Protein AF-A0A7V4Q5R4-F1 (afdb_monomer)

Secondary structure (DSSP, 8-state):
-TTSS-TT-------TTSHHHHHHHHHHHTT-----TT-HHHHHHHHHHHHHHH--------EEEE-TTSSEEEEEEEEEEEEEEEGGGTEEEEEEEEEEEEEEE--TTTTSTTTT--EEE--SSSSSEEETTTSPEEEEEEETTTTEEEEEEEE-SSSSS--EEEEEEEEGGG---SEEHHHHHHH--TTTS---EEEE--TT--BSTTSSEEE--TT-HHHHTTTTT--TT-THHHHHHHHHTT---TT-TTS---EEEE--PPPPTTS----EEEE--PBP-SSPPPEEE-SS-SS-TTSPTTTS---HHHHHHHTSHHHHT--EEEEE-TTS-EEEEE--EEEE---SSEEEEEE-SSTT-EEEEE--TTTGGGGGGGG-TT-----SS-EEEEEEEEE---TTSTT--GGGGGGSBP-GGGEEEEEEEE-BT-SBSBSS-SSS-B-SEE-TTSTT--SEE-B--EEEEE-SSSSS-EEEEEE--TTT-SB-S-PEEEEE-PPPBTTB-B--EEEEEEE----EEEETTTTEEEEE--B-TTSS-BPEEEEEEEETTT--EEEEEEEEEESEEE---TT-EE-S--STTSTTTTS--EEEEEEEE--TTSSS-EEEEEEEE-TT-SSGGG-EEEEEEESS--B-S--EEEEE-SSS-EEEEEEE-B--SSTTTTTTPPPEEEEEE-TTBT---TTSPPPTT-B-TT--PPP-SPPEE-SSS--S---TT--EEEEEPPPP-

Sequence (745 aa):
VPCLGKTDGVCDTTDEGVPEKMMQLTAAKGGGKIASAQNPSQLRSVFRDMLQQIAAGSGSEISILSTGEGNGALFLQEQFYPEQSFDGGRTSASWIGEMQSLWYHIDPFLGGSAGAGSTIREDTLGDLKLDLKKDRIVALRSDPASDRSYAYLTLDADGDGVGEGAEQRVELDQLKSLWRVGRQLWGRDLASSPRLIYTPLLKGGIESAGSGLMKFSSTAPEAVRPYLNLQAGDPGAAKLMKYLHGFDFPGDGAMRSRTVAIAELPASPNEPQETGQGVWKLGDIISSTPQLQSSVPLGSYHAPLPGGYNDASYRSFIESAGYKGRAMVYVGANDGMLHAFNTGKLNSRSDREQQAVLEGSELGKEQWAFIPKNALPYLKYLADPNYQHLYYVDGKSTLIDASIGDKNSGSCREESYWNCSKSGSSWRTILIGGMGLGGASCDAGGDCVPTPAGDPSEPTLTRRLGYSSYFALDVTDPVHPSLLWEFSNPALGYSTTGPAIVRIGDPWVNGAGPNGRWFAVFGSGPTGPIDMDKQQFLGRASYDPAGGKSQELTFFVVDLRTGDLVRAIPTGIHNAFAGSMGGASIDVDRRGGREGSYQDDALYVGYSQLGAGGNWNAGGVLRLLTKEQPDAEKWEVSTVINGIGPVTTGIAKLRDSRKNQHLWLYFGTGRYFFSQDDLPGRRALYGIKEPCYNYRAAGMVARPDRLDPSCRAAVKGELVDQTASPQEKLLPGDPGWRIDLDPAT

Solvent-accessible surface area (backbone atoms only — not comparable to full-atom values): 39244 Å² total; per-residue (Å²): 110,82,63,70,90,57,71,74,48,69,45,80,59,88,54,65,87,39,68,65,33,38,49,43,53,51,22,55,73,71,78,45,78,58,72,30,86,84,27,62,68,58,36,52,48,52,52,46,54,53,50,41,58,53,49,64,63,92,59,65,62,73,31,77,47,66,41,98,83,37,45,24,24,44,30,40,45,56,40,37,27,58,43,42,71,28,51,95,62,78,25,57,40,58,51,30,18,40,40,35,32,32,38,26,39,49,49,93,62,80,78,50,104,65,74,63,24,53,35,41,23,34,34,65,79,43,76,52,49,45,32,40,60,68,25,29,34,52,45,81,45,72,37,86,90,74,67,40,66,33,31,33,34,21,45,12,85,88,41,76,46,48,69,50,85,76,67,46,79,42,55,61,90,70,60,40,50,70,30,44,33,25,61,52,45,21,74,50,53,56,88,86,56,59,79,49,37,32,26,56,58,43,70,84,53,63,68,47,88,86,21,54,25,16,70,63,45,52,89,52,35,79,39,47,31,57,49,35,69,48,66,90,87,49,77,58,44,37,54,51,42,38,40,76,66,43,50,74,58,84,87,43,85,80,40,41,64,42,60,36,35,42,50,87,64,84,85,51,84,67,51,79,84,66,60,51,77,35,32,58,53,43,25,23,33,65,63,23,29,55,39,76,44,44,52,67,73,83,64,48,46,45,36,56,72,80,74,20,69,52,28,62,35,53,41,50,33,54,70,28,68,66,36,53,66,32,34,36,34,37,36,26,15,44,68,35,28,37,37,33,25,27,61,34,40,76,42,58,39,94,48,88,52,39,24,21,38,57,44,80,74,67,56,35,40,73,68,36,33,38,31,53,70,36,41,36,47,53,55,59,49,75,36,34,65,79,59,85,82,64,56,25,18,26,10,49,45,46,79,44,71,45,46,60,42,47,74,86,53,95,86,42,39,79,99,52,22,28,70,24,79,46,37,34,71,12,51,41,34,36,39,37,40,19,12,8,80,4,57,12,22,27,75,70,64,83,46,29,40,43,35,88,41,50,27,75,86,45,95,80,40,79,54,69,31,18,44,11,27,39,36,33,31,40,40,56,48,78,88,63,60,25,53,50,36,72,44,66,53,72,76,31,13,20,30,62,11,42,58,19,67,42,42,22,45,73,60,80,53,93,92,55,33,44,37,18,41,47,29,36,34,36,41,11,16,35,22,21,34,64,43,80,91,76,72,38,52,60,66,28,33,30,68,39,94,90,72,85,45,67,30,56,24,29,38,40,37,23,34,58,64,67,46,47,78,74,42,78,46,74,67,86,42,61,29,18,19,37,17,19,19,51,72,17,45,41,55,73,40,45,53,80,96,44,94,61,24,77,20,35,41,34,33,35,35,17,19,33,22,62,28,98,85,78,41,76,60,18,22,25,33,36,34,38,34,31,63,63,42,79,54,66,86,72,35,47,79,36,51,39,45,66,80,75,20,15,14,42,51,42,42,43,76,47,73,42,83,80,84,80,60,44,39,36,41,34,46,52,36,47,67,79,60,43,99,78,50,67,81,87,63,67,36,35,40,38,42,35,50,47,57,28,44,44,43,64,59,93,94,54,83,57,57,82,62,37,69,46,78,83,58,64,54,46,65,66,81,76,59,45,75,35,60,91,64,68,67,98,67,79,61,92,83,54,40,31,36,35,33,63,49,76,66,84,126

Mean predicted aligned error: 10.51 Å

Nearest PDB structures (foldseek):
  7y4o-assembly1_B  TM=4.346E-01  e=2.081E-01  Rattus norvegicus
  6fkn-assembly2_D  TM=4.393E-01  e=3.785E-01  Drosophila melanogaster
  6fkm-assembly1_B  TM=4.345E-01  e=4.455E-01  Drosophila melanogaster
  7zgp-assembly1_A  TM=1.401E-01  e=8.583E-04  Saccharomyces cerevisiae
  6fkn-assembly1_B  TM=4.389E-01  e=4.455E-01  Drosophila melanogaster

pLDDT: mean 83.2, std 14.41, range [35.5, 98.56]

Structure (mmCIF, N/CA/C/O backbone):
data_AF-A0A7V4Q5R4-F1
#
_entry.id   AF-A0A7V4Q5R4-F1
#
loop_
_atom_site.group_PDB
_atom_site.id
_atom_site.type_symbol
_atom_site.label_atom_id
_atom_site.label_alt_id
_atom_site.label_comp_id
_atom_site.label_asym_id
_atom_site.label_entity_id
_atom_site.label_seq_id
_atom_site.pdbx_PDB_ins_code
_atom_site.Cartn_x
_atom_site.Cartn_y
_atom_site.Cartn_z
_atom_site.occupancy
_atom_site.B_iso_or_equiv
_atom_site.auth_seq_id
_atom_site.auth_comp_id
_atom_site.auth_asym_id
_atom_site.auth_atom_id
_atom_site.pdbx_PDB_model_num
ATOM 1 N N . VAL A 1 1 ? -9.424 -46.843 39.472 1.00 55.34 1 VAL A N 1
ATOM 2 C CA . VAL A 1 1 ? -8.926 -45.569 40.046 1.00 55.34 1 VAL A CA 1
ATOM 3 C C . VAL A 1 1 ? -9.861 -44.475 39.565 1.00 55.34 1 VAL A C 1
ATOM 5 O O . VAL A 1 1 ? -10.129 -44.473 38.369 1.00 55.34 1 VAL A O 1
ATOM 8 N N . PRO A 1 2 ? -10.395 -43.613 40.444 1.00 57.19 2 PRO A N 1
ATOM 9 C CA . PRO A 1 2 ? -11.471 -42.665 40.118 1.00 57.19 2 PRO A CA 1
ATOM 10 C C . PRO A 1 2 ? -11.145 -41.652 39.003 1.00 57.19 2 PRO A C 1
ATOM 12 O O . PRO A 1 2 ? -12.045 -40.950 38.556 1.00 57.19 2 PRO A O 1
ATOM 15 N N . CYS A 1 3 ? -9.892 -41.596 38.538 1.00 62.28 3 CYS A N 1
ATOM 16 C CA . CYS A 1 3 ? -9.430 -40.667 37.502 1.00 62.28 3 CYS A CA 1
ATOM 17 C C . CYS A 1 3 ? -8.754 -41.356 36.296 1.00 62.28 3 CYS A C 1
ATOM 19 O O . CYS A 1 3 ? -8.238 -40.677 35.417 1.00 62.28 3 CYS A O 1
ATOM 21 N N . LEU A 1 4 ? -8.770 -42.697 36.209 1.00 56.62 4 LEU A N 1
ATOM 22 C CA . LEU A 1 4 ? -8.236 -43.429 35.048 1.00 56.62 4 LEU A CA 1
ATOM 23 C C . LEU A 1 4 ? -9.337 -43.721 34.018 1.00 56.62 4 LEU A C 1
ATOM 25 O O . LEU A 1 4 ? -10.343 -44.341 34.357 1.00 56.62 4 LEU A O 1
ATOM 29 N N . GLY A 1 5 ? -9.098 -43.340 32.758 1.00 56.78 5 GLY A N 1
ATOM 30 C CA . GLY A 1 5 ? -9.916 -43.727 31.600 1.00 56.78 5 GLY A CA 1
ATOM 31 C C . GLY A 1 5 ? -10.855 -42.651 31.049 1.00 56.78 5 GLY A C 1
ATOM 32 O O . GLY A 1 5 ? -11.596 -42.937 30.111 1.00 56.78 5 GLY A O 1
ATOM 33 N N . LYS A 1 6 ? -10.834 -41.426 31.591 1.00 58.16 6 LYS A N 1
ATOM 34 C CA . LYS A 1 6 ? -11.613 -40.308 31.046 1.00 58.16 6 LYS A CA 1
ATOM 35 C C . LYS A 1 6 ? -10.773 -39.445 30.105 1.00 58.16 6 LYS A C 1
ATOM 37 O O . LYS A 1 6 ? -9.734 -38.906 30.480 1.00 58.16 6 LYS A O 1
ATOM 42 N N . THR A 1 7 ? -11.250 -39.298 28.875 1.00 55.94 7 THR A N 1
ATOM 43 C CA . THR A 1 7 ? -10.579 -38.554 27.797 1.00 55.94 7 THR A CA 1
ATOM 44 C C . THR A 1 7 ? -10.716 -37.034 27.911 1.00 55.94 7 THR A C 1
ATOM 46 O O . THR A 1 7 ? -10.083 -36.319 27.140 1.00 55.94 7 THR A O 1
ATOM 49 N N . ASP A 1 8 ? -11.536 -36.539 28.842 1.00 59.06 8 ASP A N 1
ATOM 50 C CA . ASP A 1 8 ? -11.818 -35.116 29.080 1.00 59.06 8 ASP A CA 1
ATOM 51 C C . ASP A 1 8 ? -10.953 -34.491 30.195 1.00 59.06 8 ASP A C 1
ATOM 53 O O . ASP A 1 8 ? -11.018 -33.284 30.417 1.00 59.06 8 ASP A O 1
ATOM 57 N N . GLY A 1 9 ? -10.126 -35.292 30.882 1.00 60.47 9 GLY A N 1
ATOM 58 C CA . GLY A 1 9 ? -9.239 -34.831 31.957 1.00 60.47 9 GLY A CA 1
ATOM 59 C C . GLY A 1 9 ? -9.937 -34.521 33.287 1.00 60.47 9 GLY A C 1
ATOM 60 O O . GLY A 1 9 ? -9.295 -33.982 34.187 1.00 60.47 9 GLY A O 1
ATOM 61 N N . VAL A 1 10 ? -11.225 -34.850 33.440 1.00 66.25 10 VAL A N 1
ATOM 62 C CA . VAL A 1 10 ? -11.999 -34.548 34.655 1.00 66.25 10 VAL A CA 1
ATOM 63 C C . VAL A 1 10 ? -11.812 -35.644 35.710 1.00 66.25 10 VAL A C 1
ATOM 65 O O . VAL A 1 10 ? -12.067 -36.822 35.463 1.00 66.25 10 VAL A O 1
ATOM 68 N N . CYS A 1 11 ? -11.392 -35.253 36.916 1.00 71.44 11 CYS A N 1
ATOM 69 C CA . CYS A 1 11 ? -11.158 -36.148 38.049 1.00 71.44 11 CYS A CA 1
ATOM 70 C C . CYS A 1 11 ? -12.254 -35.940 39.116 1.00 71.44 11 CYS A C 1
ATOM 72 O O . CYS A 1 11 ? -12.296 -34.931 39.829 1.00 71.44 11 CYS A O 1
ATOM 74 N N . ASP A 1 12 ? -13.166 -36.913 39.226 1.00 76.88 12 ASP A N 1
ATOM 75 C CA . ASP A 1 12 ? -14.383 -36.824 40.060 1.00 76.88 12 ASP A CA 1
ATOM 76 C C . ASP A 1 12 ? -14.138 -37.116 41.549 1.00 76.88 12 ASP A C 1
ATOM 78 O O . ASP A 1 12 ? -15.062 -37.081 42.360 1.00 76.88 12 ASP A O 1
ATOM 82 N N . THR A 1 13 ? -12.900 -37.412 41.939 1.00 78.69 13 THR A N 1
ATOM 83 C CA . THR A 1 13 ? -12.561 -37.627 43.349 1.00 78.69 13 THR A CA 1
ATOM 84 C C . THR A 1 13 ? -12.646 -36.324 44.149 1.00 78.69 13 THR A C 1
ATOM 86 O O . THR A 1 13 ? -12.371 -35.238 43.631 1.00 78.69 13 THR A O 1
ATOM 89 N N . THR A 1 14 ? -13.010 -36.430 45.426 1.00 77.00 14 THR A N 1
ATOM 90 C CA . THR A 1 14 ? -12.918 -35.342 46.413 1.00 77.00 14 THR A CA 1
ATOM 91 C C . THR A 1 14 ? -11.567 -35.317 47.131 1.00 77.00 14 THR A C 1
ATOM 93 O O . THR A 1 14 ? -11.313 -34.408 47.910 1.00 77.00 14 THR A O 1
ATOM 96 N N . ASP A 1 15 ? -10.715 -36.317 46.895 1.00 80.12 15 ASP A N 1
ATOM 97 C CA . ASP A 1 15 ? -9.382 -36.417 47.488 1.00 80.12 15 ASP A CA 1
ATOM 98 C C . ASP A 1 15 ? -8.382 -35.508 46.754 1.00 80.12 15 ASP A C 1
ATOM 100 O O . ASP A 1 15 ? -7.993 -35.776 45.615 1.00 80.12 15 ASP A O 1
ATOM 104 N N . GLU A 1 16 ? -7.966 -34.426 47.415 1.00 77.12 16 GLU A N 1
ATOM 105 C CA . GLU A 1 16 ? -6.975 -33.471 46.901 1.00 77.12 16 GLU A CA 1
ATOM 106 C C . GLU A 1 16 ? -5.552 -34.055 46.829 1.00 77.12 16 GLU A C 1
ATOM 108 O O . GLU A 1 16 ? -4.691 -33.479 46.167 1.00 77.12 16 GLU A O 1
ATOM 113 N N . GLY A 1 17 ? -5.299 -35.207 47.464 1.00 73.50 17 GLY A N 1
ATOM 114 C CA . GLY A 1 17 ? -4.031 -35.933 47.375 1.00 73.50 17 GLY A CA 1
ATOM 115 C C . GLY A 1 17 ? -3.812 -36.639 46.032 1.00 73.50 17 GLY A C 1
ATOM 116 O O . GLY A 1 17 ? -2.706 -37.109 45.763 1.00 73.50 17 GLY A O 1
ATOM 117 N N . VAL A 1 18 ? -4.836 -36.705 45.173 1.00 77.00 18 VAL A N 1
ATOM 118 C CA . VAL A 1 18 ? -4.723 -37.262 43.818 1.00 77.00 18 VAL A CA 1
ATOM 119 C C . VAL A 1 18 ? -4.100 -36.215 42.882 1.00 77.00 18 VAL A C 1
ATOM 121 O O . VAL A 1 18 ? -4.691 -35.144 42.716 1.00 77.00 18 VAL A O 1
ATOM 124 N N . PRO A 1 19 ? -2.954 -36.497 42.226 1.00 70.44 19 PRO A N 1
ATOM 125 C CA . PRO A 1 19 ? -2.245 -35.527 41.385 1.00 70.44 19 PRO A CA 1
ATOM 126 C C . PRO A 1 19 ? -3.121 -34.867 40.313 1.00 70.44 19 PRO A C 1
ATOM 128 O O . PRO A 1 19 ? -3.093 -33.649 40.158 1.00 70.44 19 PRO A O 1
ATOM 131 N N . GLU A 1 20 ? -3.965 -35.636 39.623 1.00 70.94 20 GLU A N 1
ATOM 132 C CA . GLU A 1 20 ? -4.887 -35.122 38.606 1.00 70.94 20 GLU A CA 1
ATOM 133 C C . GLU A 1 20 ? -5.959 -34.202 39.206 1.00 70.94 20 GLU A C 1
ATOM 135 O O . GLU A 1 20 ? -6.317 -33.190 38.600 1.00 70.94 20 GLU A O 1
ATOM 140 N N . LYS A 1 21 ? -6.439 -34.500 40.423 1.00 80.06 21 LYS A N 1
ATOM 141 C CA . LYS A 1 21 ? -7.380 -33.629 41.137 1.00 80.06 21 LYS A CA 1
ATOM 142 C C . LYS A 1 21 ? -6.706 -32.333 41.565 1.00 80.06 21 LYS A C 1
ATOM 144 O O . LYS A 1 21 ? -7.287 -31.261 41.406 1.00 80.06 21 LYS A O 1
ATOM 149 N N . MET A 1 22 ? -5.476 -32.428 42.059 1.00 75.94 22 MET A N 1
ATOM 150 C CA . MET A 1 22 ? -4.667 -31.277 42.440 1.00 75.94 22 MET A CA 1
ATOM 151 C C . MET A 1 22 ? -4.395 -30.375 41.231 1.00 75.94 22 MET A C 1
ATOM 153 O O . MET A 1 22 ? -4.608 -29.170 41.312 1.00 75.94 22 MET A O 1
ATOM 157 N N . MET A 1 23 ? -4.024 -30.941 40.080 1.00 70.19 23 MET A N 1
ATOM 158 C CA . MET A 1 23 ? -3.853 -30.184 38.837 1.00 70.19 23 MET A CA 1
ATOM 159 C C . MET A 1 23 ? -5.155 -29.522 38.371 1.00 70.19 23 MET A C 1
ATOM 161 O O . MET A 1 23 ? -5.128 -28.366 37.952 1.00 70.19 23 MET A O 1
ATOM 165 N N . GLN A 1 24 ? -6.299 -30.205 38.483 1.00 74.12 24 GLN A N 1
ATOM 166 C CA . GLN A 1 24 ? -7.606 -29.638 38.138 1.00 74.12 24 GLN A CA 1
ATOM 167 C C . GLN A 1 24 ? -7.979 -28.460 39.055 1.00 74.12 24 GLN A C 1
ATOM 169 O O . GLN A 1 24 ? -8.483 -27.444 38.577 1.00 74.12 24 GLN A O 1
ATOM 174 N N . LEU A 1 25 ? -7.705 -28.569 40.358 1.00 74.56 25 LEU A N 1
ATOM 175 C CA . LEU A 1 25 ? -7.926 -27.491 41.327 1.00 74.56 25 LEU A CA 1
ATOM 176 C C . LEU A 1 25 ? -6.977 -26.309 41.092 1.00 74.56 25 LEU A C 1
ATOM 178 O O . LEU A 1 25 ? -7.407 -25.159 41.175 1.00 74.56 25 LEU A O 1
ATOM 182 N N . THR A 1 26 ? -5.714 -26.576 40.758 1.00 68.88 26 THR A N 1
ATOM 183 C CA . THR A 1 26 ? -4.723 -25.550 40.404 1.00 68.88 26 THR A CA 1
ATOM 184 C C . THR A 1 26 ? -5.122 -24.810 39.130 1.00 68.88 26 THR A C 1
ATOM 186 O O . THR A 1 26 ? -5.127 -23.582 39.126 1.00 68.88 26 THR A O 1
ATOM 189 N N . ALA A 1 27 ? -5.530 -25.531 38.081 1.00 63.56 27 ALA A N 1
ATOM 190 C CA . ALA A 1 27 ? -6.010 -24.931 36.839 1.00 63.56 27 ALA A CA 1
ATOM 191 C C . ALA A 1 27 ? -7.241 -24.047 37.092 1.00 63.56 27 ALA A C 1
ATOM 193 O O . ALA A 1 27 ? -7.234 -22.879 36.717 1.00 63.56 27 ALA A O 1
ATOM 194 N N . ALA A 1 28 ? -8.242 -24.550 37.824 1.00 66.81 28 ALA A N 1
ATOM 195 C CA . ALA A 1 28 ? -9.450 -23.790 38.146 1.00 66.81 28 ALA A CA 1
ATOM 196 C C . ALA A 1 28 ? -9.161 -22.519 38.967 1.00 66.81 28 ALA A C 1
ATOM 198 O O . ALA A 1 28 ? -9.751 -21.473 38.703 1.00 66.81 28 ALA A O 1
ATOM 199 N N . LYS A 1 29 ? -8.234 -22.579 39.935 1.00 68.50 29 LYS A N 1
ATOM 200 C CA . LYS A 1 29 ? -7.809 -21.400 40.713 1.00 68.50 29 LYS A CA 1
ATOM 201 C C . LYS A 1 29 ? -6.999 -20.399 39.887 1.00 68.50 29 LYS A C 1
ATOM 203 O O . LYS A 1 29 ? -7.077 -19.207 40.159 1.00 68.50 29 LYS A O 1
ATOM 208 N N . GLY A 1 30 ? -6.243 -20.870 38.898 1.00 43.31 30 GLY A N 1
ATOM 209 C CA . GLY A 1 30 ? -5.495 -20.037 37.954 1.00 43.31 30 GLY A CA 1
ATOM 210 C C . GLY A 1 30 ? -6.314 -19.532 36.761 1.00 43.31 30 GLY A C 1
ATOM 211 O O . GLY A 1 30 ? -5.733 -18.941 35.860 1.00 43.31 30 GLY A O 1
ATOM 212 N N . GLY A 1 31 ? -7.629 -19.789 36.713 1.00 50.97 31 GLY A N 1
ATOM 213 C CA . GLY A 1 31 ? -8.494 -19.412 35.585 1.00 50.97 31 GLY A CA 1
ATOM 214 C C . GLY A 1 31 ? -8.319 -20.267 34.320 1.00 50.97 31 GLY A C 1
ATOM 215 O O . GLY A 1 31 ? -8.900 -19.954 33.285 1.00 50.97 31 GLY A O 1
ATOM 216 N N . GLY A 1 32 ? -7.543 -21.352 34.388 1.00 56.38 32 GLY A N 1
ATOM 217 C CA . GLY A 1 32 ? -7.262 -22.265 33.279 1.00 56.38 32 GLY A CA 1
ATOM 218 C C . GLY A 1 32 ? -8.086 -23.559 33.303 1.00 56.38 32 GLY A C 1
ATOM 219 O O . GLY A 1 32 ? -8.806 -23.867 34.254 1.00 56.38 32 GLY A O 1
ATOM 220 N N . LYS A 1 33 ? -7.951 -24.368 32.244 1.00 62.22 33 LYS A N 1
ATOM 221 C CA . LYS A 1 33 ? -8.524 -25.724 32.137 1.00 62.22 33 LYS A CA 1
ATOM 222 C C . LYS A 1 33 ? -7.403 -26.763 32.072 1.00 62.22 33 LYS A C 1
ATOM 224 O O . LYS A 1 33 ? -6.352 -26.500 31.498 1.00 62.22 33 LYS A O 1
ATOM 229 N N . ILE A 1 34 ? -7.630 -27.948 32.638 1.00 63.72 34 ILE A N 1
ATOM 230 C CA . ILE A 1 34 ? -6.697 -29.077 32.515 1.00 63.72 34 ILE A CA 1
ATOM 231 C C . ILE A 1 34 ? -6.878 -29.758 31.150 1.00 63.72 34 ILE A C 1
ATOM 233 O O . ILE A 1 34 ? -8.006 -29.966 30.704 1.00 63.72 34 ILE A O 1
ATOM 237 N N . ALA A 1 35 ? -5.774 -30.104 30.486 1.00 60.41 35 ALA A N 1
ATOM 238 C CA . ALA A 1 35 ? -5.773 -30.865 29.239 1.00 60.41 35 ALA A CA 1
ATOM 239 C C . ALA A 1 35 ? -5.120 -32.230 29.469 1.00 60.41 35 ALA A C 1
ATOM 241 O O . ALA A 1 35 ? -4.031 -32.314 30.036 1.00 60.41 35 ALA A O 1
ATOM 242 N N . SER A 1 36 ? -5.788 -33.306 29.051 1.00 60.56 36 SER A N 1
ATOM 243 C CA . SER A 1 36 ? -5.284 -34.665 29.260 1.00 60.56 36 SER A CA 1
ATOM 244 C C . SER A 1 36 ? -4.262 -35.055 28.193 1.00 60.56 36 SER A C 1
ATOM 246 O O . SER A 1 36 ? -4.536 -34.970 26.996 1.00 60.56 36 SER A O 1
ATOM 248 N N . ALA A 1 37 ? -3.120 -35.601 28.621 1.00 58.56 37 ALA A N 1
ATOM 249 C CA . ALA A 1 37 ? -2.133 -36.202 27.721 1.00 58.56 37 ALA A CA 1
ATOM 250 C C . ALA A 1 37 ? -2.663 -37.449 26.978 1.00 58.56 37 ALA A C 1
ATOM 252 O O . ALA A 1 37 ? -2.063 -37.891 26.002 1.00 58.56 37 ALA A O 1
ATOM 253 N N . GLN A 1 38 ? -3.802 -38.004 27.412 1.00 62.19 38 GLN A N 1
ATOM 254 C CA . GLN A 1 38 ? -4.469 -39.140 26.764 1.00 62.19 38 GLN A CA 1
ATOM 255 C C . GLN A 1 38 ? -5.312 -38.726 25.547 1.00 62.19 38 GLN A C 1
ATOM 257 O O . GLN A 1 38 ? -5.805 -39.593 24.828 1.00 62.19 38 GLN A O 1
ATOM 262 N N . ASN A 1 39 ? -5.464 -37.420 25.291 1.00 60.25 39 ASN A N 1
ATOM 263 C CA . ASN A 1 39 ? -6.131 -36.875 24.111 1.00 60.25 39 ASN A CA 1
ATOM 264 C C . ASN A 1 39 ? -5.143 -36.000 23.313 1.00 60.25 39 ASN A C 1
ATOM 266 O O . ASN A 1 39 ? -5.120 -34.777 23.479 1.00 60.25 39 ASN A O 1
ATOM 270 N N . PRO A 1 40 ? -4.311 -36.604 22.440 1.00 53.34 40 PRO A N 1
ATOM 271 C CA . PRO A 1 40 ? -3.268 -35.892 21.700 1.00 53.34 40 PRO A CA 1
ATOM 272 C C . PRO A 1 40 ? -3.788 -34.713 20.869 1.00 53.34 40 PRO A C 1
ATOM 274 O O . PRO A 1 40 ? -3.088 -33.716 20.724 1.00 53.34 40 PRO A O 1
ATOM 277 N N . SER A 1 41 ? -5.020 -34.788 20.353 1.00 53.78 41 SER A N 1
ATOM 278 C CA . SER A 1 41 ? -5.677 -33.684 19.638 1.00 53.78 41 SER A CA 1
ATOM 279 C C . SER A 1 41 ? -5.963 -32.484 20.540 1.00 53.78 41 SER A C 1
ATOM 281 O O . SER A 1 41 ? -5.649 -31.356 20.167 1.00 53.78 41 SER A O 1
ATOM 283 N N . GLN A 1 42 ? -6.506 -32.717 21.738 1.00 58.78 42 GLN A N 1
ATOM 284 C CA . GLN A 1 42 ? -6.772 -31.656 22.712 1.00 58.78 42 GLN A CA 1
ATOM 285 C C . GLN A 1 42 ? -5.465 -31.068 23.248 1.00 58.78 42 GLN A C 1
ATOM 287 O O . GLN A 1 42 ? -5.329 -29.853 23.334 1.00 58.78 42 GLN A O 1
ATOM 292 N N . LEU A 1 43 ? -4.477 -31.917 23.533 1.00 52.81 43 LEU A N 1
ATOM 293 C CA . LEU A 1 43 ? -3.156 -31.488 23.978 1.00 52.81 43 LEU A CA 1
ATOM 294 C C . LEU A 1 43 ? -2.448 -30.636 22.909 1.00 52.81 43 LEU A C 1
ATOM 296 O O . LEU A 1 43 ? -1.887 -29.595 23.228 1.00 52.81 43 LEU A O 1
ATOM 300 N N . ARG A 1 44 ? -2.523 -31.029 21.629 1.00 51.44 44 ARG A N 1
ATOM 301 C CA . ARG A 1 44 ? -1.980 -30.252 20.502 1.00 51.44 44 ARG A CA 1
ATOM 302 C C . ARG A 1 44 ? -2.723 -28.932 20.290 1.00 51.44 44 ARG A C 1
ATOM 304 O O . ARG A 1 44 ? -2.085 -27.963 19.895 1.00 51.44 44 ARG A O 1
ATOM 311 N N . SER A 1 45 ? -4.035 -28.889 20.533 1.00 52.66 45 SER A N 1
ATOM 312 C CA . SER A 1 45 ? -4.805 -27.637 20.532 1.00 52.66 45 SER A CA 1
ATOM 313 C C . SER A 1 45 ? -4.325 -26.716 21.647 1.00 52.66 45 SER A C 1
ATOM 315 O O . SER A 1 45 ? -3.961 -25.589 21.370 1.00 52.66 45 SER A O 1
ATOM 317 N N . VAL A 1 46 ? -4.205 -27.219 22.877 1.00 53.88 46 VAL A N 1
ATOM 318 C CA . VAL A 1 46 ? -3.784 -26.409 24.029 1.00 53.88 46 VAL A CA 1
ATOM 319 C C . VAL A 1 46 ? -2.335 -25.943 23.911 1.00 53.88 46 VAL A C 1
ATOM 321 O O . VAL A 1 46 ? -2.051 -24.795 24.220 1.00 53.88 46 VAL A O 1
ATOM 324 N N . PHE A 1 47 ? -1.417 -26.775 23.408 1.00 49.56 47 PHE A N 1
ATOM 325 C CA . PHE A 1 47 ? -0.056 -26.320 23.108 1.00 49.56 47 PHE A CA 1
ATOM 326 C C . PHE A 1 47 ? -0.029 -25.271 21.998 1.00 49.56 47 PHE A C 1
ATOM 328 O O . PHE A 1 47 ? 0.773 -24.349 22.070 1.00 49.56 47 PHE A O 1
ATOM 335 N N . ARG A 1 48 ? -0.888 -25.390 20.981 1.00 47.94 48 ARG A N 1
ATOM 336 C CA . ARG A 1 48 ? -1.012 -24.372 19.934 1.00 47.94 48 ARG A CA 1
ATOM 337 C C . ARG A 1 48 ? -1.555 -23.068 20.504 1.00 47.94 48 ARG A C 1
ATOM 339 O O . ARG A 1 48 ? -0.946 -22.046 20.240 1.00 47.94 48 ARG A O 1
ATOM 346 N N . ASP A 1 49 ? -2.614 -23.118 21.305 1.00 48.25 49 ASP A N 1
ATOM 347 C CA . ASP A 1 49 ? -3.197 -21.947 21.963 1.00 48.25 49 ASP A CA 1
ATOM 348 C C . ASP A 1 49 ? -2.155 -21.283 22.881 1.00 48.25 49 ASP A C 1
ATOM 350 O O . ASP A 1 49 ? -1.933 -20.082 22.799 1.00 48.25 49 ASP A O 1
ATOM 354 N N . MET A 1 50 ? -1.411 -22.069 23.671 1.00 44.59 50 MET A N 1
ATOM 355 C CA . MET A 1 50 ? -0.297 -21.570 24.491 1.00 44.59 50 MET A CA 1
ATOM 356 C C . MET A 1 50 ? 0.811 -20.924 23.649 1.00 44.59 50 MET A C 1
ATOM 358 O O . MET A 1 50 ? 1.302 -19.858 23.998 1.00 44.59 50 MET A O 1
ATOM 362 N N . LEU A 1 51 ? 1.214 -21.541 22.536 1.00 40.75 51 LEU A N 1
ATOM 363 C CA . LEU A 1 51 ? 2.235 -20.986 21.642 1.00 40.75 51 LEU A CA 1
ATOM 364 C C . LEU A 1 51 ? 1.727 -19.755 20.875 1.00 40.75 51 LEU A C 1
ATOM 366 O O . LEU A 1 51 ? 2.509 -18.855 20.593 1.00 40.75 51 LEU A O 1
ATOM 370 N N . GLN A 1 52 ? 0.430 -19.677 20.575 1.00 40.97 52 GLN A N 1
ATOM 371 C CA . GLN A 1 52 ? -0.213 -18.499 19.987 1.00 40.97 52 GLN A CA 1
ATOM 372 C C . GLN A 1 52 ? -0.314 -17.345 20.990 1.00 40.97 52 GLN A C 1
ATOM 374 O O . GLN A 1 52 ? -0.123 -16.200 20.595 1.00 40.97 52 GLN A O 1
ATOM 379 N N . GLN A 1 53 ? -0.517 -17.636 22.279 1.00 40.09 53 GLN A N 1
ATOM 380 C CA . GLN A 1 53 ? -0.417 -16.652 23.366 1.00 40.09 53 GLN A CA 1
ATOM 381 C C . GLN A 1 53 ? 1.009 -16.119 23.558 1.00 40.09 53 GLN A C 1
ATOM 383 O O . GLN A 1 53 ? 1.185 -15.008 24.053 1.00 40.09 53 GLN A O 1
ATOM 388 N N . ILE A 1 54 ? 2.022 -16.906 23.184 1.00 38.34 54 ILE A N 1
ATOM 389 C CA . ILE A 1 54 ? 3.439 -16.512 23.234 1.00 38.34 54 ILE A CA 1
ATOM 390 C C . ILE A 1 54 ? 3.843 -15.731 21.968 1.00 38.34 54 ILE A C 1
ATOM 392 O O . ILE A 1 54 ? 4.697 -14.852 22.029 1.00 38.34 54 ILE A O 1
ATOM 396 N N . ALA A 1 55 ? 3.197 -15.981 20.826 1.00 37.97 55 ALA A N 1
ATOM 397 C CA . ALA A 1 55 ? 3.524 -15.359 19.546 1.00 37.97 55 ALA A CA 1
ATOM 398 C C . ALA A 1 55 ? 3.007 -13.907 19.421 1.00 37.97 55 ALA A C 1
ATOM 400 O O . ALA A 1 55 ? 2.110 -13.623 18.631 1.00 37.97 55 ALA A O 1
ATOM 401 N N . ALA A 1 56 ? 3.595 -12.958 20.152 1.00 38.12 56 ALA A N 1
ATOM 402 C CA . ALA A 1 56 ? 3.501 -11.538 19.805 1.00 38.12 56 ALA A CA 1
ATOM 403 C C . ALA A 1 56 ? 4.505 -11.239 18.676 1.00 38.12 56 ALA A C 1
ATOM 405 O O . ALA A 1 56 ? 5.718 -11.251 18.878 1.00 38.12 56 ALA A O 1
ATOM 406 N N . GLY A 1 57 ? 4.008 -11.032 17.455 1.00 39.97 57 GLY A N 1
ATOM 407 C CA . GLY A 1 57 ? 4.853 -10.845 16.277 1.00 39.97 57 GLY A CA 1
ATOM 408 C C . GLY A 1 57 ? 5.366 -9.412 16.141 1.00 39.97 57 GLY A C 1
ATOM 409 O O . GLY A 1 57 ? 4.624 -8.517 15.751 1.00 39.97 57 GLY A O 1
ATOM 410 N N . SER A 1 58 ? 6.663 -9.202 16.377 1.00 39.34 58 SER A N 1
ATOM 411 C CA . SER A 1 58 ? 7.398 -8.013 15.934 1.00 39.34 58 SER A CA 1
ATOM 412 C C . SER A 1 58 ? 7.654 -8.091 14.422 1.00 39.34 58 SER A C 1
ATOM 414 O O . SER A 1 58 ? 8.712 -8.540 13.980 1.00 39.34 58 SER A O 1
ATOM 416 N N . GLY A 1 59 ? 6.656 -7.704 13.631 1.00 35.50 59 GLY A N 1
ATOM 417 C CA . GLY A 1 59 ? 6.746 -7.554 12.173 1.00 35.50 59 GLY A CA 1
ATOM 418 C C . GLY A 1 59 ? 6.469 -6.127 11.693 1.00 35.50 59 GLY A C 1
ATOM 419 O O . GLY A 1 59 ? 6.106 -5.956 10.539 1.00 35.50 59 GLY A O 1
ATOM 420 N N . SER A 1 60 ? 6.585 -5.127 12.575 1.00 43.41 60 SER A N 1
ATOM 421 C CA . SER A 1 60 ? 6.148 -3.750 12.319 1.00 43.41 60 SER A CA 1
ATOM 422 C C . SER A 1 60 ? 6.982 -3.063 11.227 1.00 43.41 60 SER A C 1
ATOM 424 O O . SER A 1 60 ? 8.195 -2.882 11.384 1.00 43.41 60 SER A O 1
ATOM 426 N N . GLU A 1 61 ? 6.326 -2.647 10.147 1.00 50.78 61 GLU A N 1
ATOM 427 C CA . GLU A 1 61 ? 6.851 -1.703 9.169 1.00 50.78 61 GLU A CA 1
ATOM 428 C C . GLU A 1 61 ? 6.604 -0.261 9.633 1.00 50.78 61 GLU A C 1
ATOM 430 O O . GLU A 1 61 ? 5.532 0.310 9.477 1.00 50.78 61 GLU A O 1
ATOM 435 N N . ILE A 1 62 ? 7.659 0.363 10.145 1.00 50.59 62 ILE A N 1
ATOM 436 C CA . ILE A 1 62 ? 7.617 1.693 10.754 1.00 50.59 62 ILE A CA 1
ATOM 437 C C . ILE A 1 62 ? 7.343 2.797 9.714 1.00 50.59 62 ILE A C 1
ATOM 439 O O . ILE A 1 62 ? 8.014 2.870 8.681 1.00 50.59 62 ILE A O 1
ATOM 443 N N . SER A 1 63 ? 6.463 3.749 10.053 1.00 52.22 63 SER A N 1
ATOM 444 C CA . SER A 1 63 ? 6.316 5.023 9.331 1.00 52.22 63 SER A CA 1
ATOM 445 C C . SER A 1 63 ? 6.852 6.197 10.157 1.00 52.22 63 SER A C 1
ATOM 447 O O . SER A 1 63 ? 6.435 6.415 11.294 1.00 52.22 63 SER A O 1
ATOM 449 N N . ILE A 1 64 ? 7.744 6.999 9.565 1.00 55.19 64 ILE A N 1
ATOM 450 C CA . ILE A 1 64 ? 8.332 8.193 10.192 1.00 55.19 64 ILE A CA 1
ATOM 451 C C . ILE A 1 64 ? 7.928 9.436 9.401 1.00 55.19 64 ILE A C 1
ATOM 453 O O . ILE A 1 64 ? 8.122 9.493 8.187 1.00 55.19 64 ILE A O 1
ATOM 457 N N . LEU A 1 65 ? 7.429 10.463 10.090 1.00 54.25 65 LEU A N 1
ATOM 458 C CA . LEU A 1 65 ? 7.212 11.788 9.513 1.00 54.25 65 LEU A CA 1
ATOM 459 C C . LEU A 1 65 ? 8.111 12.819 10.150 1.00 54.25 65 LEU A C 1
ATOM 461 O O . LEU A 1 65 ? 7.869 13.229 11.276 1.00 54.25 65 LEU A O 1
ATOM 465 N N . SER A 1 66 ? 9.034 13.354 9.366 1.00 56.00 66 SER A N 1
ATOM 466 C CA . SER A 1 66 ? 9.766 14.564 9.711 1.00 56.00 66 SER A CA 1
ATOM 467 C C . SER 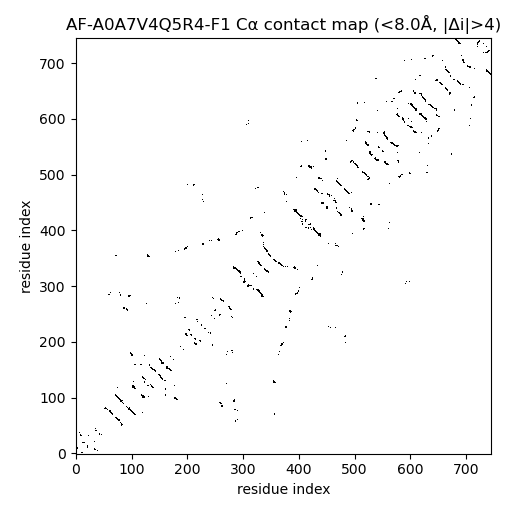A 1 66 ? 9.089 15.800 9.133 1.00 56.00 66 SER A C 1
ATOM 469 O O . SER A 1 66 ? 8.572 15.789 8.014 1.00 56.00 66 SER A O 1
ATOM 471 N N . THR A 1 67 ? 9.136 16.895 9.884 1.00 51.53 67 THR A N 1
ATOM 472 C CA . THR A 1 67 ? 9.014 18.219 9.279 1.00 51.53 67 THR A CA 1
ATOM 473 C C . THR A 1 67 ? 10.341 18.508 8.591 1.00 51.53 67 THR A C 1
ATOM 475 O O . THR A 1 67 ? 11.360 18.588 9.261 1.00 51.53 67 THR A O 1
ATOM 478 N N . GLY A 1 68 ? 10.363 18.667 7.264 1.00 50.78 68 GLY A N 1
ATOM 479 C CA . GLY A 1 68 ? 11.606 18.886 6.499 1.00 50.78 68 GLY A CA 1
ATOM 480 C C . GLY A 1 68 ? 12.447 20.117 6.901 1.00 50.78 68 GLY A C 1
ATOM 481 O O . GLY A 1 68 ? 13.459 20.383 6.261 1.00 50.78 68 GLY A O 1
ATOM 482 N N . GLU A 1 69 ? 12.037 20.859 7.935 1.00 52.88 69 GLU A N 1
ATOM 483 C CA . GLU A 1 69 ? 12.682 22.049 8.497 1.00 52.88 69 GLU A CA 1
ATOM 484 C C . GLU A 1 69 ? 13.032 21.909 10.003 1.00 52.88 69 GLU A C 1
ATOM 486 O O . GLU A 1 69 ? 13.370 22.908 10.637 1.00 52.88 69 GLU A O 1
ATOM 491 N N . GLY A 1 70 ? 13.004 20.705 10.601 1.00 62.22 70 GLY A N 1
ATOM 492 C CA . GLY A 1 70 ? 13.348 20.523 12.021 1.00 62.22 70 GLY A CA 1
ATOM 493 C C . GLY A 1 70 ? 13.793 19.117 12.434 1.00 62.22 70 GLY A C 1
ATOM 494 O O . GLY A 1 70 ? 13.629 18.141 11.707 1.00 62.22 70 GLY A O 1
ATOM 495 N N . ASN A 1 71 ? 14.326 19.016 13.654 1.00 74.62 71 ASN A N 1
ATOM 496 C CA . ASN A 1 71 ? 14.879 17.779 14.223 1.00 74.62 71 ASN A CA 1
ATOM 497 C C . ASN A 1 71 ? 13.827 16.923 14.957 1.00 74.62 71 ASN A C 1
ATOM 499 O O . ASN A 1 71 ? 14.179 16.017 15.714 1.00 74.62 71 ASN A O 1
ATOM 503 N N . GLY A 1 72 ? 12.541 17.244 14.800 1.00 76.56 72 GLY A N 1
ATOM 504 C CA . GLY A 1 72 ? 11.429 16.532 15.419 1.00 76.56 72 GLY A CA 1
ATOM 505 C C . GLY A 1 72 ? 10.492 15.929 14.376 1.00 76.56 72 GLY A C 1
ATOM 506 O O . GLY A 1 72 ? 10.139 16.561 13.373 1.00 76.56 72 GLY A O 1
ATOM 507 N N . ALA A 1 73 ? 10.102 14.690 14.635 1.00 81.69 73 ALA A N 1
ATOM 508 C CA . ALA A 1 73 ? 9.320 13.841 13.760 1.00 81.69 73 ALA A CA 1
ATOM 509 C C . ALA A 1 73 ? 8.295 13.014 14.560 1.00 81.69 73 ALA A C 1
ATOM 511 O O . ALA A 1 73 ? 8.435 12.842 15.769 1.00 81.69 73 ALA A O 1
ATOM 512 N N . LEU A 1 74 ? 7.264 12.503 13.887 1.00 83.38 74 LEU A N 1
ATOM 513 C CA . LEU A 1 74 ? 6.350 11.500 14.434 1.00 83.38 74 LEU A CA 1
ATOM 514 C C . LEU A 1 74 ? 6.820 10.105 14.029 1.00 83.38 74 LEU A C 1
ATOM 516 O O . LEU A 1 74 ? 7.117 9.865 12.858 1.00 83.38 74 LEU A O 1
ATOM 520 N N . PHE A 1 75 ? 6.846 9.196 14.993 1.00 83.81 75 PHE A N 1
ATOM 521 C CA . PHE A 1 75 ? 7.077 7.771 14.808 1.00 83.81 75 PHE A CA 1
ATOM 522 C C . PHE A 1 75 ? 5.757 7.038 14.984 1.00 83.81 75 PHE A C 1
ATOM 524 O O . PHE A 1 75 ? 5.188 7.047 16.074 1.00 83.81 75 PHE A O 1
ATOM 531 N N . LEU A 1 76 ? 5.267 6.415 13.920 1.00 84.44 76 LEU A N 1
ATOM 532 C CA . LEU A 1 76 ? 4.075 5.585 13.975 1.00 84.44 76 LEU A CA 1
ATOM 533 C C . LEU A 1 76 ? 4.492 4.132 14.107 1.00 84.44 76 LEU A C 1
ATOM 535 O O . LEU A 1 76 ? 5.285 3.634 13.305 1.00 84.44 76 LEU A O 1
ATOM 539 N N . GLN A 1 77 ? 3.942 3.485 15.126 1.00 82.25 77 GLN A N 1
ATOM 540 C CA . GLN A 1 77 ? 4.184 2.086 15.406 1.00 82.25 77 GLN A CA 1
ATOM 541 C C . GLN A 1 77 ? 2.867 1.336 15.490 1.00 82.25 77 GLN A C 1
ATOM 543 O O . GLN A 1 77 ? 2.092 1.523 16.428 1.00 82.25 77 GLN A O 1
ATOM 548 N N . GLU A 1 78 ? 2.653 0.452 14.534 1.00 82.19 78 GLU A N 1
ATOM 549 C CA . GLU A 1 78 ? 1.632 -0.577 14.574 1.00 82.19 78 GLU A CA 1
ATOM 550 C C . GLU A 1 78 ? 2.107 -1.817 15.340 1.00 82.19 78 GLU A C 1
ATOM 552 O O . GLU A 1 78 ? 3.288 -2.175 15.363 1.00 82.19 78 GLU A O 1
ATOM 557 N N . GLN A 1 79 ? 1.160 -2.456 16.013 1.00 78.75 79 GLN A N 1
ATOM 558 C CA . GLN A 1 79 ? 1.345 -3.676 16.779 1.00 78.75 79 GLN A CA 1
ATOM 559 C C . GLN A 1 79 ? 0.127 -4.566 16.557 1.00 78.75 79 GLN A C 1
ATOM 561 O O . GLN A 1 79 ? -1.003 -4.082 16.442 1.00 78.75 79 GLN A O 1
ATOM 566 N N . PHE A 1 80 ? 0.348 -5.876 16.536 1.00 82.12 80 PHE A N 1
ATOM 567 C CA . PHE A 1 80 ? -0.739 -6.839 16.532 1.00 82.12 80 PHE A CA 1
ATOM 568 C C . PHE A 1 80 ? -0.526 -7.920 17.579 1.00 82.12 80 PHE A C 1
ATOM 570 O O . PHE A 1 80 ? 0.603 -8.297 17.899 1.00 82.12 80 PHE A O 1
ATOM 577 N N . TYR A 1 81 ? -1.640 -8.453 18.069 1.00 81.38 81 TYR A N 1
ATOM 578 C CA . TYR A 1 81 ? -1.637 -9.562 19.010 1.00 81.38 81 TYR A CA 1
ATOM 579 C C . TYR A 1 81 ? -2.602 -10.643 18.519 1.00 81.38 81 TYR A C 1
ATOM 581 O O . TYR A 1 81 ? -3.807 -10.379 18.405 1.00 81.38 81 TYR A O 1
ATOM 589 N N . PRO A 1 82 ? -2.112 -11.868 18.242 1.00 82.19 82 PRO A N 1
ATOM 590 C CA . PRO A 1 82 ? -2.979 -13.011 17.973 1.00 82.19 82 PRO A CA 1
ATOM 591 C C . PRO A 1 82 ? -3.928 -13.293 19.136 1.00 82.19 82 PRO A C 1
ATOM 593 O O . PRO A 1 82 ? -5.098 -13.572 18.899 1.00 82.19 82 PRO A O 1
ATOM 596 N N . GLU A 1 83 ? -3.460 -13.135 20.376 1.00 82.19 83 GLU A N 1
ATOM 597 C CA . GLU A 1 83 ? -4.280 -13.090 21.586 1.00 82.19 83 GLU A CA 1
ATOM 598 C C . GLU A 1 83 ? -3.678 -12.101 22.594 1.00 82.19 83 GLU A C 1
ATOM 600 O O . GLU A 1 83 ? -2.507 -12.216 22.948 1.00 82.19 83 GLU A O 1
ATOM 605 N N . GLN A 1 84 ? -4.468 -11.130 23.066 1.00 81.12 84 GLN A N 1
ATOM 606 C CA . GLN A 1 84 ? -4.088 -10.240 24.167 1.00 81.12 84 GLN A CA 1
ATOM 607 C C . GLN A 1 84 ? -5.008 -10.448 25.362 1.00 81.12 84 GLN A C 1
ATOM 609 O O . GLN A 1 84 ? -6.234 -10.501 25.249 1.00 81.12 84 GLN A O 1
ATOM 614 N N . SER A 1 85 ? -4.372 -10.538 26.523 1.00 79.81 85 SER A N 1
ATOM 615 C CA . SER A 1 85 ? -4.999 -10.600 27.833 1.00 79.81 85 SER A CA 1
ATOM 616 C C . SER A 1 85 ? -5.081 -9.200 28.443 1.00 79.81 85 SER A C 1
ATOM 618 O O . SER A 1 85 ? -4.104 -8.452 28.419 1.00 79.81 85 SER A O 1
ATOM 620 N N . PHE A 1 86 ? -6.233 -8.864 29.016 1.00 77.56 86 PHE A N 1
ATOM 621 C CA . PHE A 1 86 ? -6.519 -7.593 29.678 1.00 77.56 86 PHE A CA 1
ATOM 622 C C . PHE A 1 86 ? -6.965 -7.824 31.133 1.00 77.56 86 PHE A C 1
ATOM 624 O O . PHE A 1 86 ? -7.453 -8.904 31.486 1.00 77.56 86 PHE A O 1
ATOM 631 N N . ASP A 1 87 ? -6.790 -6.810 31.991 1.00 71.56 87 ASP A N 1
ATOM 632 C CA . ASP A 1 87 ? -7.129 -6.842 33.431 1.00 71.56 87 ASP A CA 1
ATOM 633 C C . ASP A 1 87 ? -6.598 -8.105 34.141 1.00 71.56 87 ASP A C 1
ATOM 635 O O . ASP A 1 87 ? -7.336 -8.891 34.740 1.00 71.56 87 ASP A O 1
ATOM 639 N N . GLY A 1 88 ? -5.294 -8.364 33.983 1.00 65.62 88 GLY A N 1
ATOM 640 C CA . GLY A 1 88 ? -4.621 -9.505 34.609 1.00 65.62 88 GLY A CA 1
ATOM 641 C C . GLY A 1 88 ? -5.133 -10.881 34.162 1.00 65.62 88 GLY A C 1
ATOM 642 O O . GLY A 1 88 ? -4.952 -11.848 34.899 1.00 65.62 88 GLY A O 1
ATOM 643 N N . GLY A 1 89 ? -5.778 -10.986 32.992 1.00 69.00 89 GLY A N 1
ATOM 644 C CA . GLY A 1 89 ? -6.325 -12.246 32.469 1.00 69.00 89 GLY A CA 1
ATOM 645 C C . GLY A 1 89 ? -7.825 -12.430 32.624 1.00 69.00 89 GLY A C 1
ATOM 646 O O . GLY A 1 89 ? -8.335 -13.486 32.263 1.00 69.00 89 GLY A O 1
ATOM 647 N N . ARG A 1 90 ? -8.557 -11.435 33.136 1.00 72.50 90 ARG A N 1
ATOM 648 C CA . ARG A 1 90 ? -10.019 -11.537 33.293 1.00 72.50 90 ARG A CA 1
ATOM 649 C C . ARG A 1 90 ? -10.779 -11.457 31.977 1.00 72.50 90 ARG A C 1
ATOM 651 O O . ARG A 1 90 ? -11.846 -12.053 31.860 1.00 72.50 90 ARG A O 1
ATOM 658 N N . THR A 1 91 ? -10.249 -10.721 31.006 1.00 80.06 91 THR A N 1
ATOM 659 C CA . THR A 1 91 ? -10.789 -10.676 29.643 1.00 80.06 91 THR A CA 1
ATOM 660 C C . THR A 1 91 ? -9.656 -10.854 28.646 1.00 80.06 91 THR A C 1
ATOM 662 O O . THR A 1 91 ? -8.527 -10.456 28.922 1.00 80.06 91 THR A O 1
ATOM 665 N N . SER A 1 92 ? -9.936 -11.451 27.494 1.00 83.75 92 SER A N 1
ATOM 666 C CA . SER A 1 92 ? -8.990 -11.524 26.384 1.00 83.75 92 SER A CA 1
ATOM 667 C C . SER A 1 92 ? -9.708 -11.275 25.066 1.00 83.75 92 SER A C 1
ATOM 669 O O . SER A 1 92 ? -10.920 -11.478 24.947 1.00 83.75 92 SER A O 1
ATOM 671 N N . ALA A 1 93 ? -8.955 -10.814 24.076 1.00 86.06 93 ALA A N 1
ATOM 672 C CA . ALA A 1 93 ? -9.411 -10.739 22.700 1.00 86.06 93 ALA A CA 1
ATOM 673 C C . ALA A 1 93 ? -8.293 -11.196 21.769 1.00 86.06 93 ALA A C 1
ATOM 675 O O . ALA A 1 93 ? -7.125 -10.862 21.958 1.00 86.06 93 ALA A O 1
ATOM 676 N N . SER A 1 94 ? -8.669 -11.964 20.753 1.00 88.75 94 SER A N 1
ATOM 677 C CA . SER A 1 94 ? -7.760 -12.390 19.694 1.00 88.75 94 SER A CA 1
ATOM 678 C C . SER A 1 94 ? -7.714 -11.412 18.520 1.00 88.75 94 SER A C 1
ATOM 680 O O . SER A 1 94 ? -8.657 -10.646 18.312 1.00 88.75 94 SER A O 1
ATOM 682 N N . TRP A 1 95 ? -6.651 -11.466 17.720 1.00 88.94 95 TRP A N 1
ATOM 683 C CA . TRP A 1 95 ? -6.512 -10.735 16.451 1.00 88.94 95 TRP A CA 1
ATOM 684 C C . TRP A 1 95 ? -6.892 -9.261 16.575 1.00 88.94 95 TRP A C 1
ATOM 686 O O . TRP A 1 95 ? -7.878 -8.772 16.007 1.00 88.94 95 TRP A O 1
ATOM 696 N N . ILE A 1 96 ? -6.147 -8.594 17.441 1.00 87.81 96 ILE A N 1
ATOM 697 C CA . ILE A 1 96 ? -6.318 -7.182 17.733 1.00 87.81 96 ILE A CA 1
ATOM 698 C C . ILE A 1 96 ? -5.146 -6.397 17.152 1.00 87.81 96 ILE A C 1
ATOM 700 O O . ILE A 1 96 ? -4.009 -6.878 17.123 1.00 87.81 96 ILE A O 1
ATOM 704 N N . GLY A 1 97 ? -5.436 -5.187 16.691 1.00 89.56 97 GLY A N 1
ATOM 705 C CA . GLY A 1 97 ? -4.421 -4.229 16.279 1.00 89.56 97 GLY A CA 1
ATOM 706 C C . GLY A 1 97 ? -4.417 -3.020 17.185 1.00 89.56 97 GLY A C 1
ATOM 707 O O . GLY A 1 97 ? -5.454 -2.621 17.718 1.00 89.56 97 GLY A O 1
ATOM 708 N N . GLU A 1 98 ? -3.236 -2.443 17.323 1.00 87.88 98 GLU A N 1
ATOM 709 C CA . GLU A 1 98 ? -2.984 -1.169 17.971 1.00 87.88 98 GLU A CA 1
ATOM 710 C C . GLU A 1 98 ? -2.036 -0.364 17.081 1.00 87.88 98 GLU A C 1
ATOM 712 O O . GLU A 1 98 ? -1.171 -0.922 16.409 1.00 87.88 98 GLU A O 1
ATOM 717 N N . MET A 1 99 ? -2.193 0.955 17.073 1.00 90.00 99 MET A N 1
ATOM 718 C CA . MET A 1 99 ? -1.225 1.851 16.457 1.00 90.00 99 MET A CA 1
ATOM 719 C C . MET A 1 99 ? -1.047 3.064 17.354 1.00 90.00 99 MET A C 1
ATOM 721 O O . MET A 1 99 ? -2.005 3.752 17.716 1.00 90.00 99 MET A O 1
ATOM 725 N N . GLN A 1 100 ? 0.205 3.329 17.692 1.00 88.12 100 GLN A N 1
ATOM 726 C CA . GLN A 1 100 ? 0.583 4.427 18.560 1.00 88.12 100 GLN A CA 1
ATOM 727 C C . GLN A 1 100 ? 1.496 5.411 17.843 1.00 88.12 100 GLN A C 1
ATOM 729 O O . GLN A 1 100 ? 2.262 5.039 16.951 1.00 88.12 100 GLN A O 1
ATOM 734 N N . SER A 1 101 ? 1.416 6.670 18.262 1.00 89.62 101 SER A N 1
ATOM 735 C CA . SER A 1 101 ? 2.329 7.717 17.823 1.00 89.62 101 SER A CA 1
ATOM 736 C C . SER A 1 101 ? 3.274 8.101 18.948 1.00 89.62 101 SER A C 1
ATOM 738 O O . SER A 1 101 ? 2.842 8.487 20.033 1.00 89.62 101 SER A O 1
ATOM 740 N N . LEU A 1 102 ? 4.565 8.055 18.651 1.00 89.38 102 LEU A N 1
ATOM 741 C CA . LEU A 1 102 ? 5.656 8.501 19.508 1.00 89.38 102 LEU A CA 1
ATOM 742 C C . LEU A 1 102 ? 6.397 9.659 18.837 1.00 89.38 102 LEU A C 1
ATOM 744 O O . LEU A 1 102 ? 6.207 9.949 17.651 1.00 89.38 102 LEU A O 1
ATOM 748 N N . TRP A 1 103 ? 7.266 10.313 19.592 1.00 89.88 103 TRP A N 1
ATOM 749 C CA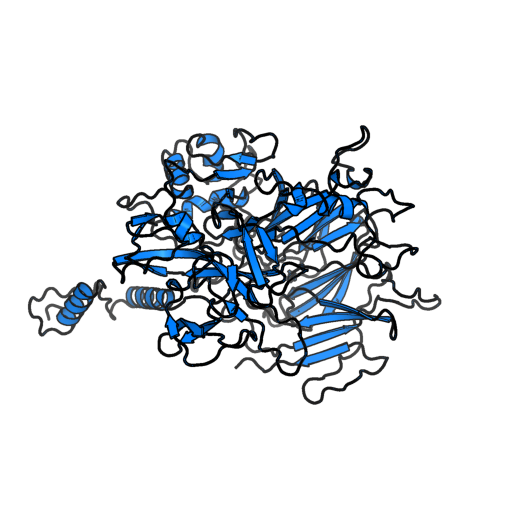 . TRP A 1 103 ? 8.218 11.256 19.035 1.00 89.88 103 TRP A CA 1
ATOM 750 C C . TRP A 1 103 ? 9.403 10.530 18.402 1.00 89.88 103 TRP A C 1
ATOM 752 O O . TRP A 1 103 ? 9.850 9.488 18.879 1.00 89.88 103 TRP A O 1
ATOM 762 N N . TYR A 1 104 ? 9.954 11.124 17.350 1.00 85.69 104 TYR A N 1
ATOM 763 C CA . TYR A 1 104 ? 11.246 10.761 16.787 1.00 85.69 104 TYR A CA 1
ATOM 764 C C . TYR A 1 104 ? 12.121 12.002 16.707 1.00 85.69 104 TYR A C 1
ATOM 766 O O . TYR A 1 104 ? 11.786 12.974 16.030 1.00 85.69 104 TYR A O 1
ATOM 774 N N . HIS A 1 105 ? 13.240 11.980 17.412 1.00 83.75 105 HIS A N 1
ATOM 775 C CA . HIS A 1 105 ? 14.270 12.991 17.286 1.00 83.75 105 HIS A CA 1
ATOM 776 C C . HIS A 1 105 ? 15.245 12.592 16.176 1.00 83.75 105 HIS A C 1
ATOM 778 O O . HIS A 1 105 ? 15.723 11.458 16.142 1.00 83.75 105 HIS A O 1
ATOM 784 N N . ILE A 1 106 ? 15.532 13.527 15.272 1.00 78.06 106 ILE A N 1
ATOM 785 C CA . ILE A 1 106 ? 16.493 13.366 14.183 1.00 78.06 106 ILE A CA 1
ATOM 786 C C . ILE A 1 106 ? 17.725 14.198 14.515 1.00 78.06 106 ILE A C 1
ATOM 788 O O . ILE A 1 106 ? 17.638 15.420 14.620 1.00 78.06 106 ILE A O 1
ATOM 792 N N . ASP A 1 107 ? 18.870 13.538 14.634 1.00 74.19 107 ASP A N 1
ATOM 793 C CA . ASP A 1 107 ? 20.149 14.208 14.854 1.00 74.19 107 ASP A CA 1
ATOM 794 C C . ASP A 1 107 ? 20.544 15.025 13.602 1.00 74.19 107 ASP A C 1
ATOM 796 O O . ASP A 1 107 ? 20.610 14.466 12.500 1.00 74.19 107 ASP A O 1
ATOM 800 N N . PRO A 1 108 ? 20.831 16.334 13.724 1.00 66.50 108 PRO A N 1
ATOM 801 C CA . PRO A 1 108 ? 21.242 17.167 12.595 1.00 66.50 108 PRO A CA 1
ATOM 802 C C . PRO A 1 108 ? 22.608 16.793 11.980 1.00 66.50 108 PRO A C 1
ATOM 804 O O . PRO A 1 108 ? 22.901 17.237 10.867 1.00 66.50 108 PRO A O 1
ATOM 807 N N . PHE A 1 109 ? 23.453 15.997 12.649 1.00 63.91 109 PHE A N 1
ATOM 808 C CA . PHE A 1 109 ? 24.818 15.659 12.209 1.00 63.91 109 PHE A CA 1
ATOM 809 C C . PHE A 1 109 ? 24.987 14.226 11.677 1.00 63.91 109 PHE A C 1
ATOM 811 O O . PHE A 1 109 ? 26.066 13.640 11.819 1.00 63.91 109 PHE A O 1
ATOM 818 N N . LEU A 1 110 ? 23.958 13.671 11.020 1.00 54.88 110 LEU A N 1
ATOM 819 C CA . LEU A 1 110 ? 23.995 12.362 10.346 1.00 54.88 110 LEU A CA 1
ATOM 820 C C . LEU A 1 110 ? 25.333 12.129 9.600 1.00 54.88 110 LEU A C 1
ATOM 822 O O . LEU A 1 110 ? 25.556 12.672 8.517 1.00 54.88 110 LEU A O 1
ATOM 826 N N . GLY A 1 111 ? 26.232 11.322 10.182 1.00 44.91 111 GLY A N 1
ATOM 827 C CA . GLY A 1 111 ? 27.534 10.961 9.596 1.00 44.91 111 GLY A CA 1
ATOM 828 C C . GLY A 1 111 ? 28.793 11.349 10.389 1.00 44.91 111 GLY A C 1
ATOM 829 O O . GLY A 1 111 ? 29.890 10.974 9.976 1.00 44.91 111 GLY A O 1
ATOM 830 N N . GLY A 1 112 ? 28.682 12.054 11.520 1.00 42.88 112 GLY A N 1
ATOM 831 C CA . GLY A 1 112 ? 29.773 12.120 12.504 1.00 42.88 112 GLY A CA 1
ATOM 832 C C . GLY A 1 112 ? 29.955 10.780 13.231 1.00 42.88 112 GLY A C 1
ATOM 833 O O . GLY A 1 112 ? 29.039 9.962 13.260 1.00 42.88 112 GLY A O 1
ATOM 834 N N . SER A 1 113 ? 31.102 10.546 13.879 1.00 42.47 113 SER A N 1
ATOM 835 C CA . SER A 1 113 ? 31.387 9.332 14.681 1.00 42.47 113 SER A CA 1
ATOM 836 C C . SER A 1 113 ? 30.414 9.075 15.854 1.00 42.47 113 SER A C 1
ATOM 838 O O . SER A 1 113 ? 30.625 8.146 16.626 1.00 42.47 113 SER A O 1
ATOM 840 N N . ALA A 1 114 ? 29.368 9.893 15.989 1.00 45.25 114 ALA A N 1
ATOM 841 C CA . ALA A 1 114 ? 28.340 9.878 17.016 1.00 45.25 114 ALA A CA 1
ATOM 842 C C . ALA A 1 114 ? 26.926 9.787 16.408 1.00 45.25 114 ALA A C 1
ATOM 844 O O . ALA A 1 114 ? 26.022 10.445 16.900 1.00 45.25 114 ALA A O 1
ATOM 845 N N . GLY A 1 115 ? 26.704 8.980 15.360 1.00 44.41 115 GLY A N 1
ATOM 846 C CA . GLY A 1 115 ? 25.370 8.703 14.783 1.00 44.41 115 GLY A CA 1
ATOM 847 C C . GLY A 1 115 ? 24.359 8.021 15.732 1.00 44.41 115 GLY A C 1
ATOM 848 O O . GLY A 1 115 ? 23.529 7.240 15.281 1.00 44.41 115 GLY A O 1
ATOM 849 N N . ALA A 1 116 ? 24.461 8.279 17.036 1.00 52.41 116 ALA A N 1
ATOM 850 C CA . ALA A 1 116 ? 23.686 7.740 18.140 1.00 52.41 116 ALA A CA 1
ATOM 851 C C . ALA A 1 116 ? 22.630 8.726 18.690 1.00 52.41 116 ALA A C 1
ATOM 853 O O . ALA A 1 116 ? 21.891 8.341 19.588 1.00 52.41 116 ALA A O 1
ATOM 854 N N . GLY A 1 117 ? 22.535 9.963 18.175 1.00 64.44 117 GLY A N 1
ATOM 855 C CA . GLY A 1 117 ? 21.612 10.981 18.705 1.00 64.44 117 GLY A CA 1
ATOM 856 C C . GLY A 1 117 ? 20.155 10.876 18.228 1.00 64.44 117 GLY A C 1
ATOM 857 O O . GLY A 1 117 ? 19.263 11.460 18.837 1.00 64.44 117 GLY A O 1
ATOM 858 N N . SER A 1 118 ? 19.860 10.132 17.152 1.00 78.25 118 SER A N 1
ATOM 859 C CA . SER A 1 118 ? 18.469 9.980 16.686 1.00 78.25 118 SER A CA 1
ATOM 860 C C . SER A 1 118 ? 17.718 8.964 17.544 1.00 78.25 118 SER A C 1
ATOM 862 O O . SER A 1 118 ? 18.106 7.797 17.603 1.00 78.25 118 SER A O 1
ATOM 864 N N . THR A 1 119 ? 16.637 9.386 18.198 1.00 83.06 119 THR A N 1
ATOM 865 C CA . THR A 1 119 ? 15.981 8.607 19.259 1.00 83.06 119 THR A CA 1
ATOM 866 C C . THR A 1 119 ? 14.459 8.619 19.160 1.00 83.06 119 THR A C 1
ATOM 868 O O . THR A 1 119 ? 13.849 9.628 18.815 1.00 83.06 119 THR A O 1
ATOM 871 N N . ILE A 1 120 ? 13.830 7.486 19.486 1.00 87.00 120 ILE A N 1
ATOM 872 C CA . ILE A 1 120 ? 12.378 7.400 19.707 1.00 87.00 120 ILE A CA 1
ATOM 873 C C . ILE A 1 120 ? 12.101 7.888 21.129 1.00 87.00 120 ILE A C 1
ATOM 875 O O . ILE A 1 120 ? 12.852 7.536 22.040 1.00 87.00 120 ILE A O 1
ATOM 879 N N . ARG A 1 121 ? 11.059 8.695 21.335 1.00 90.25 121 ARG A N 1
ATOM 880 C CA . ARG A 1 121 ? 10.738 9.303 22.634 1.00 90.25 121 ARG A CA 1
ATOM 881 C C . ARG A 1 121 ? 9.242 9.253 22.939 1.00 90.25 121 ARG A C 1
ATOM 883 O O . ARG A 1 121 ? 8.412 9.327 22.035 1.00 90.25 121 ARG A O 1
ATOM 890 N N . GLU A 1 122 ? 8.907 9.104 24.214 1.00 92.25 122 GLU A N 1
ATOM 891 C CA . GLU A 1 122 ? 7.528 9.223 24.710 1.00 92.25 122 GLU A CA 1
ATOM 892 C C . GLU A 1 122 ? 7.170 10.693 25.008 1.00 92.25 122 GLU A C 1
ATOM 894 O O . GLU A 1 122 ? 8.063 11.522 25.122 1.00 92.25 122 GLU A O 1
ATOM 899 N N . ASP A 1 123 ? 5.886 11.031 25.153 1.00 92.44 123 ASP A N 1
ATOM 900 C CA . ASP A 1 123 ? 5.429 12.341 25.652 1.00 92.44 123 ASP A CA 1
ATOM 901 C C . ASP A 1 123 ? 5.338 12.280 27.185 1.00 92.44 123 ASP A C 1
ATOM 903 O O . ASP A 1 123 ? 4.282 12.022 27.773 1.00 92.44 123 ASP A O 1
ATOM 907 N N . THR A 1 124 ? 6.480 12.425 27.864 1.00 91.38 124 THR A N 1
ATOM 908 C CA . THR A 1 124 ? 6.573 12.171 29.310 1.00 91.38 124 THR A CA 1
ATOM 909 C C . THR A 1 124 ? 5.697 13.145 30.106 1.00 91.38 124 THR A C 1
ATOM 911 O O . THR A 1 124 ? 5.118 12.754 31.134 1.00 91.38 124 THR A O 1
ATOM 914 N N . LEU A 1 125 ? 5.610 14.398 29.649 1.00 89.12 125 LEU A N 1
ATOM 915 C CA . LEU A 1 125 ? 4.841 15.464 30.294 1.00 89.12 125 LEU A CA 1
ATOM 916 C C . LEU A 1 125 ? 3.371 15.491 29.877 1.00 89.12 125 LEU A C 1
ATOM 918 O O . LEU A 1 125 ? 2.559 16.048 30.618 1.00 89.12 125 LEU A O 1
ATOM 922 N N . GLY A 1 126 ? 3.019 14.883 28.746 1.00 88.44 126 GLY A N 1
ATOM 923 C CA . GLY A 1 126 ? 1.673 14.979 28.209 1.00 88.44 126 GLY A CA 1
ATOM 924 C C . GLY A 1 126 ? 1.372 16.407 27.761 1.00 88.44 126 GLY A C 1
ATOM 925 O O . GLY A 1 126 ? 0.294 16.922 28.046 1.00 88.44 126 GLY A O 1
ATOM 926 N N . ASP A 1 127 ? 2.309 17.080 27.097 1.00 90.50 127 ASP A N 1
ATOM 927 C CA . ASP A 1 127 ? 2.117 18.461 26.636 1.00 90.50 127 ASP A CA 1
ATOM 928 C C . ASP A 1 127 ? 2.201 18.622 25.112 1.00 90.50 127 ASP A C 1
ATOM 930 O O . ASP A 1 127 ? 2.105 19.750 24.612 1.00 90.50 127 ASP A O 1
ATOM 934 N N . LEU A 1 128 ? 2.314 17.497 24.389 1.00 92.44 128 LEU A N 1
ATOM 935 C CA . LEU A 1 128 ? 2.395 17.425 22.931 1.00 92.44 128 LEU A CA 1
ATOM 936 C C . LEU A 1 128 ? 3.547 18.253 22.348 1.00 92.44 128 LEU A C 1
ATOM 938 O O . LEU A 1 128 ? 3.478 18.718 21.203 1.00 92.44 128 LEU A O 1
ATOM 942 N N . LYS A 1 129 ? 4.630 18.419 23.108 1.00 92.50 129 LYS A N 1
ATOM 943 C CA . LYS A 1 129 ? 5.890 18.986 22.627 1.00 92.50 129 LYS A CA 1
ATOM 944 C C . LYS A 1 129 ? 6.984 17.947 22.780 1.00 92.50 129 LYS A C 1
ATOM 946 O O . LYS A 1 129 ? 6.941 17.147 23.695 1.00 92.50 129 LYS A O 1
ATOM 951 N N . LEU A 1 130 ? 7.940 17.973 21.858 1.00 90.94 130 LEU A N 1
ATOM 952 C CA . LEU A 1 130 ? 9.155 17.175 21.949 1.00 90.94 130 LEU A CA 1
ATOM 953 C C . LEU A 1 130 ? 10.227 17.994 22.663 1.00 90.94 130 LEU A C 1
ATOM 955 O O . LEU A 1 130 ? 10.823 18.876 22.040 1.00 90.94 130 LEU A O 1
ATOM 959 N N . ASP A 1 131 ? 10.463 17.703 23.937 1.00 91.81 131 ASP A N 1
ATOM 960 C CA . ASP A 1 131 ? 11.485 18.317 24.786 1.00 91.81 131 ASP A CA 1
ATOM 961 C C . ASP A 1 131 ? 12.570 17.293 25.134 1.00 91.81 131 ASP A C 1
ATOM 963 O O . ASP A 1 131 ? 12.339 16.351 25.895 1.00 91.81 131 ASP A O 1
ATOM 967 N N . LEU A 1 132 ? 13.783 17.491 24.607 1.00 89.75 132 LEU A N 1
ATOM 968 C CA . LEU A 1 132 ? 14.858 16.503 24.741 1.00 89.75 132 LEU A CA 1
ATOM 969 C C . LEU A 1 132 ? 15.256 16.225 26.200 1.00 89.75 132 LEU A C 1
ATOM 971 O O . LEU A 1 132 ? 15.722 15.131 26.499 1.00 89.75 132 LEU A O 1
ATOM 975 N N . LYS A 1 133 ? 15.022 17.159 27.129 1.00 90.38 133 LYS A N 1
ATOM 976 C CA . LYS A 1 133 ? 15.400 16.992 28.542 1.00 90.38 133 LYS A CA 1
ATOM 977 C C . LYS A 1 133 ? 14.308 16.411 29.420 1.00 90.38 133 LYS A C 1
ATOM 979 O O . LYS A 1 133 ? 14.551 16.073 30.584 1.00 90.38 133 LYS A O 1
ATOM 984 N N . LYS A 1 134 ? 13.075 16.383 28.922 1.00 91.38 134 LYS A N 1
ATOM 985 C CA . LYS A 1 134 ? 11.895 15.958 29.684 1.00 91.38 134 LYS A CA 1
ATOM 986 C C . LYS A 1 134 ? 11.312 14.667 29.143 1.00 91.38 134 LYS A C 1
ATOM 988 O O . LYS A 1 134 ? 10.923 13.822 29.950 1.00 91.38 134 LYS A O 1
ATOM 993 N N . ASP A 1 135 ? 11.310 14.515 27.826 1.00 92.00 135 ASP A N 1
ATOM 994 C CA . ASP A 1 135 ? 10.783 13.353 27.131 1.00 92.00 135 ASP A CA 1
ATOM 995 C C . ASP A 1 135 ? 11.815 12.244 27.060 1.00 92.00 135 ASP A C 1
ATOM 997 O O . ASP A 1 135 ? 12.894 12.377 26.470 1.00 92.00 135 ASP A O 1
ATOM 1001 N N . ARG A 1 136 ? 11.465 11.125 27.688 1.00 92.62 136 ARG A N 1
ATOM 1002 C CA . ARG A 1 136 ? 12.360 9.984 27.841 1.00 92.62 136 ARG A CA 1
ATOM 1003 C C . ARG A 1 136 ? 12.571 9.266 26.517 1.00 92.62 136 ARG A C 1
ATOM 1005 O O . ARG A 1 136 ? 11.634 9.055 25.747 1.00 92.62 136 ARG A O 1
ATOM 1012 N N . ILE A 1 137 ? 13.807 8.833 26.298 1.00 90.94 137 ILE A N 1
ATOM 1013 C CA . ILE A 1 137 ? 14.195 7.975 25.181 1.00 90.94 137 ILE A CA 1
ATOM 1014 C C . ILE A 1 137 ? 13.628 6.581 25.414 1.00 90.94 137 ILE A C 1
ATOM 1016 O O . ILE A 1 137 ? 13.758 6.028 26.504 1.00 90.94 137 ILE A O 1
ATOM 1020 N N . VAL A 1 138 ? 13.023 6.019 24.374 1.00 89.06 138 VAL A N 1
ATOM 1021 C CA . VAL A 1 138 ? 12.387 4.706 24.366 1.00 89.06 138 VAL A CA 1
ATOM 1022 C C . VAL A 1 138 ? 13.257 3.735 23.575 1.00 89.06 138 VAL A C 1
ATOM 1024 O O . VAL A 1 138 ? 13.418 3.870 22.362 1.00 89.06 138 VAL A O 1
ATOM 1027 N N . ALA A 1 139 ? 13.774 2.710 24.249 1.00 84.50 139 ALA A N 1
ATOM 1028 C CA . ALA A 1 139 ? 14.386 1.552 23.609 1.00 84.50 139 ALA A CA 1
ATOM 1029 C C . ALA A 1 139 ? 13.475 0.329 23.762 1.00 84.50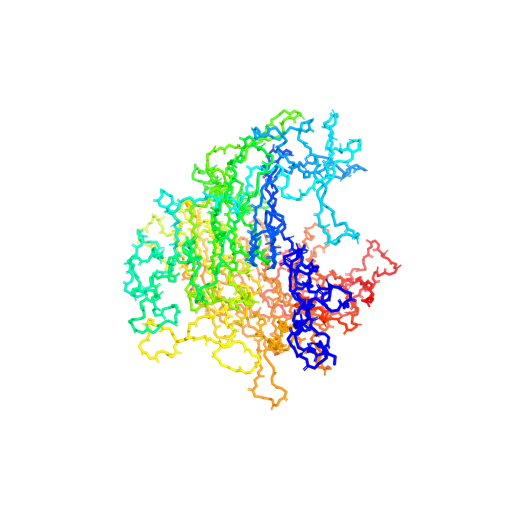 139 ALA A C 1
ATOM 1031 O O . ALA A 1 139 ? 13.216 -0.132 24.873 1.00 84.50 139 ALA A O 1
ATOM 1032 N N . LEU A 1 140 ? 12.998 -0.213 22.643 1.00 80.62 140 LEU A N 1
ATOM 1033 C CA . LEU A 1 140 ? 12.170 -1.418 22.630 1.00 80.62 140 LEU A CA 1
ATOM 1034 C C . LEU A 1 140 ? 13.065 -2.649 22.523 1.00 80.62 140 LEU A C 1
ATOM 1036 O O . LEU A 1 140 ? 13.880 -2.742 21.604 1.00 80.62 140 LEU A O 1
ATOM 1040 N N . ARG A 1 141 ? 12.938 -3.583 23.467 1.00 77.12 141 ARG A N 1
ATOM 1041 C CA . ARG A 1 141 ? 13.734 -4.816 23.476 1.00 77.12 141 ARG A CA 1
ATOM 1042 C C . ARG A 1 141 ? 12.879 -6.002 23.882 1.00 77.12 141 ARG A C 1
ATOM 1044 O O . ARG A 1 141 ? 12.086 -5.907 24.817 1.00 77.12 141 ARG A O 1
ATOM 1051 N N . SER A 1 142 ? 13.091 -7.121 23.205 1.00 69.06 142 SER A N 1
ATOM 1052 C CA . SER A 1 142 ? 12.578 -8.419 23.629 1.00 69.06 142 SER A CA 1
ATOM 1053 C C . SER A 1 142 ? 13.387 -8.907 24.828 1.00 69.06 142 SER A C 1
ATOM 1055 O O . SER A 1 142 ? 14.618 -8.915 24.789 1.00 69.06 142 SER A O 1
ATOM 1057 N N . ASP A 1 143 ? 12.704 -9.295 25.897 1.00 67.12 143 ASP A N 1
ATOM 1058 C CA . ASP A 1 143 ? 13.304 -9.951 27.048 1.00 67.12 143 ASP A CA 1
ATOM 1059 C C . ASP A 1 143 ? 13.356 -11.466 26.790 1.00 67.12 143 ASP A C 1
ATOM 1061 O O . ASP A 1 143 ? 12.313 -12.127 26.807 1.00 67.12 143 ASP A O 1
ATOM 1065 N N . PRO A 1 144 ? 14.550 -12.047 26.573 1.00 60.91 144 PRO A N 1
ATOM 1066 C CA . PRO A 1 144 ? 14.689 -13.461 26.237 1.00 60.91 144 PRO A CA 1
ATOM 1067 C C . PRO A 1 144 ? 14.261 -14.404 27.371 1.00 60.91 144 PRO A C 1
ATOM 1069 O O . PRO A 1 144 ? 14.076 -15.592 27.125 1.00 60.91 144 PRO A O 1
ATOM 1072 N N . ALA A 1 145 ? 14.112 -13.917 28.610 1.00 65.69 145 ALA A N 1
ATOM 1073 C CA . ALA A 1 145 ? 13.652 -14.739 29.729 1.00 65.69 145 ALA A CA 1
ATOM 1074 C C . ALA A 1 145 ? 12.123 -14.889 29.778 1.00 65.69 145 ALA A C 1
ATOM 1076 O O . ALA A 1 145 ? 11.623 -15.889 30.294 1.00 65.69 145 ALA A O 1
ATOM 1077 N N . SER A 1 146 ? 11.388 -13.895 29.276 1.00 60.12 146 SER A N 1
ATOM 1078 C CA . SER A 1 146 ? 9.922 -13.861 29.303 1.00 60.12 146 SER A CA 1
ATOM 1079 C C . SER A 1 146 ? 9.279 -13.967 27.919 1.00 60.12 146 SER A C 1
ATOM 1081 O O . SER A 1 146 ? 8.059 -14.088 27.848 1.00 60.12 146 SER A O 1
ATOM 1083 N N . ASP A 1 147 ? 10.087 -13.943 26.852 1.00 58.09 147 ASP A N 1
ATOM 1084 C CA . ASP A 1 147 ? 9.663 -13.889 25.445 1.00 58.09 147 ASP A CA 1
ATOM 1085 C C . ASP A 1 147 ? 8.666 -12.744 25.181 1.00 58.09 147 ASP A C 1
ATOM 1087 O O . ASP A 1 147 ? 7.738 -12.837 24.382 1.00 58.09 147 ASP A O 1
ATOM 1091 N N . ARG A 1 148 ? 8.834 -11.643 25.929 1.00 65.94 148 ARG A N 1
ATOM 1092 C CA . ARG A 1 148 ? 7.983 -10.450 25.879 1.00 65.94 148 ARG A CA 1
ATOM 1093 C C . ARG A 1 148 ? 8.801 -9.222 25.543 1.00 65.94 148 ARG A C 1
ATOM 1095 O O . ARG A 1 148 ? 9.935 -9.070 25.986 1.00 65.94 148 ARG A O 1
ATOM 1102 N N . SER A 1 149 ? 8.197 -8.312 24.796 1.00 71.00 149 SER A N 1
ATOM 1103 C CA . SER A 1 149 ? 8.798 -7.019 24.484 1.00 71.00 149 SER A CA 1
ATOM 1104 C C . SER A 1 149 ? 8.506 -6.007 25.587 1.00 71.00 149 SER A C 1
ATOM 1106 O O . SER A 1 149 ? 7.359 -5.834 25.989 1.00 71.00 149 SER A O 1
ATOM 1108 N N . TYR A 1 150 ? 9.550 -5.320 26.040 1.00 78.56 150 TYR A N 1
ATOM 1109 C CA . TYR A 1 150 ? 9.494 -4.250 27.031 1.00 78.56 150 TYR A CA 1
ATOM 1110 C C . TYR A 1 150 ? 10.024 -2.947 26.441 1.00 78.56 150 TYR A C 1
ATOM 1112 O O . TYR A 1 150 ? 10.854 -2.951 25.525 1.00 78.56 150 TYR A O 1
ATOM 1120 N N . ALA A 1 151 ? 9.585 -1.830 27.014 1.00 84.56 151 ALA A N 1
ATOM 1121 C CA . ALA A 1 151 ? 10.208 -0.540 26.779 1.00 84.56 151 ALA A CA 1
ATOM 1122 C C . ALA A 1 151 ? 11.174 -0.199 27.916 1.00 84.56 151 ALA A C 1
ATOM 1124 O O . ALA A 1 151 ? 10.862 -0.343 29.098 1.00 84.56 151 ALA A O 1
ATOM 1125 N N . TYR A 1 152 ? 12.356 0.268 27.541 1.00 88.06 152 TYR A N 1
ATOM 1126 C CA . TYR A 1 152 ? 13.395 0.741 28.441 1.00 88.06 152 TYR A CA 1
ATOM 1127 C C . TYR A 1 152 ? 13.510 2.248 28.258 1.00 88.06 152 TYR A C 1
ATOM 1129 O O . TYR A 1 152 ? 13.821 2.717 27.163 1.00 88.06 152 TYR A O 1
ATOM 1137 N N . LEU A 1 153 ? 13.187 2.985 29.319 1.00 92.44 153 LEU A N 1
ATOM 1138 C CA . LEU A 1 153 ? 13.140 4.439 29.318 1.00 92.44 153 LEU A CA 1
ATOM 1139 C C . LEU A 1 153 ? 14.416 5.024 29.914 1.00 92.44 153 LEU A C 1
ATOM 1141 O O . LEU A 1 153 ? 14.778 4.673 31.041 1.00 92.44 153 LEU A O 1
ATOM 1145 N N . THR A 1 154 ? 15.028 5.968 29.207 1.00 93.00 154 THR A N 1
ATOM 1146 C CA . THR A 1 154 ? 16.241 6.674 29.652 1.00 93.00 154 THR A CA 1
ATOM 1147 C C . THR A 1 154 ? 16.026 8.184 29.577 1.00 93.00 154 THR A C 1
ATOM 1149 O O . THR A 1 154 ? 15.296 8.668 28.711 1.00 93.00 154 THR A O 1
ATOM 1152 N N . LEU A 1 155 ? 16.617 8.935 30.508 1.00 91.44 155 LEU A N 1
ATOM 1153 C CA . LEU A 1 155 ? 16.620 10.399 30.461 1.00 91.44 155 LEU A CA 1
ATOM 1154 C C . LEU A 1 155 ? 17.769 10.875 29.565 1.00 91.44 155 LEU A C 1
ATOM 1156 O O . LEU A 1 155 ? 18.780 10.193 29.476 1.00 91.44 155 LEU A O 1
ATOM 1160 N N . ASP A 1 156 ? 17.606 12.031 28.942 1.00 88.44 156 ASP A N 1
ATOM 1161 C CA . ASP A 1 156 ? 18.676 12.778 28.281 1.00 88.44 156 ASP A CA 1
ATOM 1162 C C . ASP A 1 156 ? 18.823 14.105 29.044 1.00 88.44 156 ASP A C 1
ATOM 1164 O O . ASP A 1 156 ? 17.980 14.993 28.955 1.00 88.44 156 ASP A O 1
ATOM 1168 N N . ALA A 1 157 ? 19.786 14.188 29.955 1.00 87.50 157 ALA A N 1
ATOM 1169 C CA . ALA A 1 157 ? 19.907 15.276 30.914 1.00 87.50 157 ALA A CA 1
ATOM 1170 C C . ALA A 1 157 ? 20.530 16.534 30.297 1.00 87.50 157 ALA A C 1
ATOM 1172 O O . ALA A 1 157 ? 20.205 17.653 30.725 1.00 87.50 157 ALA A O 1
ATOM 1173 N N . ASP A 1 158 ? 21.428 16.375 29.324 1.00 85.62 158 ASP A N 1
ATOM 1174 C CA . ASP A 1 158 ? 22.120 17.483 28.670 1.00 85.62 158 ASP A CA 1
ATOM 1175 C C . ASP A 1 158 ? 21.443 17.954 27.367 1.00 85.62 158 ASP A C 1
ATOM 1177 O O . ASP A 1 158 ? 21.618 19.120 26.983 1.00 85.62 158 ASP A O 1
ATOM 1181 N N . GLY A 1 159 ? 20.534 17.149 26.815 1.00 84.06 159 GLY A N 1
ATOM 1182 C CA . GLY A 1 159 ? 19.742 17.429 25.624 1.00 84.06 159 GLY A CA 1
ATOM 1183 C C . GLY A 1 159 ? 20.494 17.153 24.323 1.00 84.06 159 GLY A C 1
ATOM 1184 O O . GLY A 1 159 ? 20.195 17.810 23.322 1.00 84.06 159 GLY A O 1
ATOM 1185 N N . ASP A 1 160 ? 21.497 16.272 24.330 1.00 80.94 160 ASP A N 1
ATOM 1186 C CA . ASP A 1 160 ? 22.321 15.954 23.159 1.00 80.94 160 ASP A CA 1
ATOM 1187 C C . ASP A 1 160 ? 21.718 14.874 22.241 1.00 80.94 160 ASP A C 1
ATOM 1189 O O . ASP A 1 160 ? 22.252 14.602 21.161 1.00 80.94 160 ASP A O 1
ATOM 1193 N N . GLY A 1 161 ? 20.576 14.299 22.629 1.00 79.00 161 GLY A N 1
ATOM 1194 C CA . GLY A 1 161 ? 19.907 13.237 21.889 1.00 79.00 161 GLY A CA 1
ATOM 1195 C C . GLY A 1 161 ? 20.247 11.830 22.381 1.00 79.00 161 GLY A C 1
ATOM 1196 O O . GLY A 1 161 ? 19.612 10.882 21.917 1.00 79.00 161 GLY A O 1
ATOM 1197 N N . VAL A 1 162 ? 21.187 11.672 23.315 1.00 83.38 162 VAL A N 1
ATOM 1198 C CA . VAL A 1 162 ? 21.683 10.394 23.836 1.00 83.38 162 VAL A CA 1
ATOM 1199 C C . VAL A 1 162 ? 21.180 10.173 25.263 1.00 83.38 162 VAL A C 1
ATOM 1201 O O . VAL A 1 162 ? 21.123 11.073 26.087 1.00 83.38 162 VAL A O 1
ATOM 1204 N N . GLY A 1 163 ? 20.773 8.940 25.574 1.00 83.69 163 GLY A N 1
ATOM 1205 C CA . GLY A 1 163 ? 20.266 8.619 26.908 1.00 83.69 163 GLY A CA 1
ATOM 1206 C C . GLY A 1 163 ? 21.387 8.385 27.914 1.00 83.69 163 GLY A C 1
ATOM 1207 O O . GLY A 1 163 ? 22.284 7.581 27.647 1.00 83.69 163 GLY A O 1
ATOM 1208 N N . GLU A 1 164 ? 21.289 8.985 29.103 1.00 84.50 164 GLU A N 1
ATOM 1209 C CA . GLU A 1 164 ? 22.198 8.728 30.219 1.00 84.50 164 GLU A CA 1
ATOM 1210 C C . GLU A 1 164 ? 21.504 8.154 31.467 1.00 84.50 164 GLU A C 1
ATOM 1212 O O . GLU A 1 164 ? 20.336 8.392 31.784 1.00 84.50 164 GLU A O 1
ATOM 1217 N N . GLY A 1 165 ? 22.281 7.385 32.234 1.00 83.38 165 GLY A N 1
ATOM 1218 C CA . GLY A 1 165 ? 21.852 6.826 33.512 1.00 83.38 165 GLY A CA 1
ATOM 1219 C C . GLY A 1 165 ? 21.201 5.446 33.414 1.00 83.38 165 GLY A C 1
ATOM 1220 O O . GLY A 1 165 ? 21.462 4.667 32.500 1.00 83.38 165 GLY A O 1
ATOM 1221 N N . ALA A 1 166 ? 20.424 5.104 34.445 1.00 84.88 166 ALA A N 1
ATOM 1222 C CA . ALA A 1 166 ? 19.792 3.796 34.571 1.00 84.88 166 ALA A CA 1
ATOM 1223 C C . ALA A 1 166 ? 18.470 3.743 33.800 1.00 84.88 166 ALA A C 1
ATOM 1225 O O . ALA A 1 166 ? 17.631 4.634 33.927 1.00 84.88 166 ALA A O 1
ATOM 1226 N N . GLU A 1 167 ? 18.269 2.654 33.066 1.00 90.12 167 GLU A N 1
ATOM 1227 C CA . GLU A 1 167 ? 17.045 2.418 32.308 1.00 90.12 167 GLU A CA 1
ATOM 1228 C C . GLU A 1 167 ? 15.894 2.004 33.229 1.00 90.12 167 GLU A C 1
ATOM 1230 O O . GLU A 1 167 ? 16.025 1.099 34.061 1.00 90.12 167 GLU A O 1
ATOM 1235 N N . GLN A 1 168 ? 14.732 2.624 33.044 1.00 90.38 168 GLN A N 1
ATOM 1236 C CA . GLN A 1 168 ? 13.492 2.182 33.665 1.00 90.38 168 GLN A CA 1
ATOM 1237 C C . GLN A 1 168 ? 12.755 1.239 32.712 1.00 90.38 168 GLN A C 1
ATOM 1239 O O . GLN A 1 168 ? 12.281 1.659 31.660 1.00 90.38 168 GLN A O 1
ATOM 1244 N N . ARG A 1 169 ? 12.601 -0.027 33.107 1.00 87.94 169 ARG A N 1
ATOM 1245 C CA . ARG A 1 169 ? 11.772 -0.991 32.373 1.00 87.94 169 ARG A CA 1
ATOM 1246 C C . ARG A 1 169 ? 10.287 -0.730 32.633 1.00 87.94 169 ARG A C 1
ATOM 1248 O O . ARG A 1 169 ? 9.869 -0.699 33.792 1.00 87.94 169 ARG A O 1
ATOM 1255 N N . VAL A 1 170 ? 9.505 -0.616 31.567 1.00 85.19 170 VAL A N 1
ATOM 1256 C CA . VAL A 1 170 ? 8.042 -0.495 31.590 1.00 85.19 170 VAL A CA 1
ATOM 1257 C C . VAL A 1 170 ? 7.416 -1.447 30.568 1.00 85.19 170 VAL A C 1
ATOM 1259 O O . VAL A 1 170 ? 8.053 -1.832 29.584 1.00 85.19 170 VAL A O 1
ATOM 1262 N N . GLU A 1 171 ? 6.173 -1.854 30.813 1.00 78.50 171 GLU A N 1
ATOM 1263 C CA . GLU A 1 171 ? 5.390 -2.596 29.816 1.00 78.50 171 GLU A CA 1
ATOM 1264 C C . GLU A 1 171 ? 5.100 -1.682 28.614 1.00 78.50 171 GLU A C 1
ATOM 1266 O O . GLU A 1 171 ? 4.939 -0.472 28.785 1.00 78.50 171 GLU A O 1
ATOM 1271 N N . LEU A 1 172 ? 4.983 -2.236 27.401 1.00 77.69 172 LEU A N 1
ATOM 1272 C CA . LEU A 1 172 ? 4.661 -1.437 26.203 1.00 77.69 172 LEU A CA 1
ATOM 1273 C C . LEU A 1 172 ? 3.368 -0.637 26.378 1.00 77.69 172 LEU A C 1
ATOM 1275 O O . LEU A 1 172 ? 3.256 0.498 25.928 1.00 77.69 172 LEU A O 1
ATOM 1279 N N . ASP A 1 173 ? 2.417 -1.209 27.110 1.00 74.56 173 ASP A N 1
ATOM 1280 C CA . ASP A 1 173 ? 1.139 -0.583 27.404 1.00 74.56 173 ASP A CA 1
ATOM 1281 C C . ASP A 1 173 ? 1.212 0.635 28.337 1.00 74.56 173 ASP A C 1
ATOM 1283 O O . ASP A 1 173 ? 0.217 1.355 28.455 1.00 74.56 173 ASP A O 1
ATOM 1287 N N . GLN A 1 174 ? 2.358 0.857 28.983 1.00 79.06 174 GLN A N 1
ATOM 1288 C CA . GLN A 1 174 ? 2.632 1.982 29.879 1.00 79.06 174 GLN A CA 1
ATOM 1289 C C . GLN A 1 174 ? 3.406 3.117 29.195 1.00 79.06 174 GLN A C 1
ATOM 1291 O O . GLN A 1 174 ? 3.659 4.136 29.839 1.00 79.06 174 GLN A O 1
ATOM 1296 N N . LEU A 1 175 ? 3.792 2.950 27.925 1.00 85.06 175 LEU A N 1
ATOM 1297 C CA . LEU A 1 175 ? 4.424 4.013 27.150 1.00 85.06 175 LEU A CA 1
ATOM 1298 C C . LEU A 1 175 ? 3.480 5.199 26.993 1.00 85.06 175 LEU A C 1
ATOM 1300 O O . LEU A 1 175 ? 2.331 5.039 26.572 1.00 85.06 175 LEU A O 1
ATOM 1304 N N . LYS A 1 176 ? 3.991 6.397 27.278 1.00 89.25 176 LYS A N 1
ATOM 1305 C CA . LYS A 1 176 ? 3.227 7.634 27.115 1.00 89.25 176 LYS A CA 1
ATOM 1306 C C . LYS A 1 176 ? 3.253 8.078 25.659 1.00 89.25 176 LYS A C 1
ATOM 1308 O O . LYS A 1 176 ? 4.136 8.809 25.220 1.00 89.25 176 LYS A O 1
ATOM 1313 N N . SER A 1 177 ? 2.290 7.590 24.896 1.00 90.31 177 SER A N 1
ATOM 1314 C CA . SER A 1 177 ? 2.151 7.954 23.490 1.00 90.31 177 SER A CA 1
ATOM 1315 C C . SER A 1 177 ? 1.464 9.306 23.325 1.00 90.31 177 SER A C 1
ATOM 1317 O O . SER A 1 177 ? 0.719 9.752 24.193 1.00 90.31 177 SER A O 1
ATOM 1319 N N . LEU A 1 178 ? 1.677 9.940 22.171 1.00 91.25 178 LEU A N 1
ATOM 1320 C CA . LEU A 1 178 ? 0.938 11.140 21.768 1.00 91.25 178 LEU A CA 1
ATOM 1321 C C . LEU A 1 178 ? -0.548 10.834 21.568 1.00 91.25 178 LEU A C 1
ATOM 1323 O O . LEU A 1 178 ? -1.410 11.661 21.853 1.00 91.25 178 LEU A O 1
ATOM 1327 N N . TRP A 1 179 ? -0.830 9.643 21.044 1.00 91.31 179 TRP A N 1
ATOM 1328 C CA . TRP A 1 179 ? -2.156 9.053 20.918 1.00 91.31 179 TRP A CA 1
ATOM 1329 C C . TRP A 1 179 ? -2.028 7.561 20.581 1.00 91.31 179 TRP A C 1
ATOM 1331 O O . TRP A 1 179 ? -1.008 7.124 20.034 1.00 91.31 179 TRP A O 1
ATOM 1341 N N . ARG A 1 180 ? -3.078 6.787 20.888 1.00 91.06 180 ARG A N 1
ATOM 1342 C CA . ARG A 1 180 ? -3.200 5.344 20.609 1.00 91.06 180 ARG A CA 1
ATOM 1343 C C . ARG A 1 180 ? -4.585 5.038 20.059 1.00 91.06 180 ARG A C 1
ATOM 1345 O O . ARG A 1 180 ? -5.589 5.277 20.729 1.00 91.06 180 ARG A O 1
ATOM 1352 N N . VAL A 1 181 ? -4.659 4.564 18.822 1.00 92.44 181 VAL A N 1
ATOM 1353 C CA . VAL A 1 181 ? -5.938 4.523 18.095 1.00 92.44 181 VAL A CA 1
ATOM 1354 C C . VAL A 1 181 ? -6.811 3.326 18.473 1.00 92.44 181 VAL A C 1
ATOM 1356 O O . VAL A 1 181 ? -8.035 3.451 18.456 1.00 92.44 181 VAL A O 1
ATOM 1359 N N . GLY A 1 182 ? -6.222 2.182 18.837 1.00 90.88 182 GLY A N 1
ATOM 1360 C CA . GLY A 1 182 ? -6.952 0.981 19.254 1.00 90.88 182 GLY A CA 1
ATOM 1361 C C . GLY A 1 182 ? -7.710 1.230 20.555 1.00 90.88 182 GLY A C 1
ATOM 1362 O O . GLY A 1 182 ? -8.925 1.037 20.629 1.00 90.88 182 GLY A O 1
ATOM 1363 N N . ARG A 1 183 ? -6.998 1.794 21.528 1.00 87.81 183 ARG A N 1
ATOM 1364 C CA . ARG A 1 183 ? -7.503 2.326 22.799 1.00 87.81 183 ARG A CA 1
ATOM 1365 C C . ARG A 1 183 ? -8.581 3.407 22.665 1.00 87.81 183 ARG A C 1
ATOM 1367 O O . ARG A 1 183 ? -9.702 3.239 23.156 1.00 87.81 183 ARG A O 1
ATOM 1374 N N . GLN A 1 184 ? -8.334 4.441 21.861 1.00 90.62 184 GLN A N 1
ATOM 1375 C CA . GLN A 1 184 ? -9.346 5.470 21.600 1.00 90.62 184 GLN A CA 1
ATOM 1376 C C . GLN A 1 184 ? -10.605 4.909 20.924 1.00 90.62 184 GLN A C 1
ATOM 1378 O O . GLN A 1 184 ? -11.725 5.320 21.239 1.00 90.62 184 GLN A O 1
ATOM 1383 N N . LEU A 1 185 ? -10.454 3.949 20.005 1.00 92.19 185 LEU A N 1
ATOM 1384 C CA . LEU A 1 185 ? -11.589 3.247 19.409 1.00 92.19 185 LEU A CA 1
ATOM 1385 C C . LEU A 1 185 ? -12.314 2.364 20.423 1.00 92.19 185 LEU A C 1
ATOM 1387 O O . LEU A 1 185 ? -13.544 2.294 20.374 1.00 92.19 185 LEU A O 1
ATOM 1391 N N . TRP A 1 186 ? -11.600 1.708 21.336 1.00 91.56 186 TRP A N 1
ATOM 1392 C CA . TRP A 1 186 ? -12.188 0.935 22.428 1.00 91.56 186 TRP A CA 1
ATOM 1393 C C . TRP A 1 186 ? -13.079 1.815 23.315 1.00 91.56 186 TRP A C 1
ATOM 1395 O O . TRP A 1 186 ? -14.258 1.487 23.489 1.00 91.56 186 TRP A O 1
ATOM 1405 N N . GLY A 1 187 ? -12.575 2.979 23.740 1.00 88.19 187 GLY A N 1
ATOM 1406 C CA . GLY A 1 187 ? -13.296 3.955 24.566 1.00 88.19 187 GLY A CA 1
ATOM 1407 C C . GLY A 1 187 ? -14.393 4.748 23.838 1.00 88.19 187 GLY A C 1
ATOM 1408 O O . GLY A 1 187 ? -15.175 5.454 24.476 1.00 88.19 187 GLY A O 1
ATOM 1409 N N . ARG A 1 188 ? -14.491 4.642 22.505 1.00 89.38 188 ARG A N 1
ATOM 1410 C CA . ARG A 1 188 ? -15.486 5.368 21.700 1.00 89.38 188 ARG A CA 1
ATOM 1411 C C . ARG A 1 188 ? -16.908 4.866 21.959 1.00 89.38 188 ARG A C 1
ATOM 1413 O O . ARG A 1 188 ? -17.251 3.733 21.606 1.00 89.38 188 ARG A O 1
ATOM 1420 N N . ASP A 1 189 ? -17.760 5.758 22.461 1.00 88.31 189 ASP A N 1
ATOM 1421 C CA . ASP A 1 189 ? -19.207 5.549 22.539 1.00 88.31 189 ASP A CA 1
ATOM 1422 C C . ASP A 1 189 ? -19.862 5.725 21.158 1.00 88.31 189 ASP A C 1
ATOM 1424 O O . ASP A 1 189 ? -19.928 6.823 20.601 1.00 88.31 189 ASP A O 1
ATOM 1428 N N . LEU A 1 190 ? -20.379 4.624 20.610 1.00 88.38 190 LEU A N 1
ATOM 1429 C CA . LEU A 1 190 ? -21.014 4.595 19.292 1.00 88.38 190 LEU A CA 1
ATOM 1430 C C . LEU A 1 190 ? -22.396 5.262 19.261 1.00 88.38 190 LEU A C 1
ATOM 1432 O O . LEU A 1 190 ? -22.886 5.555 18.170 1.00 88.38 190 LEU A O 1
ATOM 1436 N N . ALA A 1 191 ? -23.034 5.497 20.415 1.00 86.06 191 ALA A N 1
ATOM 1437 C CA . ALA A 1 191 ? -24.325 6.176 20.476 1.00 86.06 191 ALA A CA 1
ATOM 1438 C C . ALA A 1 191 ? -24.179 7.688 20.251 1.00 86.06 191 ALA A C 1
ATOM 1440 O O . ALA A 1 191 ? -24.957 8.277 19.499 1.00 86.06 191 ALA A O 1
ATOM 1441 N N . SER A 1 192 ? -23.173 8.308 20.874 1.00 89.94 192 SER A N 1
ATOM 1442 C CA . SER A 1 192 ? -22.882 9.741 20.733 1.00 89.94 192 SER A CA 1
ATOM 1443 C C . SER A 1 192 ? -21.908 10.059 19.592 1.00 89.94 192 SER A C 1
ATOM 1445 O O . SER A 1 192 ? -22.017 11.113 18.966 1.00 89.94 192 SER A O 1
ATOM 1447 N N . SER A 1 193 ? -20.985 9.145 19.281 1.00 90.44 193 SER A N 1
ATOM 1448 C CA . SER A 1 193 ? -19.948 9.305 18.258 1.00 90.44 193 SER A CA 1
ATOM 1449 C C . SER A 1 193 ? -19.889 8.061 17.356 1.00 90.44 193 SER A C 1
ATOM 1451 O O . SER A 1 193 ? -18.953 7.261 17.448 1.00 90.44 193 SER A O 1
ATOM 1453 N N . PRO A 1 194 ? -20.877 7.851 16.464 1.00 92.12 194 PRO A N 1
ATOM 1454 C CA . PRO A 1 194 ? -20.894 6.695 15.569 1.00 92.12 194 PRO A CA 1
ATOM 1455 C C . PRO A 1 194 ? -19.698 6.707 14.608 1.00 92.12 194 PRO A C 1
ATOM 1457 O O . PRO A 1 194 ? -19.202 7.773 14.231 1.00 92.12 194 PRO A O 1
ATOM 1460 N N . ARG A 1 195 ? -19.235 5.522 14.196 1.00 94.50 195 ARG A N 1
ATOM 1461 C CA . ARG A 1 195 ? -18.177 5.378 13.184 1.00 94.50 195 ARG A CA 1
ATOM 1462 C C . ARG A 1 195 ? -18.719 5.691 11.793 1.00 94.50 195 ARG A C 1
ATOM 1464 O O . ARG A 1 195 ? -19.855 5.352 11.455 1.00 94.50 195 ARG A O 1
ATOM 1471 N N . LEU A 1 196 ? -17.885 6.322 10.975 1.00 95.62 196 LEU A N 1
ATOM 1472 C CA . LEU A 1 196 ? -18.202 6.639 9.590 1.00 95.62 196 LEU A CA 1
ATOM 1473 C C . LEU A 1 196 ? -17.491 5.642 8.678 1.00 95.62 196 LEU A C 1
ATOM 1475 O O . LEU A 1 196 ? -16.314 5.800 8.378 1.00 95.62 196 LEU A O 1
ATOM 1479 N N . ILE A 1 197 ? -18.208 4.599 8.269 1.00 97.25 197 ILE A N 1
ATOM 1480 C CA . ILE A 1 197 ? -17.663 3.527 7.434 1.00 97.25 197 ILE A CA 1
ATOM 1481 C C . ILE A 1 197 ? -18.244 3.656 6.026 1.00 97.25 197 ILE A C 1
ATOM 1483 O O . ILE A 1 197 ? -19.465 3.721 5.849 1.00 97.25 197 ILE A O 1
ATOM 1487 N N . TYR A 1 198 ? -17.373 3.688 5.028 1.00 97.62 198 TYR A N 1
ATOM 1488 C CA . TYR A 1 198 ? -17.705 3.748 3.613 1.00 97.62 198 TYR A CA 1
ATOM 1489 C C . TYR A 1 198 ? -17.438 2.414 2.922 1.00 97.62 198 TYR A C 1
ATOM 1491 O O . TYR A 1 198 ? -16.627 1.606 3.360 1.00 97.62 198 TYR A O 1
ATOM 1499 N N . THR A 1 199 ? -18.116 2.200 1.807 1.00 97.25 199 THR A N 1
ATOM 1500 C CA . THR A 1 199 ? -17.849 1.122 0.851 1.00 97.25 199 THR A CA 1
ATOM 1501 C C . THR A 1 199 ? -18.182 1.647 -0.552 1.00 97.25 199 THR A C 1
ATOM 1503 O O . THR A 1 199 ? -18.889 2.662 -0.644 1.00 97.25 199 THR A O 1
ATOM 1506 N N . PRO A 1 200 ? -17.690 1.042 -1.651 1.00 96.62 200 PRO A N 1
ATOM 1507 C CA . PRO A 1 200 ? -18.097 1.442 -2.995 1.00 96.62 200 PRO A CA 1
ATOM 1508 C C . PRO A 1 200 ? -19.617 1.462 -3.155 1.00 96.62 200 PRO A C 1
ATOM 1510 O O . PRO A 1 200 ? -20.320 0.687 -2.507 1.00 96.62 200 PRO A O 1
ATOM 1513 N N . LEU A 1 201 ? -20.143 2.329 -4.021 1.00 95.31 201 LEU A N 1
ATOM 1514 C CA . LEU A 1 201 ? -21.576 2.370 -4.307 1.00 95.31 201 LEU A CA 1
ATOM 1515 C C . LEU A 1 201 ? -22.068 1.006 -4.827 1.00 95.31 201 LEU A C 1
ATOM 1517 O O . LEU A 1 201 ? -21.787 0.602 -5.956 1.00 95.31 201 LEU A O 1
ATOM 1521 N N . LEU A 1 202 ? -22.825 0.295 -3.991 1.00 93.44 202 LEU A N 1
ATOM 1522 C CA . LEU A 1 202 ? -23.416 -0.999 -4.322 1.00 93.44 202 LEU A CA 1
ATOM 1523 C C . LEU A 1 202 ? -24.770 -0.818 -5.017 1.00 93.44 202 LEU A C 1
ATOM 1525 O O . LEU A 1 202 ? -25.456 0.195 -4.854 1.00 93.44 202 LEU A O 1
ATOM 1529 N N . LYS A 1 203 ? -25.199 -1.835 -5.770 1.00 90.25 203 LYS A N 1
ATOM 1530 C CA . LYS A 1 203 ? -26.499 -1.827 -6.452 1.00 90.25 203 LYS A CA 1
ATOM 1531 C C . LYS A 1 203 ? -27.638 -1.683 -5.434 1.00 90.25 203 LYS A C 1
ATOM 1533 O O . LYS A 1 203 ? -27.777 -2.504 -4.533 1.00 90.25 203 LYS A O 1
ATOM 1538 N N . GLY A 1 204 ? -28.466 -0.650 -5.600 1.00 87.94 204 GLY A N 1
ATOM 1539 C CA . GLY A 1 204 ? -29.553 -0.320 -4.667 1.00 87.94 204 GLY A CA 1
ATOM 1540 C C . GLY A 1 204 ? -29.120 0.501 -3.443 1.00 87.94 204 GLY A C 1
ATOM 1541 O O . GLY A 1 204 ? -29.958 0.798 -2.595 1.00 87.94 204 GLY A O 1
ATOM 1542 N N . GLY A 1 205 ? -27.840 0.871 -3.345 1.00 90.88 205 GLY A N 1
ATOM 1543 C CA . GLY A 1 205 ? -27.320 1.795 -2.341 1.00 90.88 205 GLY A CA 1
ATOM 1544 C C . GLY A 1 205 ? -27.591 3.267 -2.667 1.00 90.88 205 GLY A C 1
ATOM 1545 O O . GLY A 1 205 ? -28.056 3.609 -3.753 1.00 90.88 205 GLY A O 1
ATOM 1546 N N . ILE A 1 206 ? -27.278 4.144 -1.709 1.00 92.69 206 ILE A N 1
ATOM 1547 C CA . ILE A 1 206 ? -27.380 5.603 -1.856 1.00 92.69 206 ILE A CA 1
ATOM 1548 C C . ILE A 1 206 ? -25.975 6.192 -1.814 1.00 92.69 206 ILE A C 1
ATOM 1550 O O . ILE A 1 206 ? -25.247 6.005 -0.838 1.00 92.69 206 ILE A O 1
ATOM 1554 N N . GLU A 1 207 ? -25.618 6.919 -2.865 1.00 94.50 207 GLU A N 1
ATOM 1555 C CA . GLU A 1 207 ? -24.315 7.557 -2.986 1.00 94.50 207 GLU A CA 1
ATOM 1556 C C . GLU A 1 207 ? -24.148 8.730 -2.011 1.00 94.50 207 GLU A C 1
ATOM 1558 O O . GLU A 1 207 ? -25.062 9.523 -1.771 1.00 94.50 207 GLU A O 1
ATOM 1563 N N . SER A 1 208 ? -22.944 8.861 -1.464 1.00 93.69 208 SER A N 1
ATOM 1564 C CA . SER A 1 208 ? -22.535 9.954 -0.597 1.00 93.69 208 SER A CA 1
ATOM 1565 C C . SER A 1 208 ? -21.932 11.077 -1.438 1.00 93.69 208 SER A C 1
ATOM 1567 O O . SER A 1 208 ? -20.770 11.009 -1.820 1.00 93.69 208 SER A O 1
ATOM 1569 N N . ALA A 1 209 ? -22.710 12.121 -1.724 1.00 91.06 209 ALA A N 1
ATOM 1570 C CA . ALA A 1 209 ? -22.223 13.370 -2.324 1.00 91.06 209 ALA A CA 1
ATOM 1571 C C . ALA A 1 209 ? -21.439 13.228 -3.655 1.00 91.06 209 ALA A C 1
ATOM 1573 O O . ALA A 1 209 ? -20.525 14.008 -3.908 1.00 91.06 209 ALA A O 1
ATOM 1574 N N . GLY A 1 210 ? -21.789 12.259 -4.514 1.00 89.50 210 GLY A N 1
ATOM 1575 C CA . GLY A 1 210 ? -21.130 12.070 -5.819 1.00 89.50 210 GLY A CA 1
ATOM 1576 C C . GLY A 1 210 ? -19.698 11.529 -5.731 1.00 89.50 210 GLY A C 1
ATOM 1577 O O . GLY A 1 210 ? -18.892 11.771 -6.625 1.00 89.50 210 GLY A O 1
ATOM 1578 N N . SER A 1 211 ? -19.352 10.883 -4.616 1.00 94.50 211 SER A N 1
ATOM 1579 C CA . SER A 1 211 ? -18.000 10.389 -4.326 1.00 94.50 211 SER A CA 1
ATOM 1580 C C . SER A 1 211 ? -17.709 8.987 -4.871 1.00 94.50 211 SER A C 1
ATOM 1582 O O . SER A 1 211 ? -16.630 8.464 -4.611 1.00 94.50 211 SER A O 1
ATOM 1584 N N . GLY A 1 212 ? -18.667 8.314 -5.514 1.00 95.19 212 GLY A N 1
ATOM 1585 C CA . GLY A 1 212 ? -18.582 6.883 -5.829 1.00 95.19 212 GLY A CA 1
ATOM 1586 C C . GLY A 1 212 ? -18.685 5.960 -4.603 1.00 95.19 212 GLY A C 1
ATOM 1587 O O . GLY A 1 212 ? -18.648 4.736 -4.743 1.00 95.19 212 GLY A O 1
ATOM 1588 N N . LEU A 1 213 ? -18.840 6.521 -3.398 1.00 97.12 213 LEU A N 1
ATOM 1589 C CA . LEU A 1 213 ? -18.967 5.793 -2.136 1.00 97.12 213 LEU A CA 1
ATOM 1590 C C . LEU A 1 213 ? -20.403 5.832 -1.617 1.00 97.12 213 LEU A C 1
ATOM 1592 O O . LEU A 1 213 ? -21.141 6.793 -1.828 1.00 97.12 213 LEU A O 1
ATOM 1596 N N . MET A 1 214 ? -20.777 4.823 -0.837 1.00 95.56 214 MET A N 1
ATOM 1597 C CA . MET A 1 214 ? -21.964 4.838 0.016 1.00 95.56 214 MET A CA 1
ATOM 1598 C C . MET A 1 214 ? -21.582 4.575 1.473 1.00 95.56 214 MET A C 1
ATOM 1600 O O . MET A 1 214 ? -20.560 3.952 1.764 1.00 95.56 214 MET A O 1
ATOM 1604 N N . LYS A 1 215 ? -22.419 5.022 2.413 1.00 94.69 215 LYS A N 1
ATOM 1605 C CA . LYS A 1 215 ? -22.237 4.688 3.832 1.00 94.69 215 LYS A CA 1
ATOM 1606 C C . LYS A 1 215 ? -22.586 3.217 4.058 1.00 94.69 215 LYS A C 1
ATOM 1608 O O . LYS A 1 215 ? -23.714 2.802 3.788 1.00 94.69 215 LYS A O 1
ATOM 1613 N N . PHE A 1 216 ? -21.653 2.447 4.605 1.00 93.50 216 PHE A N 1
ATOM 1614 C CA . PHE A 1 216 ? -21.928 1.114 5.126 1.00 93.50 216 PHE A CA 1
ATOM 1615 C C . PHE A 1 216 ? -22.733 1.287 6.415 1.00 93.50 216 PHE A C 1
ATOM 1617 O O . PHE A 1 216 ? -22.182 1.693 7.431 1.00 93.50 216 PHE A O 1
ATOM 1624 N N . SER A 1 217 ? -24.048 1.061 6.387 1.00 85.62 217 SER A N 1
ATOM 1625 C CA . SER A 1 217 ? -24.923 1.355 7.530 1.00 85.62 217 SER A CA 1
ATOM 1626 C C . SER A 1 217 ? -25.956 0.265 7.759 1.00 85.62 217 SER A C 1
ATOM 1628 O O . SER A 1 217 ? -26.623 -0.174 6.824 1.00 85.62 217 SER A O 1
ATOM 1630 N N . SER A 1 218 ? -26.145 -0.121 9.024 1.00 79.00 218 SER A N 1
ATOM 1631 C CA . SER A 1 218 ? -27.131 -1.135 9.435 1.00 79.00 218 SER A CA 1
ATOM 1632 C C . SER A 1 218 ? -28.587 -0.764 9.116 1.00 79.00 218 SER A C 1
ATOM 1634 O O . SER A 1 218 ? -29.464 -1.618 9.214 1.00 79.00 218 SER A O 1
ATOM 1636 N N . THR A 1 219 ? -28.853 0.484 8.711 1.00 78.06 219 THR A N 1
ATOM 1637 C CA . THR A 1 219 ? -30.171 0.958 8.263 1.00 78.06 219 THR A CA 1
ATOM 1638 C C . THR A 1 219 ? -30.459 0.685 6.785 1.00 78.06 219 THR A C 1
ATOM 1640 O O . THR A 1 219 ? -31.610 0.797 6.373 1.00 78.06 219 THR A O 1
ATOM 1643 N N . ALA A 1 220 ? -29.454 0.291 5.995 1.00 77.38 220 ALA A N 1
ATOM 1644 C CA . ALA A 1 220 ? -29.600 -0.085 4.587 1.00 77.38 220 ALA A CA 1
ATOM 1645 C C . ALA A 1 220 ? -29.138 -1.538 4.317 1.00 77.38 220 ALA A C 1
ATOM 1647 O O . ALA A 1 220 ? -28.334 -1.767 3.408 1.00 77.38 220 ALA A O 1
ATOM 1648 N N . PRO A 1 221 ? -29.621 -2.540 5.083 1.00 80.19 221 PRO A N 1
ATOM 1649 C CA . PRO A 1 221 ? -29.089 -3.897 5.012 1.00 80.19 221 PRO A CA 1
ATOM 1650 C C . PRO A 1 221 ? -29.338 -4.563 3.657 1.00 80.19 221 PRO A C 1
ATOM 1652 O O . PRO A 1 221 ? -28.505 -5.345 3.220 1.00 80.19 221 PRO A O 1
ATOM 1655 N N . GLU A 1 222 ? -30.418 -4.235 2.943 1.00 85.31 222 GLU A N 1
ATOM 1656 C CA . GLU A 1 222 ? -30.758 -4.923 1.688 1.00 85.31 222 GLU A CA 1
ATOM 1657 C C . GLU A 1 222 ? -29.777 -4.665 0.540 1.00 85.31 222 GLU A C 1
ATOM 1659 O O . GLU A 1 222 ? -29.530 -5.571 -0.252 1.00 85.31 222 GLU A O 1
ATOM 1664 N N . ALA A 1 223 ? -29.177 -3.473 0.464 1.00 87.88 223 ALA A N 1
ATOM 1665 C CA . ALA A 1 223 ? -28.174 -3.171 -0.561 1.00 87.88 223 ALA A CA 1
ATOM 1666 C C . ALA A 1 223 ? -26.854 -3.922 -0.310 1.00 87.88 223 ALA A C 1
ATOM 1668 O O . ALA A 1 223 ? -26.143 -4.278 -1.246 1.00 87.88 223 ALA A O 1
ATOM 1669 N N . VAL A 1 224 ? -26.531 -4.178 0.960 1.00 90.75 224 VAL A N 1
ATOM 1670 C CA . VAL A 1 224 ? -25.241 -4.731 1.395 1.00 90.75 224 VAL A CA 1
ATOM 1671 C C . VAL A 1 224 ? -25.300 -6.251 1.579 1.00 90.75 224 VAL A C 1
ATOM 1673 O O . VAL A 1 224 ? -24.340 -6.954 1.273 1.00 90.75 224 VAL A O 1
ATOM 1676 N N . ARG A 1 225 ? -26.436 -6.785 2.041 1.00 91.19 225 ARG A N 1
ATOM 1677 C CA . ARG A 1 225 ? -26.641 -8.199 2.396 1.00 91.19 225 ARG A CA 1
ATOM 1678 C C . ARG A 1 225 ? -26.185 -9.189 1.312 1.00 91.19 225 ARG A C 1
ATOM 1680 O O . ARG A 1 225 ? -25.495 -10.140 1.679 1.00 91.19 225 ARG A O 1
ATOM 1687 N N . PRO A 1 226 ? -26.485 -8.999 0.009 1.00 90.88 226 PRO A N 1
ATOM 1688 C CA . PRO A 1 226 ? -26.004 -9.911 -1.031 1.00 90.88 226 PRO A CA 1
ATOM 1689 C C . PRO A 1 226 ? -24.474 -9.955 -1.125 1.00 90.88 226 PRO A C 1
ATOM 1691 O O . PRO A 1 226 ? -23.901 -11.008 -1.392 1.00 90.88 226 PRO A O 1
ATOM 1694 N N . TYR A 1 227 ? -23.807 -8.828 -0.864 1.00 93.12 227 TYR A N 1
ATOM 1695 C CA . TYR A 1 227 ? -22.351 -8.709 -0.921 1.00 93.12 227 TYR A CA 1
ATOM 1696 C C . TYR A 1 227 ? -21.659 -9.273 0.323 1.00 93.12 227 TYR A C 1
ATOM 1698 O O . TYR A 1 227 ? -20.506 -9.668 0.228 1.00 93.12 227 TYR A O 1
ATOM 1706 N N . LEU A 1 228 ? -22.364 -9.401 1.454 1.00 92.56 228 LEU A N 1
ATOM 1707 C CA . LEU A 1 228 ? -21.893 -10.122 2.649 1.00 92.56 228 LEU A CA 1
ATOM 1708 C C . LEU A 1 228 ? -22.025 -11.651 2.520 1.00 92.56 228 LEU A C 1
ATOM 1710 O O . LEU A 1 228 ? -21.761 -12.380 3.476 1.00 92.56 228 LEU A O 1
ATOM 1714 N N . ASN A 1 229 ? -22.455 -12.149 1.352 1.00 89.88 229 ASN A N 1
ATOM 1715 C CA . ASN A 1 229 ? -22.706 -13.567 1.103 1.00 89.88 229 ASN A CA 1
ATOM 1716 C C . ASN A 1 229 ? -23.687 -14.172 2.134 1.00 89.88 229 ASN A C 1
ATOM 1718 O O . ASN A 1 229 ? -23.434 -15.236 2.716 1.00 89.88 229 ASN A O 1
ATOM 1722 N N . LEU A 1 230 ? -24.779 -13.436 2.388 1.00 88.94 230 LEU A N 1
ATOM 1723 C CA . LEU A 1 230 ? -25.890 -13.810 3.265 1.00 88.94 230 LEU A CA 1
ATOM 1724 C C . LEU A 1 230 ? -27.150 -14.132 2.454 1.00 88.94 230 LEU A C 1
ATOM 1726 O O . LEU A 1 230 ? -27.398 -13.557 1.390 1.00 88.94 230 LEU A O 1
ATOM 1730 N N . GLN A 1 231 ? -27.981 -15.027 2.988 1.00 83.69 231 GLN A N 1
ATOM 1731 C CA . GLN A 1 231 ? -29.206 -15.473 2.322 1.00 83.69 231 GLN A CA 1
ATOM 1732 C C . GLN A 1 231 ? -30.272 -14.366 2.248 1.00 83.69 231 GLN A C 1
ATOM 1734 O O . GLN A 1 231 ? -30.246 -13.377 2.987 1.00 83.69 231 GLN A O 1
ATOM 1739 N N . ALA A 1 232 ? -31.219 -14.511 1.316 1.00 78.06 232 ALA A N 1
ATOM 1740 C CA . ALA A 1 232 ? -32.381 -13.626 1.219 1.00 78.06 232 ALA A CA 1
ATOM 1741 C C . ALA A 1 232 ? -33.240 -13.697 2.487 1.00 78.06 232 ALA A C 1
ATOM 1743 O O . ALA A 1 232 ? -33.580 -14.786 2.939 1.00 78.06 232 ALA A O 1
ATOM 1744 N N . GLY A 1 233 ? -33.588 -12.535 3.049 1.00 70.94 233 GLY A N 1
ATOM 1745 C CA . GLY A 1 233 ? -34.406 -12.448 4.262 1.00 70.94 233 GLY A CA 1
ATOM 1746 C C . GLY A 1 233 ? -33.686 -12.824 5.561 1.00 70.94 233 GLY A C 1
ATOM 1747 O O . GLY A 1 233 ? -34.358 -12.972 6.576 1.00 70.94 233 GLY A O 1
ATOM 1748 N N . ASP A 1 234 ? -32.355 -12.972 5.551 1.00 78.56 234 ASP A N 1
ATOM 1749 C CA . ASP A 1 234 ? -31.572 -13.245 6.759 1.00 78.56 234 ASP A CA 1
ATOM 1750 C C . ASP A 1 234 ? -31.651 -12.054 7.743 1.00 78.56 234 ASP A C 1
ATOM 1752 O O . ASP A 1 234 ? -31.082 -10.987 7.464 1.00 78.56 234 ASP A O 1
ATOM 1756 N N . PRO A 1 235 ? -32.328 -12.198 8.904 1.00 68.69 235 PRO A N 1
ATOM 1757 C CA . PRO A 1 235 ? -32.441 -11.121 9.887 1.00 68.69 235 PRO A CA 1
ATOM 1758 C C . PRO A 1 235 ? -31.090 -10.790 10.547 1.00 68.69 235 PRO A C 1
ATOM 1760 O O . PRO A 1 235 ? -30.938 -9.730 11.159 1.00 68.69 235 PRO A O 1
ATOM 1763 N N . GLY A 1 236 ? -30.094 -11.670 10.406 1.00 78.19 236 GLY A N 1
ATOM 1764 C CA . GLY A 1 236 ? -28.735 -11.502 10.900 1.00 78.19 236 GLY A CA 1
ATOM 1765 C C . GLY A 1 236 ? -27.933 -10.431 10.163 1.00 78.19 236 GLY A C 1
ATOM 1766 O O . GLY A 1 236 ? -26.959 -9.942 10.726 1.00 78.19 236 GLY A O 1
ATOM 1767 N N . ALA A 1 237 ? -28.348 -9.984 8.970 1.00 83.19 237 ALA A N 1
ATOM 1768 C CA . ALA A 1 237 ? -27.602 -8.986 8.196 1.00 83.19 237 ALA A CA 1
ATOM 1769 C C . ALA A 1 237 ? -27.429 -7.658 8.952 1.00 83.19 237 ALA A C 1
ATOM 1771 O O . ALA A 1 237 ? -26.311 -7.175 9.117 1.00 83.19 237 ALA A O 1
ATOM 1772 N N . ALA A 1 238 ? -28.513 -7.093 9.494 1.00 85.06 238 ALA A N 1
ATOM 1773 C CA . ALA A 1 238 ? -28.438 -5.853 10.269 1.00 85.06 238 ALA A CA 1
ATOM 1774 C C . ALA A 1 238 ? -27.621 -6.028 11.562 1.00 85.06 238 ALA A C 1
ATOM 1776 O O . ALA A 1 238 ? -26.920 -5.107 11.984 1.00 85.06 238 ALA A O 1
ATOM 1777 N N . LYS A 1 239 ? -27.688 -7.215 12.181 1.00 87.88 239 LYS A N 1
ATOM 1778 C CA . LYS A 1 239 ? -26.918 -7.547 13.384 1.00 87.88 239 LYS A CA 1
ATOM 1779 C C . LYS A 1 239 ? -25.422 -7.656 13.083 1.00 87.88 239 LYS A C 1
ATOM 1781 O O . LYS A 1 239 ? -24.631 -7.038 13.786 1.00 87.88 239 LYS A O 1
ATOM 1786 N N . LEU A 1 240 ? -25.050 -8.352 12.009 1.00 90.12 240 LEU A N 1
ATOM 1787 C CA . LEU A 1 240 ? -23.673 -8.436 11.529 1.00 90.12 240 LEU A CA 1
ATOM 1788 C C . LEU A 1 240 ? -23.135 -7.050 11.165 1.00 90.12 240 LEU A C 1
ATOM 1790 O O . LEU A 1 240 ? -22.026 -6.703 11.544 1.00 90.12 240 LEU A O 1
ATOM 1794 N N . MET A 1 241 ? -23.926 -6.209 10.499 1.00 89.88 241 MET A N 1
ATOM 1795 C CA . MET A 1 241 ? -23.506 -4.838 10.199 1.00 89.88 241 MET A CA 1
ATOM 1796 C C . MET A 1 241 ? -23.271 -4.014 11.467 1.00 89.88 241 MET A C 1
ATOM 1798 O O . MET A 1 241 ? -22.309 -3.256 11.518 1.00 89.88 241 MET A O 1
ATOM 1802 N N . LYS A 1 242 ? -24.099 -4.169 12.509 1.00 90.88 242 LYS A N 1
ATOM 1803 C CA . LYS A 1 242 ? -23.820 -3.562 13.822 1.00 90.88 242 LYS A CA 1
ATOM 1804 C C . LYS A 1 242 ? -22.525 -4.110 14.423 1.00 90.88 242 LYS A C 1
ATOM 1806 O O . LYS A 1 242 ? -21.714 -3.323 14.895 1.00 90.88 242 LYS A O 1
ATOM 1811 N N . TYR A 1 243 ? -22.303 -5.420 14.352 1.00 92.00 243 TYR A N 1
ATOM 1812 C CA . TYR A 1 243 ? -21.053 -6.025 14.810 1.00 92.00 243 TYR A CA 1
ATOM 1813 C C . TYR A 1 243 ? -19.828 -5.410 14.113 1.00 92.00 243 TYR A C 1
ATOM 1815 O O . TYR A 1 243 ? -18.896 -4.961 14.771 1.00 92.00 243 TYR A O 1
ATOM 1823 N N . LEU A 1 244 ? -19.883 -5.254 12.788 1.00 93.00 244 LEU A N 1
ATOM 1824 C CA . LEU A 1 244 ? -18.821 -4.635 11.982 1.00 93.00 244 LEU A CA 1
ATOM 1825 C C . LEU A 1 244 ? -18.633 -3.132 12.264 1.00 93.00 244 LEU A C 1
ATOM 1827 O O . LEU A 1 244 ? -17.539 -2.597 12.116 1.00 93.00 244 LEU A O 1
ATOM 1831 N N . HIS A 1 245 ? -19.678 -2.444 12.732 1.00 92.19 245 HIS A N 1
ATOM 1832 C CA . HIS A 1 245 ? -19.573 -1.079 13.266 1.00 92.19 245 HIS A CA 1
ATOM 1833 C C . HIS A 1 245 ? -18.909 -1.016 14.651 1.00 92.19 245 HIS A C 1
ATOM 1835 O O . HIS A 1 245 ? -18.576 0.072 15.114 1.00 92.19 245 HIS A O 1
ATOM 1841 N N . GLY A 1 246 ? -18.676 -2.153 15.306 1.00 91.00 246 GLY A N 1
ATOM 1842 C CA . GLY A 1 246 ? -18.051 -2.240 16.625 1.00 91.00 246 GLY A CA 1
ATOM 1843 C C . GLY A 1 246 ? -19.038 -2.338 17.789 1.00 91.00 246 GLY A C 1
ATOM 1844 O O . GLY A 1 246 ? -18.655 -2.051 18.923 1.00 91.00 246 GLY A O 1
ATOM 1845 N N . PHE A 1 247 ? -20.298 -2.709 17.533 1.00 89.38 247 PHE A N 1
ATOM 1846 C CA . PHE A 1 247 ? -21.176 -3.217 18.590 1.00 89.38 247 PHE A CA 1
ATOM 1847 C C . PHE A 1 247 ? -20.787 -4.656 18.923 1.00 89.38 247 PHE A C 1
ATOM 1849 O O . PHE A 1 247 ? -20.393 -5.410 18.041 1.00 89.38 247 PHE A O 1
ATOM 1856 N N . ASP A 1 248 ? -20.962 -5.059 20.174 1.00 86.00 248 ASP A N 1
ATOM 1857 C CA . ASP A 1 248 ? -20.766 -6.447 20.579 1.00 86.00 248 ASP A CA 1
ATOM 1858 C C . ASP A 1 248 ? -22.049 -7.020 21.182 1.00 86.00 248 ASP A C 1
ATOM 1860 O O . ASP A 1 248 ? -22.943 -6.284 21.612 1.00 86.00 248 ASP A O 1
ATOM 1864 N N . PHE A 1 249 ? -22.146 -8.345 21.193 1.00 84.69 249 PHE A N 1
ATOM 1865 C CA . PHE A 1 249 ? -23.287 -9.092 21.707 1.00 84.69 249 PHE A CA 1
ATOM 1866 C C . PHE A 1 249 ? -22.820 -10.133 22.736 1.00 84.69 249 PHE A C 1
ATOM 1868 O O . PHE A 1 249 ? -23.035 -11.330 22.531 1.00 84.69 249 PHE A O 1
ATOM 1875 N N . PRO A 1 250 ? -22.184 -9.702 23.847 1.00 69.25 250 PRO A N 1
ATOM 1876 C CA . PRO A 1 250 ? -21.680 -10.616 24.865 1.00 69.25 250 PRO A CA 1
ATOM 1877 C C . PRO A 1 250 ? -22.846 -11.421 25.454 1.00 69.25 250 PRO A C 1
ATOM 1879 O O . PRO A 1 250 ? -23.786 -10.865 26.020 1.00 69.25 250 PRO A O 1
ATOM 1882 N N . GLY A 1 251 ? -22.808 -12.741 25.271 1.00 71.06 251 GLY A N 1
ATOM 1883 C CA . GLY A 1 251 ? -23.884 -13.665 25.653 1.00 71.06 251 GLY A CA 1
ATOM 1884 C C . GLY A 1 251 ? -24.610 -14.316 24.474 1.00 71.06 251 GLY A C 1
ATOM 1885 O O . GLY A 1 251 ? -25.322 -15.297 24.676 1.00 71.06 251 GLY A O 1
ATOM 1886 N N . ASP A 1 252 ? -24.396 -13.837 23.247 1.00 79.88 252 ASP A N 1
ATOM 1887 C CA . ASP A 1 252 ? -24.780 -14.579 22.050 1.00 79.88 252 ASP A CA 1
ATOM 1888 C C . ASP A 1 252 ? -23.649 -15.519 21.619 1.00 79.88 252 ASP A C 1
ATOM 1890 O O . ASP A 1 252 ? -22.678 -15.097 21.000 1.00 79.88 252 ASP A O 1
ATOM 1894 N N . GLY A 1 253 ? -23.792 -16.814 21.909 1.00 81.69 253 GLY A N 1
ATOM 1895 C CA . GLY A 1 253 ? -22.816 -17.834 21.514 1.00 81.69 253 GLY A CA 1
ATOM 1896 C C . GLY A 1 253 ? -22.668 -18.034 20.000 1.00 81.69 253 GLY A C 1
ATOM 1897 O O . GLY A 1 253 ? -21.782 -18.775 19.586 1.00 81.69 253 GLY A O 1
ATOM 1898 N N . ALA A 1 254 ? -23.515 -17.405 19.176 1.00 84.81 254 ALA A N 1
ATOM 1899 C CA . ALA A 1 254 ? -23.380 -17.398 17.721 1.00 84.81 254 ALA A CA 1
ATOM 1900 C C . ALA A 1 254 ? -22.452 -16.290 17.201 1.00 84.81 254 ALA A C 1
ATOM 1902 O O . ALA A 1 254 ? -22.151 -16.282 16.008 1.00 84.81 254 ALA A O 1
ATOM 1903 N N . MET A 1 255 ? -22.013 -15.360 18.059 1.00 85.69 255 MET A N 1
ATOM 1904 C CA . MET A 1 255 ? -21.087 -14.294 17.689 1.00 85.69 255 MET A CA 1
ATOM 1905 C C . MET A 1 255 ? -19.849 -14.294 18.576 1.00 85.69 255 MET A C 1
ATOM 1907 O O . MET A 1 255 ? -19.915 -14.420 19.798 1.00 85.69 255 MET A O 1
ATOM 1911 N N . ARG A 1 256 ? -18.695 -14.124 17.942 1.00 89.25 256 ARG A N 1
ATOM 1912 C CA . ARG A 1 256 ? -17.435 -13.891 18.631 1.00 89.25 256 ARG A CA 1
ATOM 1913 C C . ARG A 1 256 ? -17.504 -12.593 19.434 1.00 89.25 256 ARG A C 1
ATOM 1915 O O . ARG A 1 256 ? -17.835 -11.551 18.887 1.00 89.25 256 ARG A O 1
ATOM 1922 N N . SER A 1 257 ? -17.140 -12.659 20.711 1.00 88.62 257 SER A N 1
ATOM 1923 C CA . SER A 1 257 ? -17.041 -11.481 21.579 1.00 88.62 257 SER A CA 1
ATOM 1924 C C . SER A 1 257 ? -15.752 -10.703 21.302 1.00 88.62 257 SER A C 1
ATOM 1926 O O . SER A 1 257 ? -14.686 -11.297 21.121 1.00 88.62 257 SER A O 1
ATOM 1928 N N . ARG A 1 258 ? -15.845 -9.372 21.324 1.00 89.25 258 ARG A N 1
ATOM 1929 C CA . ARG A 1 258 ? -14.715 -8.422 21.267 1.00 89.25 258 ARG A CA 1
ATOM 1930 C C . ARG A 1 258 ? -14.690 -7.464 22.464 1.00 89.25 258 ARG A C 1
ATOM 1932 O O . ARG A 1 258 ? -13.906 -6.516 22.492 1.00 89.25 258 ARG A O 1
ATOM 1939 N N . THR A 1 259 ? -15.559 -7.688 23.444 1.00 89.44 259 THR A N 1
ATOM 1940 C CA . THR A 1 259 ? -15.619 -6.922 24.686 1.00 89.44 259 THR A CA 1
ATOM 1941 C C . THR A 1 259 ? -14.454 -7.285 25.602 1.00 89.44 259 THR A C 1
ATOM 1943 O O . THR A 1 259 ? -14.302 -8.441 25.992 1.00 89.44 259 THR A O 1
ATOM 1946 N N . VAL A 1 260 ? -13.675 -6.278 25.989 1.00 88.12 260 VAL A N 1
ATOM 1947 C CA . VAL A 1 260 ? -12.531 -6.383 26.903 1.00 88.12 260 VAL A CA 1
ATOM 1948 C C . VAL A 1 260 ? -12.616 -5.319 27.993 1.00 88.12 260 VAL A C 1
ATOM 1950 O O . VAL A 1 260 ? -13.220 -4.258 27.801 1.00 88.12 260 VAL A O 1
ATOM 1953 N N . ALA A 1 261 ? -12.023 -5.611 29.147 1.00 83.94 261 ALA A N 1
ATOM 1954 C CA . ALA A 1 261 ? -11.940 -4.700 30.278 1.00 83.94 261 ALA A CA 1
ATOM 1955 C C . ALA A 1 261 ? -10.494 -4.247 30.491 1.00 83.94 261 ALA A C 1
ATOM 1957 O O . ALA A 1 261 ? -9.607 -5.082 30.652 1.00 83.94 261 ALA A O 1
ATOM 1958 N N . ILE A 1 262 ? -10.267 -2.935 30.514 1.00 76.44 262 ILE A N 1
ATOM 1959 C CA . ILE A 1 262 ? -8.960 -2.348 30.824 1.00 76.44 262 ILE A CA 1
ATOM 1960 C C . ILE A 1 262 ? -8.979 -1.939 32.303 1.00 76.44 262 ILE A C 1
ATOM 1962 O O . ILE A 1 262 ? -9.851 -1.185 32.749 1.00 76.44 262 ILE A O 1
ATOM 1966 N N . ALA A 1 263 ? -8.052 -2.513 33.076 1.00 63.75 263 ALA A N 1
ATOM 1967 C CA . ALA A 1 263 ? -7.836 -2.176 34.483 1.00 63.75 263 ALA A CA 1
ATOM 1968 C C . ALA A 1 263 ? -7.246 -0.768 34.619 1.00 63.75 263 ALA A C 1
ATOM 1970 O O . ALA A 1 263 ? -6.661 -0.267 33.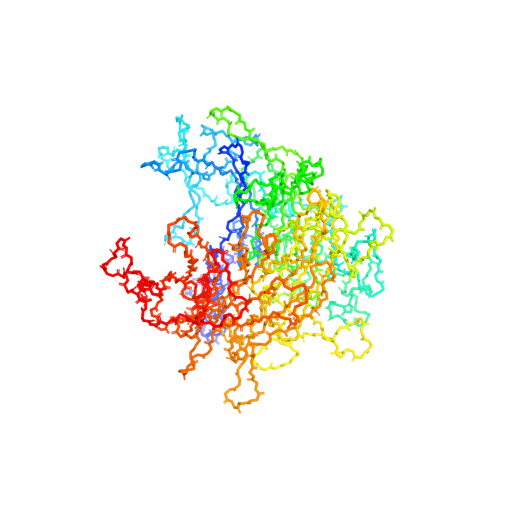665 1.00 63.75 263 ALA A O 1
ATOM 1971 N N . GLU A 1 264 ? -7.346 -0.158 35.805 1.00 55.09 264 GLU A N 1
ATOM 1972 C CA . GLU A 1 264 ? -6.739 1.146 36.109 1.00 55.09 264 GLU A CA 1
ATOM 1973 C C . GLU A 1 264 ? -5.266 1.210 35.664 1.00 55.09 264 GLU A C 1
ATOM 1975 O O . GLU A 1 264 ? -4.364 0.716 36.343 1.00 55.09 264 GLU A O 1
ATOM 1980 N N . LEU A 1 265 ? -5.018 1.829 34.509 1.00 51.00 265 LEU A N 1
ATOM 1981 C CA . LEU A 1 265 ? -3.689 2.259 34.103 1.00 51.00 265 LEU A CA 1
ATOM 1982 C C . LEU A 1 265 ? -3.375 3.599 34.791 1.00 51.00 265 LEU A C 1
ATOM 1984 O O . LEU A 1 265 ? -4.294 4.374 35.080 1.00 51.00 265 LEU A O 1
ATOM 1988 N N . PRO A 1 266 ? -2.094 3.908 35.071 1.00 45.25 266 PRO A N 1
ATOM 1989 C CA . PRO A 1 266 ? -1.712 5.219 35.584 1.00 45.25 266 PRO A CA 1
ATOM 1990 C C . PRO A 1 266 ? -2.223 6.319 34.645 1.00 45.25 266 PRO A C 1
ATOM 1992 O O . PRO A 1 266 ? -2.021 6.234 33.437 1.00 45.25 266 PRO A O 1
ATOM 1995 N N . ALA A 1 267 ? -2.878 7.346 35.190 1.00 46.09 267 ALA A N 1
ATOM 1996 C CA . ALA A 1 267 ? -3.420 8.444 34.392 1.00 46.09 267 ALA A CA 1
ATOM 1997 C C . ALA A 1 267 ? -2.322 9.116 33.540 1.00 46.09 267 ALA A C 1
ATOM 1999 O O . ALA A 1 267 ? -1.307 9.561 34.083 1.00 46.09 267 ALA A O 1
ATOM 2000 N N . SER A 1 268 ? -2.542 9.219 32.225 1.00 50.41 268 SER A N 1
ATOM 2001 C CA . SER A 1 268 ? -1.752 10.060 31.318 1.00 50.41 268 SER A CA 1
ATOM 2002 C C . SER A 1 268 ? -2.525 11.359 31.041 1.00 50.41 268 SER A C 1
ATOM 2004 O O . SER A 1 268 ? -3.725 11.282 30.791 1.00 50.41 268 SER A O 1
ATOM 2006 N N . PRO A 1 269 ? -1.902 12.554 31.081 1.00 44.56 269 PRO A N 1
ATOM 2007 C CA . PRO A 1 269 ? -2.600 13.832 30.884 1.00 44.56 269 PRO A CA 1
ATOM 2008 C C . PRO A 1 269 ? -3.301 13.990 29.522 1.00 44.56 269 PRO A C 1
ATOM 2010 O O . PRO A 1 269 ? -4.235 14.784 29.425 1.00 44.56 269 PRO A O 1
ATOM 2013 N N . ASN A 1 270 ? -2.876 13.227 28.505 1.00 47.19 270 ASN A N 1
ATOM 2014 C CA . ASN A 1 270 ? -3.363 13.312 27.121 1.00 47.19 270 ASN A CA 1
ATOM 2015 C C . ASN A 1 270 ? -4.121 12.070 26.631 1.00 47.19 270 ASN A C 1
ATOM 2017 O O . ASN A 1 270 ? -4.644 12.080 25.516 1.00 47.19 270 ASN A O 1
ATOM 2021 N N . GLU A 1 271 ? -4.214 11.015 27.442 1.00 46.78 271 GLU A N 1
ATOM 2022 C CA . GLU A 1 271 ? -5.050 9.853 27.130 1.00 46.78 271 GLU A CA 1
ATOM 2023 C C . GLU A 1 271 ? -6.313 9.908 28.005 1.00 46.78 271 GLU A C 1
ATOM 2025 O O . GLU A 1 271 ? -6.222 10.241 29.191 1.00 46.78 271 GLU A O 1
ATOM 2030 N N . PRO A 1 272 ? -7.511 9.609 27.466 1.00 44.19 272 PRO A N 1
ATOM 2031 C CA . PRO A 1 272 ? -8.692 9.424 28.302 1.00 44.19 272 PRO A CA 1
ATOM 2032 C C . PRO A 1 272 ? -8.383 8.421 29.427 1.00 44.19 272 PRO A C 1
ATOM 2034 O O . PRO A 1 272 ? -7.643 7.465 29.211 1.00 44.19 272 PRO A O 1
ATOM 2037 N N . GLN A 1 273 ? -8.943 8.598 30.631 1.00 43.94 273 GLN A N 1
ATOM 2038 C CA . GLN A 1 273 ? -8.880 7.545 31.653 1.00 43.94 273 GLN A CA 1
ATOM 2039 C C . GLN A 1 273 ? -9.677 6.329 31.163 1.00 43.94 273 GLN A C 1
ATOM 2041 O O . GLN A 1 273 ? -10.893 6.245 31.329 1.00 43.94 273 GLN A O 1
ATOM 2046 N N . GLU A 1 274 ? -8.980 5.395 30.529 1.00 53.94 274 GLU A N 1
ATOM 2047 C CA . GLU A 1 274 ? -9.538 4.192 29.924 1.00 53.94 274 GLU A CA 1
ATOM 2048 C C . GLU A 1 274 ? -9.736 3.099 30.972 1.00 53.94 274 GLU A C 1
ATOM 2050 O O . GLU A 1 274 ? -9.009 2.114 31.037 1.00 53.94 274 GLU A O 1
ATOM 2055 N N . THR A 1 275 ? -10.726 3.298 31.837 1.00 55.06 275 THR A N 1
ATOM 2056 C CA . THR A 1 275 ? -11.118 2.304 32.840 1.00 55.06 275 THR A CA 1
ATOM 2057 C C . THR A 1 275 ? -12.524 1.808 32.551 1.00 55.06 275 THR A C 1
ATOM 2059 O O . THR A 1 275 ? -13.414 2.589 32.210 1.00 55.06 275 THR A O 1
ATOM 2062 N N . GLY A 1 276 ? -12.732 0.498 32.667 1.00 70.31 276 GLY A N 1
ATOM 2063 C CA . GLY A 1 276 ? -14.044 -0.119 32.489 1.00 70.31 276 GLY A CA 1
ATOM 2064 C C . GLY A 1 276 ? -14.076 -1.162 31.381 1.00 70.31 276 GLY A C 1
ATOM 2065 O O . GLY A 1 276 ? -13.063 -1.774 31.056 1.00 70.31 276 GLY A O 1
ATOM 2066 N N . GLN A 1 277 ? -15.270 -1.406 30.845 1.00 81.12 277 GLN A N 1
ATOM 2067 C CA . GLN A 1 277 ? -15.543 -2.434 29.844 1.00 81.12 277 GLN A CA 1
ATOM 2068 C C . GLN A 1 277 ? -15.923 -1.774 28.516 1.00 81.12 277 GLN A C 1
ATOM 2070 O O . GLN A 1 277 ? -16.795 -0.907 28.481 1.00 81.12 277 GLN A O 1
ATOM 2075 N N . GLY A 1 278 ? -15.300 -2.209 27.423 1.00 86.56 278 GLY A N 1
ATOM 2076 C CA . GLY A 1 278 ? -15.525 -1.661 26.088 1.00 86.56 278 GLY A CA 1
ATOM 2077 C C . GLY A 1 278 ? -15.243 -2.684 24.993 1.00 86.56 278 GLY A C 1
ATOM 2078 O O . GLY A 1 278 ? -14.650 -3.734 25.232 1.00 86.56 278 GLY A O 1
ATOM 2079 N N . VAL A 1 279 ? -15.690 -2.395 23.774 1.00 90.75 279 VAL A N 1
ATOM 2080 C CA . VAL A 1 279 ? -15.496 -3.281 22.614 1.00 90.75 279 VAL A CA 1
ATOM 2081 C C . VAL A 1 279 ? -14.228 -2.873 21.879 1.00 90.75 279 VAL A C 1
ATOM 2083 O O . VAL A 1 279 ? -14.146 -1.720 21.451 1.00 90.75 279 VAL A O 1
ATOM 2086 N N . TRP A 1 280 ? -13.281 -3.796 21.684 1.00 92.25 280 TRP A N 1
ATOM 2087 C CA . TRP A 1 280 ? -12.091 -3.553 20.863 1.00 92.25 280 TRP A CA 1
ATOM 2088 C C . TRP A 1 280 ? -12.454 -3.575 19.376 1.00 92.25 280 TRP A C 1
ATOM 2090 O O . TRP A 1 280 ? -12.800 -4.623 18.824 1.00 92.25 280 TRP A O 1
ATOM 2100 N N . LYS A 1 281 ? -12.405 -2.418 18.710 1.00 93.44 281 LYS A N 1
ATOM 2101 C CA . LYS A 1 281 ? -12.980 -2.251 17.359 1.00 93.44 281 LYS A CA 1
ATOM 2102 C C . LYS A 1 281 ? -11.963 -2.392 16.228 1.00 93.44 281 LYS A C 1
ATOM 2104 O O . LYS A 1 281 ? -12.390 -2.671 15.118 1.00 93.44 281 LYS A O 1
ATOM 2109 N N . LEU A 1 282 ? -10.671 -2.218 16.512 1.00 95.00 282 LEU A N 1
ATOM 2110 C CA . LEU A 1 282 ? -9.601 -2.264 15.513 1.00 95.00 282 LEU A CA 1
ATOM 2111 C C . LEU A 1 282 ? -9.093 -3.699 15.307 1.00 95.00 282 LEU A C 1
ATOM 2113 O O . LEU A 1 282 ? -8.750 -4.391 16.274 1.00 95.00 282 LEU A O 1
ATOM 2117 N N . GLY A 1 283 ? -9.079 -4.156 14.056 1.00 93.69 283 GLY A N 1
ATOM 2118 C CA . GLY A 1 283 ? -8.433 -5.406 13.649 1.00 93.69 283 GLY A CA 1
ATOM 2119 C C . GLY A 1 283 ? -6.909 -5.321 13.693 1.00 93.69 283 GLY A C 1
ATOM 2120 O O . GLY A 1 283 ? -6.344 -4.236 13.752 1.00 93.69 283 GLY A O 1
ATOM 2121 N N . ASP A 1 284 ? -6.241 -6.470 13.672 1.00 91.25 284 ASP A N 1
ATOM 2122 C CA . ASP A 1 284 ? -4.782 -6.545 13.590 1.00 91.25 284 ASP A CA 1
ATOM 2123 C C . ASP A 1 284 ? -4.223 -5.896 12.314 1.00 91.25 284 ASP A C 1
ATOM 2125 O O . ASP A 1 284 ? -4.824 -5.974 11.241 1.00 91.25 284 ASP A O 1
ATOM 2129 N N . ILE A 1 285 ? -3.053 -5.267 12.450 1.00 89.31 285 ILE A N 1
ATOM 2130 C CA . ILE A 1 285 ? -2.280 -4.654 11.365 1.00 89.31 285 ILE A CA 1
ATOM 2131 C C . ILE A 1 285 ? -0.998 -5.482 11.235 1.00 89.31 285 ILE A C 1
ATOM 2133 O O . ILE A 1 285 ? -0.113 -5.367 12.082 1.00 89.31 285 ILE A O 1
ATOM 2137 N N . ILE A 1 286 ? -0.929 -6.370 10.234 1.00 84.12 286 ILE A N 1
ATOM 2138 C CA . ILE A 1 286 ? 0.196 -7.311 10.082 1.00 84.12 286 ILE A CA 1
ATOM 2139 C C . ILE A 1 286 ? 1.184 -6.820 9.024 1.00 84.12 286 ILE A C 1
ATOM 2141 O O . ILE A 1 286 ? 2.343 -6.587 9.351 1.00 84.12 286 ILE A O 1
ATOM 2145 N N . SER A 1 287 ? 0.745 -6.671 7.769 1.00 81.69 287 SER A N 1
ATOM 2146 C CA . SER A 1 287 ? 1.647 -6.310 6.655 1.00 81.69 287 SER A CA 1
ATOM 2147 C C . SER A 1 287 ? 1.377 -4.927 6.058 1.00 81.69 287 SER A C 1
ATOM 2149 O O . SER A 1 287 ? 2.139 -4.457 5.206 1.00 81.69 287 SER A O 1
ATOM 2151 N N . SER A 1 288 ? 0.292 -4.266 6.469 1.00 85.50 288 SER A N 1
ATOM 2152 C CA . SER A 1 288 ? -0.030 -2.921 5.999 1.00 85.50 288 SER A CA 1
ATOM 2153 C C . SER A 1 288 ? 0.858 -1.887 6.688 1.00 85.50 288 SER A C 1
ATOM 2155 O O . SER A 1 288 ? 0.843 -1.756 7.905 1.00 85.50 288 SER A O 1
ATOM 2157 N N . THR A 1 289 ? 1.541 -1.060 5.902 1.00 82.75 289 THR A N 1
ATOM 2158 C CA . THR A 1 289 ? 2.303 0.092 6.399 1.00 82.75 289 THR A CA 1
ATOM 2159 C C . THR A 1 289 ? 1.390 1.315 6.563 1.00 82.75 289 THR A C 1
ATOM 2161 O O . THR A 1 289 ? 0.728 1.694 5.585 1.00 82.75 289 THR A O 1
ATOM 2164 N N . PRO A 1 290 ? 1.369 1.995 7.724 1.00 87.81 290 PRO A N 1
ATOM 2165 C CA . PRO A 1 290 ? 0.693 3.280 7.864 1.00 87.81 290 PRO A CA 1
ATOM 2166 C C . PRO A 1 290 ? 1.240 4.311 6.865 1.00 87.81 290 PRO A C 1
ATOM 2168 O O . PRO A 1 290 ? 2.449 4.469 6.713 1.00 87.81 290 PRO A O 1
ATOM 2171 N N . GLN A 1 291 ? 0.356 5.020 6.167 1.00 89.69 291 GLN A N 1
ATOM 2172 C CA . GLN A 1 291 ? 0.711 6.074 5.217 1.00 89.69 291 GLN A CA 1
ATOM 2173 C C . GLN A 1 291 ? 0.267 7.421 5.753 1.00 89.69 291 GLN A C 1
ATOM 2175 O O . GLN A 1 291 ? -0.929 7.674 5.912 1.00 89.69 291 GLN A O 1
ATOM 2180 N N . LEU A 1 292 ? 1.231 8.299 6.010 1.00 88.06 292 LEU A N 1
ATOM 2181 C CA . LEU A 1 292 ? 0.945 9.608 6.563 1.00 88.06 292 LEU A CA 1
ATOM 2182 C C . LEU A 1 292 ? 0.822 10.681 5.482 1.00 88.06 292 LEU A C 1
ATOM 2184 O O . LEU A 1 292 ? 1.714 10.884 4.661 1.00 88.06 292 LEU A O 1
ATOM 2188 N N . GLN A 1 293 ? -0.272 11.426 5.550 1.00 92.19 293 GLN A N 1
ATOM 2189 C CA . GLN A 1 293 ? -0.552 12.588 4.732 1.00 92.19 293 GLN A CA 1
ATOM 2190 C C . GLN A 1 293 ? -0.394 13.863 5.566 1.00 92.19 293 GLN A C 1
ATOM 2192 O O . GLN A 1 293 ? -1.187 14.151 6.466 1.00 92.19 293 GLN A O 1
ATOM 2197 N N . SER A 1 294 ? 0.628 14.649 5.233 1.00 89.50 294 SER A N 1
ATOM 2198 C CA . SER A 1 294 ? 1.004 15.873 5.944 1.00 89.50 294 SER A CA 1
ATOM 2199 C C . SER A 1 294 ? 1.170 17.058 4.986 1.00 89.50 294 SER A C 1
ATOM 2201 O O . SER A 1 294 ? 0.847 16.980 3.798 1.00 89.50 294 SER A O 1
ATOM 2203 N N . SER A 1 295 ? 1.690 18.170 5.506 1.00 88.19 295 SER A N 1
ATOM 2204 C CA . SER A 1 295 ? 2.095 19.338 4.721 1.00 88.19 295 SER A CA 1
ATOM 2205 C C . SER A 1 295 ? 3.369 19.117 3.892 1.00 88.19 295 SER A C 1
ATOM 2207 O O . SER A 1 295 ? 3.706 19.973 3.072 1.00 88.19 295 SER A O 1
ATOM 2209 N N . VAL A 1 296 ? 4.079 17.998 4.082 1.00 86.94 296 VAL A N 1
ATOM 2210 C CA . VAL A 1 296 ? 5.296 17.669 3.330 1.00 86.94 296 VAL A CA 1
ATOM 2211 C C . VAL A 1 296 ? 4.923 17.208 1.909 1.00 86.94 296 VAL A C 1
ATOM 2213 O O . VAL A 1 296 ? 4.021 16.380 1.744 1.00 86.94 296 VAL A O 1
ATOM 2216 N N . PRO A 1 297 ? 5.575 17.734 0.854 1.00 90.75 297 PRO A N 1
ATOM 2217 C CA . PRO A 1 297 ? 5.364 17.274 -0.518 1.00 90.75 297 PRO A CA 1
ATOM 2218 C C . PRO A 1 297 ? 5.642 15.772 -0.682 1.00 90.75 297 PRO A C 1
ATOM 2220 O O . PRO A 1 297 ? 6.729 15.314 -0.336 1.00 90.75 297 PRO A O 1
ATOM 2223 N N . LEU A 1 298 ? 4.693 15.019 -1.251 1.00 90.94 298 LEU A N 1
ATOM 2224 C CA . LEU A 1 298 ? 4.867 13.586 -1.537 1.00 90.94 298 LEU A CA 1
ATOM 2225 C C . LEU A 1 298 ? 5.788 13.338 -2.742 1.00 90.94 298 LEU A C 1
ATOM 2227 O O . LEU A 1 298 ? 6.418 12.288 -2.851 1.00 90.94 298 LEU A O 1
ATOM 2231 N N . GLY A 1 299 ? 5.867 14.303 -3.662 1.00 88.50 299 GLY A N 1
ATOM 2232 C CA . GLY A 1 299 ? 6.710 14.256 -4.850 1.00 88.50 299 GLY A CA 1
ATOM 2233 C C . GLY A 1 299 ? 7.689 15.426 -4.931 1.00 88.50 299 GLY A C 1
ATOM 2234 O O . GLY A 1 299 ? 7.505 16.488 -4.337 1.00 88.50 299 GLY A O 1
ATOM 2235 N N . SER A 1 300 ? 8.729 15.271 -5.749 1.00 89.94 300 SER A N 1
ATOM 2236 C CA . SER A 1 300 ? 9.730 16.317 -5.989 1.00 89.94 300 SER A CA 1
ATOM 2237 C C . SER A 1 300 ? 9.483 17.122 -7.270 1.00 89.94 300 SER A C 1
ATOM 2239 O O . SER A 1 300 ? 10.372 17.841 -7.717 1.00 89.94 300 SER A O 1
ATOM 2241 N N . TYR A 1 301 ? 8.291 17.055 -7.882 1.00 89.50 301 TYR A N 1
ATOM 2242 C CA . TYR A 1 301 ? 8.054 17.631 -9.217 1.00 89.50 301 TYR A CA 1
ATOM 2243 C C . TYR A 1 301 ? 8.379 19.133 -9.310 1.00 89.50 301 TYR A C 1
ATOM 2245 O O . TYR A 1 301 ? 8.900 19.593 -10.326 1.00 89.50 301 TYR A O 1
ATOM 2253 N N . HIS A 1 302 ? 8.138 19.885 -8.232 1.00 90.44 302 HIS A N 1
ATOM 2254 C CA . HIS A 1 302 ? 8.395 21.325 -8.118 1.00 90.44 302 HIS A CA 1
ATOM 2255 C C . HIS A 1 302 ? 9.886 21.683 -7.994 1.00 90.44 302 HIS A C 1
ATOM 2257 O O . HIS A 1 302 ? 10.250 22.845 -8.204 1.00 90.44 302 HIS A O 1
ATOM 2263 N N . ALA A 1 303 ? 10.730 20.728 -7.597 1.00 90.06 303 ALA A N 1
ATOM 2264 C CA . ALA A 1 303 ? 12.141 20.959 -7.333 1.00 90.06 303 ALA A CA 1
ATOM 2265 C C . ALA A 1 303 ? 12.903 21.243 -8.640 1.00 90.06 303 ALA A C 1
ATOM 2267 O O . ALA A 1 303 ? 12.491 20.790 -9.716 1.00 90.06 303 ALA A O 1
ATOM 2268 N N . PRO A 1 304 ? 14.017 21.989 -8.579 1.00 86.62 304 PRO A N 1
ATOM 2269 C CA . PRO A 1 304 ? 14.837 22.230 -9.751 1.00 86.62 304 PRO A CA 1
ATOM 2270 C C . PRO A 1 304 ? 15.516 20.954 -10.254 1.00 86.62 304 PRO A C 1
ATOM 2272 O O . PRO A 1 304 ? 15.735 19.981 -9.527 1.00 86.62 304 PRO A O 1
ATOM 2275 N N . LEU A 1 305 ? 15.903 20.985 -11.527 1.00 79.25 305 LEU A N 1
ATOM 2276 C CA . LEU A 1 305 ? 16.754 19.963 -12.128 1.00 79.25 305 LEU A CA 1
ATOM 2277 C C . LEU A 1 305 ? 18.075 19.821 -11.344 1.00 79.25 305 LEU A C 1
ATOM 2279 O O . LEU A 1 305 ? 18.662 20.837 -10.968 1.00 79.25 305 LEU A O 1
ATOM 2283 N N . PRO A 1 306 ? 18.607 18.599 -11.152 1.00 73.69 306 PRO A N 1
ATOM 2284 C CA . PRO A 1 306 ? 18.096 17.308 -11.626 1.00 73.69 306 PRO A CA 1
ATOM 2285 C C . PRO A 1 306 ? 17.165 16.580 -10.628 1.00 73.69 306 PRO A C 1
ATOM 2287 O O . PRO A 1 306 ? 16.825 15.426 -10.877 1.00 73.69 306 PRO A O 1
ATOM 2290 N N . GLY A 1 307 ? 16.819 17.198 -9.491 1.00 77.62 307 GLY A N 1
ATOM 2291 C CA . GLY A 1 307 ? 16.028 16.574 -8.416 1.00 77.62 307 GLY A CA 1
ATOM 2292 C C . GLY A 1 307 ? 14.511 16.573 -8.652 1.00 77.62 307 GLY A C 1
ATOM 2293 O O . GLY A 1 307 ? 13.802 15.755 -8.068 1.00 77.62 307 GLY A O 1
ATOM 2294 N N . GLY A 1 308 ? 14.025 17.453 -9.527 1.00 84.75 308 GLY A N 1
ATOM 2295 C CA . GLY A 1 308 ? 12.628 17.550 -9.954 1.00 84.75 308 GLY A CA 1
ATOM 2296 C C . GLY A 1 308 ? 12.504 18.032 -11.398 1.00 84.75 308 GLY A C 1
ATOM 2297 O O . GLY A 1 308 ? 13.445 17.887 -12.176 1.00 84.75 308 GLY A O 1
ATOM 2298 N N . TYR A 1 309 ? 11.365 18.638 -11.742 1.00 85.00 309 TYR A N 1
ATOM 2299 C CA . TYR A 1 309 ? 11.036 19.083 -13.106 1.00 85.00 309 TYR A CA 1
ATOM 2300 C C . TYR A 1 309 ? 10.712 20.583 -13.195 1.00 85.00 309 TYR A C 1
ATOM 2302 O O . TYR A 1 309 ? 10.230 21.045 -14.226 1.00 85.00 309 TYR A O 1
ATOM 2310 N N . ASN A 1 310 ? 10.971 21.358 -12.132 1.00 86.31 310 ASN A N 1
ATOM 2311 C CA . ASN A 1 310 ? 10.525 22.751 -11.999 1.00 86.31 310 ASN A CA 1
ATOM 2312 C C . ASN A 1 310 ? 9.006 22.924 -12.207 1.00 86.31 310 ASN A C 1
ATOM 2314 O O . ASN A 1 310 ? 8.558 23.931 -12.761 1.00 86.31 310 ASN A O 1
ATOM 2318 N N . ASP A 1 311 ? 8.202 21.960 -11.744 1.00 87.38 311 ASP A N 1
ATOM 2319 C CA . ASP A 1 311 ? 6.762 21.962 -11.974 1.00 87.38 311 ASP A CA 1
ATOM 2320 C C . ASP A 1 311 ? 6.020 23.035 -11.163 1.00 87.38 311 ASP A C 1
ATOM 2322 O O . ASP A 1 311 ? 5.642 22.822 -10.013 1.00 87.38 311 ASP A O 1
ATOM 2326 N N . ALA A 1 312 ? 5.794 24.199 -11.777 1.00 89.38 312 ALA A N 1
ATOM 2327 C CA . ALA A 1 312 ? 5.024 25.305 -11.212 1.00 89.38 312 ALA A CA 1
ATOM 2328 C C . ALA A 1 312 ? 3.569 24.934 -10.869 1.00 89.38 312 ALA A C 1
ATOM 2330 O O . ALA A 1 312 ? 3.022 25.465 -9.903 1.00 89.38 312 ALA A O 1
ATOM 2331 N N . SER A 1 313 ? 2.940 24.017 -11.614 1.00 90.62 313 SER A N 1
ATOM 2332 C CA . SER A 1 313 ? 1.578 23.567 -11.305 1.00 90.62 313 SER A CA 1
ATOM 2333 C C . SER A 1 313 ? 1.555 22.723 -10.030 1.00 90.62 313 SER A C 1
ATOM 2335 O O . SER A 1 313 ? 0.689 22.924 -9.182 1.00 90.62 313 SER A O 1
ATOM 2337 N N . TYR A 1 314 ? 2.551 21.849 -9.851 1.00 93.44 314 TYR A N 1
ATOM 2338 C CA . TYR A 1 314 ? 2.708 21.078 -8.622 1.00 93.44 314 TYR A CA 1
ATOM 2339 C C . TYR A 1 314 ? 3.098 21.979 -7.449 1.00 93.44 314 TYR A C 1
ATOM 2341 O O . TYR A 1 314 ? 2.545 21.839 -6.364 1.00 93.44 314 TYR A O 1
ATOM 2349 N N . ARG A 1 315 ? 3.977 22.969 -7.674 1.00 94.50 315 ARG A N 1
ATOM 2350 C CA . ARG A 1 315 ? 4.302 24.000 -6.675 1.00 94.50 315 ARG A CA 1
ATOM 2351 C C . ARG A 1 315 ? 3.040 24.709 -6.176 1.00 94.50 315 ARG A C 1
ATOM 2353 O O . ARG A 1 315 ? 2.817 24.789 -4.975 1.00 94.50 315 ARG A O 1
ATOM 2360 N N . SER A 1 316 ? 2.175 25.138 -7.095 1.00 93.88 316 SER A N 1
ATOM 2361 C CA . SER A 1 316 ? 0.890 25.758 -6.754 1.00 93.88 316 SER A CA 1
ATOM 2362 C C . SER A 1 316 ? -0.030 24.829 -5.952 1.00 93.88 316 SER A C 1
ATOM 2364 O O . SER A 1 316 ? -0.775 25.312 -5.101 1.00 93.88 316 SER A O 1
ATOM 2366 N N . PHE A 1 317 ? 0.008 23.518 -6.205 1.00 95.00 317 PHE A N 1
ATOM 2367 C CA . PHE A 1 317 ? -0.769 22.529 -5.458 1.00 95.00 317 PHE A CA 1
ATOM 2368 C C . PHE A 1 317 ? -0.260 22.360 -4.020 1.00 95.00 317 PHE A C 1
ATOM 2370 O O . PHE A 1 317 ? -1.045 22.513 -3.082 1.00 95.00 317 PHE A O 1
ATOM 2377 N N . ILE A 1 318 ? 1.045 22.133 -3.832 1.00 96.06 318 ILE A N 1
ATOM 2378 C CA . ILE A 1 318 ? 1.647 21.936 -2.499 1.00 96.06 318 ILE A CA 1
ATOM 2379 C C . ILE A 1 318 ? 1.645 23.213 -1.646 1.00 96.06 318 ILE A C 1
ATOM 2381 O O . ILE A 1 318 ? 1.663 23.157 -0.419 1.00 96.06 318 ILE A O 1
ATOM 2385 N N . GLU A 1 319 ? 1.596 24.387 -2.281 1.00 95.50 319 GLU A N 1
ATOM 2386 C CA . GLU A 1 319 ? 1.494 25.672 -1.586 1.00 95.50 319 GLU A CA 1
ATOM 2387 C C . GLU A 1 319 ? 0.064 26.025 -1.161 1.00 95.50 319 GLU A C 1
ATOM 2389 O O . GLU A 1 319 ? -0.113 26.948 -0.359 1.00 95.50 319 GLU A O 1
ATOM 2394 N N . SER A 1 320 ? -0.942 25.293 -1.652 1.00 95.44 320 SER A N 1
ATOM 2395 C CA . SER A 1 320 ? -2.346 25.533 -1.324 1.00 95.44 320 SER A CA 1
ATOM 2396 C C . SER A 1 320 ? -2.642 25.313 0.164 1.00 95.44 320 SER A C 1
ATOM 2398 O O . SER A 1 320 ? -2.038 24.472 0.834 1.00 95.44 320 SER A O 1
ATOM 2400 N N . ALA A 1 321 ? -3.627 26.052 0.685 1.00 94.19 321 ALA A N 1
ATOM 2401 C CA . ALA A 1 321 ? -4.066 25.908 2.074 1.00 94.19 321 ALA A CA 1
ATOM 2402 C C . ALA A 1 321 ? -4.571 24.486 2.376 1.00 94.19 321 ALA A C 1
ATOM 2404 O O . ALA A 1 321 ? -4.282 23.951 3.443 1.00 94.19 321 ALA A O 1
ATOM 2405 N N . GLY A 1 322 ? -5.264 23.860 1.415 1.00 92.69 322 GLY A N 1
ATOM 2406 C CA . GLY A 1 322 ? -5.739 22.481 1.532 1.00 92.69 322 GLY A CA 1
ATOM 2407 C C . GLY A 1 322 ? -4.597 21.477 1.673 1.00 92.69 322 GLY A C 1
ATOM 2408 O O . GLY A 1 322 ? -4.673 20.605 2.526 1.00 92.69 322 GLY A O 1
ATOM 2409 N N . TYR A 1 323 ? -3.509 21.634 0.910 1.00 94.75 323 TYR A N 1
ATOM 2410 C CA . TYR A 1 323 ? -2.334 20.767 1.037 1.00 94.75 323 TYR A CA 1
ATOM 2411 C C . TYR A 1 323 ? -1.618 20.974 2.380 1.00 94.75 323 TYR A C 1
ATOM 2413 O O . TYR A 1 323 ? -1.346 20.025 3.109 1.00 94.75 323 TYR A O 1
ATOM 2421 N N . LYS A 1 324 ? -1.363 22.230 2.762 1.00 92.62 324 LYS A N 1
ATOM 2422 C CA . LYS A 1 324 ? -0.651 22.570 4.008 1.00 92.62 324 LYS A CA 1
ATOM 2423 C C . LYS A 1 324 ? -1.441 22.286 5.292 1.00 92.62 324 LYS A C 1
ATOM 2425 O O . LYS A 1 324 ? -0.852 22.292 6.374 1.00 92.62 324 LYS A O 1
ATOM 2430 N N . GLY A 1 325 ? -2.755 22.094 5.189 1.00 90.44 325 GLY A N 1
ATOM 2431 C CA . GLY A 1 325 ? -3.651 21.779 6.304 1.00 90.44 325 GLY A CA 1
ATOM 2432 C C . GLY A 1 325 ? -3.819 20.285 6.592 1.00 90.44 325 GLY A C 1
ATOM 2433 O O . GLY A 1 325 ? -4.576 19.938 7.492 1.00 90.44 325 GLY A O 1
ATOM 2434 N N . ARG A 1 326 ? -3.158 19.402 5.836 1.00 91.50 326 ARG A N 1
ATOM 2435 C CA . ARG A 1 326 ? -3.309 17.945 5.965 1.00 91.50 326 ARG A CA 1
ATOM 2436 C C . ARG A 1 326 ? -2.676 17.401 7.243 1.00 91.50 326 ARG A C 1
ATOM 2438 O O . ARG A 1 326 ? -1.564 17.784 7.603 1.00 91.50 326 ARG A O 1
ATOM 2445 N N . ALA A 1 327 ? -3.398 16.477 7.869 1.00 91.19 327 ALA A N 1
ATOM 2446 C CA . ALA A 1 327 ? -3.005 15.752 9.071 1.00 91.19 327 ALA A CA 1
ATOM 2447 C C . ALA A 1 327 ? -3.834 14.459 9.173 1.00 91.19 327 ALA A C 1
ATOM 2449 O O . ALA A 1 327 ? -4.837 14.405 9.884 1.00 91.19 327 ALA A O 1
ATOM 2450 N N . MET A 1 328 ? -3.476 13.437 8.396 1.00 94.12 328 MET A N 1
ATOM 2451 C CA . MET A 1 328 ? -4.200 12.162 8.385 1.00 94.12 328 MET A CA 1
ATOM 2452 C C . MET A 1 328 ? -3.237 11.000 8.183 1.00 94.12 328 MET A C 1
ATOM 2454 O O . MET A 1 328 ? -2.343 11.092 7.347 1.00 94.12 328 MET A O 1
ATOM 2458 N N . VAL A 1 329 ? -3.440 9.895 8.894 1.00 94.88 329 VAL A N 1
ATOM 2459 C CA . VAL A 1 329 ? -2.775 8.615 8.629 1.00 94.88 329 VAL A CA 1
ATOM 2460 C C . VAL A 1 329 ? -3.789 7.604 8.124 1.00 94.88 329 VAL A C 1
ATOM 2462 O O . VAL A 1 329 ? -4.901 7.526 8.645 1.00 94.88 329 VAL A O 1
ATOM 2465 N N . TYR A 1 330 ? -3.382 6.818 7.132 1.00 96.62 330 TYR A N 1
ATOM 2466 C CA . TYR A 1 330 ? -4.161 5.727 6.566 1.00 96.62 330 TYR A CA 1
ATOM 2467 C C . TYR A 1 330 ? -3.492 4.388 6.843 1.00 96.62 330 TYR A C 1
ATOM 2469 O O . TYR A 1 330 ? -2.297 4.248 6.595 1.00 96.62 330 TYR A O 1
ATOM 2477 N N . VAL A 1 331 ? -4.242 3.396 7.314 1.00 95.12 331 VAL A N 1
ATOM 2478 C CA . VAL A 1 331 ? -3.706 2.047 7.546 1.00 95.12 331 VAL A CA 1
ATOM 2479 C C . VAL A 1 331 ? -4.770 0.983 7.298 1.00 95.12 331 VAL A C 1
ATOM 2481 O O . VAL A 1 331 ? -5.929 1.158 7.671 1.00 95.12 331 VAL A O 1
ATOM 2484 N N . GLY A 1 332 ? -4.392 -0.091 6.605 1.00 95.50 332 GLY A N 1
ATOM 2485 C CA . GLY A 1 332 ? -5.228 -1.270 6.412 1.00 95.50 332 GLY A CA 1
ATOM 2486 C C . GLY A 1 332 ? -5.193 -2.179 7.637 1.00 95.50 332 GLY A C 1
ATOM 2487 O O . GLY A 1 332 ? -4.136 -2.346 8.243 1.00 95.50 332 GLY A O 1
ATOM 2488 N N . ALA A 1 333 ? -6.338 -2.755 7.994 1.00 94.75 333 ALA A N 1
ATOM 2489 C CA . ALA A 1 333 ? -6.463 -3.704 9.088 1.00 94.75 333 ALA A CA 1
ATOM 2490 C C . ALA A 1 333 ? -7.276 -4.947 8.684 1.00 94.75 333 ALA A C 1
ATOM 2492 O O . ALA A 1 333 ? -8.118 -4.947 7.774 1.00 94.75 333 ALA A O 1
ATOM 2493 N N . ASN A 1 334 ? -7.042 -6.041 9.408 1.00 94.12 334 ASN A N 1
ATOM 2494 C CA . ASN A 1 334 ? -7.692 -7.337 9.199 1.00 94.12 334 ASN A CA 1
ATOM 2495 C C . ASN A 1 334 ? -9.069 -7.451 9.882 1.00 94.12 334 ASN A C 1
ATOM 2497 O O . ASN A 1 334 ? -9.556 -8.540 10.177 1.00 94.12 334 ASN A O 1
ATOM 2501 N N . ASP A 1 335 ? -9.740 -6.320 10.083 1.00 94.19 335 ASP A N 1
ATOM 2502 C CA . ASP A 1 335 ? -11.182 -6.220 10.327 1.00 94.19 335 ASP A CA 1
ATOM 2503 C C . ASP A 1 335 ? -11.971 -5.879 9.046 1.00 94.19 335 ASP A C 1
ATOM 2505 O O . ASP A 1 335 ? -13.185 -5.659 9.092 1.00 94.19 335 ASP A O 1
ATOM 2509 N N . GLY A 1 336 ? -11.294 -5.862 7.892 1.00 95.12 336 GLY A N 1
ATOM 2510 C CA . GLY A 1 336 ? -11.917 -5.591 6.600 1.00 95.12 336 GLY A CA 1
ATOM 2511 C C . GLY A 1 336 ? -11.757 -4.169 6.092 1.00 95.12 336 GLY A C 1
ATOM 2512 O O . GLY A 1 336 ? -12.257 -3.872 5.004 1.00 95.12 336 GLY A O 1
ATOM 2513 N N . MET A 1 337 ? -11.113 -3.298 6.868 1.00 97.12 337 MET A N 1
ATOM 2514 C CA . MET A 1 337 ? -11.159 -1.860 6.657 1.00 97.12 337 MET A CA 1
ATOM 2515 C C . MET A 1 337 ? -9.777 -1.252 6.422 1.00 97.12 337 MET A C 1
ATOM 2517 O O . MET A 1 337 ? -8.772 -1.638 7.007 1.00 97.12 337 MET A O 1
ATOM 2521 N N . LEU A 1 338 ? -9.750 -0.230 5.575 1.00 98.19 338 LEU A N 1
ATOM 2522 C CA . LEU A 1 338 ? -8.756 0.833 5.638 1.00 98.19 338 LEU A CA 1
ATOM 2523 C C . LEU A 1 338 ? -9.277 1.905 6.601 1.00 98.19 338 LEU A C 1
ATOM 2525 O O . LEU A 1 338 ? -10.386 2.400 6.410 1.00 98.19 338 LEU A O 1
ATOM 2529 N N . HIS A 1 339 ? -8.485 2.306 7.586 1.00 97.94 339 HIS A N 1
ATOM 2530 C CA . HIS A 1 339 ? -8.837 3.334 8.563 1.00 97.94 339 HIS A CA 1
ATOM 2531 C C . HIS A 1 339 ? -8.097 4.640 8.290 1.00 97.94 339 HIS A C 1
ATOM 2533 O O . HIS A 1 339 ? -6.922 4.618 7.930 1.00 97.94 339 HIS A O 1
ATOM 2539 N N . ALA A 1 340 ? -8.773 5.769 8.511 1.00 97.94 340 ALA A N 1
ATOM 2540 C CA . ALA A 1 340 ? -8.202 7.109 8.465 1.00 97.94 340 ALA A CA 1
ATOM 2541 C C . ALA A 1 340 ? -8.262 7.760 9.854 1.00 97.94 340 ALA A C 1
ATOM 2543 O O . ALA A 1 340 ? -9.351 8.010 10.385 1.00 97.94 340 ALA A O 1
ATOM 2544 N N . PHE A 1 341 ? -7.102 8.057 10.438 1.00 96.69 341 PHE A N 1
ATOM 2545 C CA . PHE A 1 341 ? -6.989 8.678 11.759 1.00 96.69 341 PHE A CA 1
ATOM 2546 C C . PHE A 1 341 ? -6.382 10.077 11.665 1.00 96.69 341 PHE A C 1
ATOM 2548 O O . PHE A 1 341 ? -5.407 10.304 10.949 1.00 96.69 341 PHE A O 1
ATOM 2555 N N . ASN A 1 342 ? -6.942 11.019 12.420 1.00 95.06 342 ASN A N 1
ATOM 2556 C CA . ASN A 1 342 ? -6.401 12.370 12.516 1.00 95.06 342 ASN A CA 1
ATOM 2557 C C . ASN A 1 342 ? -5.106 12.358 13.333 1.00 95.06 342 ASN A C 1
ATOM 2559 O O . ASN A 1 342 ? -5.136 12.056 14.521 1.00 95.06 342 ASN A O 1
ATOM 2563 N N . THR A 1 343 ? -3.977 12.725 12.737 1.00 91.38 343 THR A N 1
ATOM 2564 C CA . THR A 1 343 ? -2.687 12.702 13.446 1.00 91.38 343 THR A CA 1
ATOM 2565 C C . THR A 1 343 ? -2.373 13.974 14.211 1.00 91.38 343 THR A C 1
ATOM 2567 O O . THR A 1 343 ? -1.478 13.959 15.049 1.00 91.38 343 THR A O 1
ATOM 2570 N N . GLY A 1 344 ? -3.060 15.075 13.909 1.00 89.81 344 GLY A N 1
ATOM 2571 C CA . GLY A 1 344 ? -2.583 16.415 14.236 1.00 89.81 344 GLY A CA 1
ATOM 2572 C C . GLY A 1 344 ? -1.498 16.908 13.281 1.00 89.81 344 GLY A C 1
ATOM 2573 O O . GLY A 1 344 ? -0.916 16.156 12.492 1.00 89.81 344 GLY A O 1
ATOM 2574 N N . LYS A 1 345 ? -1.252 18.214 13.340 1.00 89.62 345 LYS A N 1
ATOM 2575 C CA . LYS A 1 345 ? -0.285 18.923 12.514 1.00 89.62 345 LYS A CA 1
ATOM 2576 C C . LYS A 1 345 ? 1.033 19.061 13.266 1.00 89.62 345 LYS A C 1
ATOM 2578 O O . LYS A 1 345 ? 1.105 19.744 14.285 1.00 89.62 345 LYS A O 1
ATOM 2583 N N . LEU A 1 346 ? 2.072 18.429 12.734 1.00 87.81 346 LEU A N 1
ATOM 2584 C CA . LEU A 1 346 ? 3.430 18.556 13.243 1.00 87.81 346 LEU A CA 1
ATOM 2585 C C . LEU A 1 346 ? 4.034 19.890 12.786 1.00 87.81 346 LEU A C 1
ATOM 2587 O O . LEU A 1 346 ? 4.104 20.153 11.584 1.00 87.81 346 LEU A O 1
ATOM 2591 N N . ASN A 1 347 ? 4.508 20.699 13.730 1.00 86.56 347 ASN A N 1
ATOM 2592 C CA . ASN A 1 347 ? 5.277 21.906 13.442 1.00 86.56 347 ASN A CA 1
ATOM 2593 C C . ASN A 1 347 ? 6.635 21.846 14.146 1.00 86.56 347 ASN A C 1
ATOM 2595 O O . ASN A 1 347 ? 6.723 21.498 15.326 1.00 86.56 347 ASN A O 1
ATOM 2599 N N . SER A 1 348 ? 7.693 22.224 13.431 1.00 81.62 348 SER A N 1
ATOM 2600 C CA . SER A 1 348 ? 9.029 22.370 14.009 1.00 81.62 348 SER A CA 1
ATOM 2601 C C . SER A 1 348 ? 9.085 23.579 14.938 1.00 81.62 348 SER A C 1
ATOM 2603 O O . SER A 1 348 ? 8.397 24.583 14.729 1.00 81.62 348 SER A O 1
AT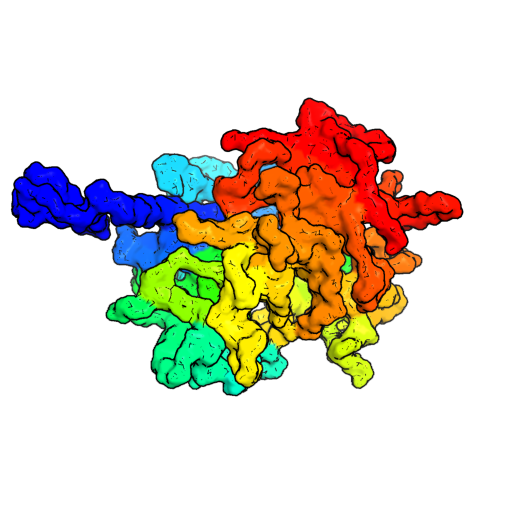OM 2605 N N . ARG A 1 349 ? 9.962 23.514 15.936 1.00 78.50 349 ARG A N 1
ATOM 2606 C CA . ARG A 1 349 ? 10.344 24.665 16.754 1.00 78.50 349 ARG A CA 1
ATOM 2607 C C . ARG A 1 349 ? 11.828 24.953 16.560 1.00 78.50 349 ARG A C 1
ATOM 2609 O O . ARG A 1 349 ? 12.618 24.056 16.309 1.00 78.50 349 ARG A O 1
ATOM 2616 N N . SER A 1 350 ? 12.199 26.227 16.652 1.00 67.50 350 SER A N 1
ATOM 2617 C CA . SER A 1 350 ? 13.588 26.685 16.515 1.00 67.50 350 SER A CA 1
ATOM 2618 C C . SER A 1 350 ? 14.358 26.682 17.842 1.00 67.50 350 SER A C 1
ATOM 2620 O O . SER A 1 350 ? 15.417 27.302 17.936 1.00 67.50 350 SER A O 1
ATOM 2622 N N . ASP A 1 351 ? 13.792 26.085 18.888 1.00 70.19 351 ASP A N 1
ATOM 2623 C CA . ASP A 1 351 ? 14.416 25.990 20.204 1.00 70.19 351 ASP A CA 1
ATOM 2624 C C . ASP A 1 351 ? 15.425 24.826 20.210 1.00 70.19 351 ASP A C 1
ATOM 2626 O O . ASP A 1 351 ? 15.244 23.820 19.526 1.00 70.19 351 ASP A O 1
ATOM 2630 N N . ARG A 1 352 ? 16.521 24.969 20.960 1.00 67.19 352 ARG A N 1
ATOM 2631 C CA . ARG A 1 352 ? 17.510 23.899 21.143 1.00 67.19 352 ARG A CA 1
ATOM 2632 C C . ARG A 1 352 ? 16.988 22.765 22.018 1.00 67.19 352 ARG A C 1
ATOM 2634 O O . ARG A 1 352 ? 17.482 21.657 21.881 1.00 67.19 352 ARG A O 1
ATOM 2641 N N . GLU A 1 353 ? 16.019 23.022 22.891 1.00 73.12 353 GLU A N 1
ATOM 2642 C CA . GLU A 1 353 ? 15.477 21.996 23.795 1.00 73.12 353 GLU A CA 1
ATOM 2643 C C . GLU A 1 353 ? 14.145 21.443 23.273 1.00 73.12 353 GLU A C 1
ATOM 2645 O O . GLU A 1 353 ? 13.965 20.228 23.209 1.00 73.12 353 GLU A O 1
ATOM 2650 N N . GLN A 1 354 ? 13.253 22.323 22.804 1.00 83.56 354 GLN A N 1
ATOM 2651 C CA . GLN A 1 354 ? 11.972 21.939 22.207 1.00 83.56 354 GLN A CA 1
ATOM 2652 C C . GLN A 1 354 ? 12.067 21.850 20.683 1.00 83.56 354 GLN A C 1
ATOM 2654 O O . GLN A 1 354 ? 12.074 22.869 19.994 1.00 83.56 354 GLN A O 1
ATOM 2659 N N . GLN A 1 355 ? 12.091 20.632 20.147 1.00 83.25 355 GLN A N 1
ATOM 2660 C CA . GLN A 1 355 ? 12.333 20.394 18.719 1.00 83.25 355 GLN A CA 1
ATOM 2661 C C . GLN A 1 355 ? 11.055 20.445 17.869 1.00 83.25 355 GLN A C 1
ATOM 2663 O O . GLN A 1 355 ? 11.093 20.835 16.699 1.00 83.25 355 GLN A O 1
ATOM 2668 N N . ALA A 1 356 ? 9.908 20.066 18.438 1.00 87.50 356 ALA A N 1
ATOM 2669 C CA . ALA A 1 356 ? 8.636 20.020 17.718 1.00 87.50 356 ALA A CA 1
ATOM 2670 C C . ALA A 1 356 ? 7.423 20.180 18.640 1.00 87.50 356 ALA A C 1
ATOM 2672 O O . ALA A 1 356 ? 7.514 20.018 19.855 1.00 87.50 356 ALA A O 1
ATOM 2673 N N . VAL A 1 357 ? 6.279 20.505 18.039 1.00 90.94 357 VAL A N 1
ATOM 2674 C CA . VAL A 1 357 ? 4.961 20.517 18.681 1.00 90.94 357 VAL A CA 1
ATOM 2675 C C . VAL A 1 357 ? 3.935 19.858 17.764 1.00 90.94 357 VAL A C 1
ATOM 2677 O O . VAL A 1 357 ? 3.967 20.056 16.545 1.00 90.94 357 VAL A O 1
ATOM 2680 N N . LEU A 1 358 ? 3.025 19.082 18.351 1.00 91.38 358 LEU A N 1
ATOM 2681 C CA . LEU A 1 358 ? 1.883 18.503 17.658 1.00 91.38 358 LEU A CA 1
ATOM 2682 C C . LEU A 1 358 ? 0.633 19.318 17.995 1.00 91.38 358 LEU A C 1
ATOM 2684 O O . LEU A 1 358 ? 0.193 19.369 19.140 1.00 91.38 358 LEU A O 1
ATOM 2688 N N . GLU A 1 359 ? 0.069 19.981 16.990 1.00 91.06 359 GLU A N 1
ATOM 2689 C CA . GLU A 1 359 ? -1.105 20.839 17.145 1.00 91.06 359 GLU A CA 1
ATOM 2690 C C . GLU A 1 359 ? -2.359 20.179 16.572 1.00 91.06 359 GLU A C 1
ATOM 2692 O O . GLU A 1 359 ? -2.316 19.465 15.572 1.00 91.06 359 GLU A O 1
ATOM 2697 N N . GLY A 1 360 ? -3.513 20.470 17.164 1.00 88.69 360 GLY A N 1
ATOM 2698 C CA . GLY A 1 360 ? -4.799 19.979 16.685 1.00 88.69 360 GLY A CA 1
ATOM 2699 C C . GLY A 1 360 ? -5.745 19.656 17.829 1.00 88.69 360 GLY A C 1
ATOM 2700 O O . GLY A 1 360 ? -5.474 19.940 18.991 1.00 88.69 360 GLY A O 1
ATOM 2701 N N . SER A 1 361 ? -6.875 19.060 17.477 1.00 89.00 361 SER A N 1
ATOM 2702 C CA . SER A 1 361 ? -7.839 18.492 18.422 1.00 89.00 361 SER A CA 1
ATOM 2703 C C . SER A 1 361 ? -8.205 17.093 17.948 1.00 89.00 361 SER A C 1
ATOM 2705 O O . SER A 1 361 ? -8.007 16.793 16.770 1.00 89.00 361 SER A O 1
ATOM 2707 N N . GLU A 1 362 ? -8.728 16.252 18.843 1.00 89.00 362 GLU A N 1
ATOM 2708 C CA . GLU A 1 362 ? -9.146 14.883 18.512 1.00 89.00 362 GLU A CA 1
ATOM 2709 C C . GLU A 1 362 ? -8.017 14.063 17.848 1.00 89.00 362 GLU A C 1
ATOM 2711 O O . GLU A 1 362 ? -8.224 13.406 16.823 1.00 89.00 362 GLU A O 1
ATOM 2716 N N . LEU A 1 363 ? -6.800 14.158 18.392 1.00 92.56 363 LEU A N 1
ATOM 2717 C CA . LEU A 1 363 ? -5.632 13.420 17.906 1.00 92.56 363 LEU A CA 1
ATOM 2718 C C . LEU A 1 363 ? -5.852 11.914 18.071 1.00 92.56 363 LEU A C 1
ATOM 2720 O O . LEU A 1 363 ? -6.374 11.482 19.093 1.00 92.56 363 LEU A O 1
ATOM 2724 N N . GLY A 1 364 ? -5.484 11.130 17.063 1.00 92.06 364 GLY A N 1
ATOM 2725 C CA . GLY A 1 364 ? -5.734 9.691 16.970 1.00 92.06 364 GLY A CA 1
ATOM 2726 C C . GLY A 1 364 ? -7.180 9.311 16.618 1.00 92.06 364 GLY A C 1
ATOM 2727 O O . GLY A 1 364 ? -7.458 8.147 16.334 1.00 92.06 364 GLY A O 1
ATOM 2728 N N . LYS A 1 365 ? -8.124 10.263 16.563 1.00 93.94 365 LYS A N 1
ATOM 2729 C CA . LYS A 1 365 ? -9.532 9.944 16.288 1.00 93.94 365 LYS A CA 1
ATOM 2730 C C . LYS A 1 365 ? -9.727 9.421 14.871 1.00 93.94 365 LYS A C 1
ATOM 2732 O O . LYS A 1 365 ? -9.397 10.108 13.901 1.00 93.94 365 LYS A O 1
ATOM 2737 N N . GLU A 1 366 ? -10.390 8.270 14.764 1.00 96.69 366 GLU A N 1
ATOM 2738 C CA . GLU A 1 366 ? -10.862 7.712 13.494 1.00 96.69 366 GLU A CA 1
ATOM 2739 C C . GLU A 1 366 ? -11.907 8.639 12.856 1.00 96.69 366 GLU A C 1
ATOM 2741 O O . GLU A 1 366 ? -13.023 8.802 13.376 1.00 96.69 366 GLU A O 1
ATOM 2746 N N . GLN A 1 367 ? -11.533 9.232 11.724 1.00 96.88 367 GLN A N 1
ATOM 2747 C CA . GLN A 1 367 ? -12.359 10.156 10.948 1.00 96.88 367 GLN A CA 1
ATOM 2748 C C . GLN A 1 367 ? -13.320 9.392 10.041 1.00 96.88 367 GLN A C 1
ATOM 2750 O O . GLN A 1 367 ? -14.508 9.710 9.978 1.00 96.88 367 GLN A O 1
ATOM 2755 N N . TRP A 1 368 ? -12.815 8.352 9.381 1.00 97.81 368 TRP A N 1
ATOM 2756 C CA . TRP A 1 368 ? -13.600 7.428 8.576 1.00 97.81 368 TRP A CA 1
ATOM 2757 C C . TRP A 1 368 ? -12.848 6.108 8.373 1.00 97.81 368 TRP A C 1
ATOM 2759 O O . TRP A 1 368 ? -11.646 6.017 8.614 1.00 97.81 368 TRP A O 1
ATOM 2769 N N . ALA A 1 369 ? -13.568 5.090 7.912 1.00 98.19 369 ALA A N 1
ATOM 2770 C CA . ALA A 1 369 ? -13.007 3.830 7.442 1.00 98.19 369 ALA A CA 1
ATOM 2771 C C . ALA A 1 369 ? -13.611 3.450 6.081 1.00 98.19 369 ALA A C 1
ATOM 2773 O O . ALA A 1 369 ? -14.700 3.910 5.734 1.00 98.19 369 ALA A O 1
ATOM 2774 N N . PHE A 1 370 ? -12.922 2.621 5.304 1.00 98.56 370 PHE A N 1
ATOM 2775 C CA . PHE A 1 370 ? -13.339 2.173 3.978 1.00 98.56 370 PHE A CA 1
ATOM 2776 C C . PHE A 1 370 ? -13.230 0.653 3.851 1.00 98.56 370 PHE A C 1
ATOM 2778 O O . PHE A 1 370 ? -12.184 0.079 4.137 1.00 98.56 370 PHE A O 1
ATOM 2785 N N . ILE A 1 371 ? -14.302 0.015 3.383 1.00 98.38 371 ILE A N 1
ATOM 2786 C CA . ILE A 1 371 ? -14.378 -1.420 3.104 1.00 98.38 371 ILE A CA 1
ATOM 2787 C C . ILE A 1 371 ? -14.402 -1.626 1.583 1.00 98.38 371 ILE A C 1
ATOM 2789 O O . ILE A 1 371 ? -15.416 -1.283 0.956 1.00 98.38 371 ILE A O 1
ATOM 2793 N N . PRO A 1 372 ? -13.358 -2.231 0.986 1.00 97.62 372 PRO A N 1
ATOM 2794 C CA . PRO A 1 372 ? -13.362 -2.610 -0.425 1.00 97.62 372 PRO A CA 1
ATOM 2795 C C . PRO A 1 372 ? -14.506 -3.576 -0.746 1.00 97.62 372 PRO A C 1
ATOM 2797 O O . PRO A 1 372 ? -14.845 -4.452 0.058 1.00 97.62 372 PRO A O 1
ATOM 2800 N N . LYS A 1 373 ? -15.083 -3.473 -1.946 1.00 96.19 373 LYS A N 1
ATOM 2801 C CA . LYS A 1 373 ? -16.191 -4.327 -2.395 1.00 96.19 373 LYS A CA 1
ATOM 2802 C C . LYS A 1 373 ? -15.817 -5.807 -2.303 1.00 96.19 373 LYS A C 1
ATOM 2804 O O . LYS A 1 373 ? -16.638 -6.616 -1.874 1.00 96.19 373 LYS A O 1
ATOM 2809 N N . ASN A 1 374 ? -14.589 -6.172 -2.668 1.00 96.50 374 ASN A N 1
ATOM 2810 C CA . ASN A 1 374 ? -14.125 -7.554 -2.599 1.00 96.50 374 ASN A CA 1
ATOM 2811 C C . ASN A 1 374 ? -13.837 -8.060 -1.171 1.00 96.50 374 ASN A C 1
ATOM 2813 O O . ASN A 1 374 ? -13.744 -9.268 -0.974 1.00 96.50 374 ASN A O 1
ATOM 2817 N N . ALA A 1 375 ? -13.759 -7.200 -0.152 1.00 97.00 375 ALA A N 1
ATOM 2818 C CA . ALA A 1 375 ? -13.636 -7.645 1.241 1.00 97.00 375 ALA A CA 1
ATOM 2819 C C . ALA A 1 375 ? -14.994 -8.054 1.850 1.00 97.00 375 ALA A C 1
ATOM 2821 O O . ALA A 1 375 ? -15.054 -8.936 2.709 1.00 97.00 375 ALA A O 1
ATOM 2822 N N . LEU A 1 376 ? -16.098 -7.468 1.365 1.00 95.94 376 LEU A N 1
ATOM 2823 C CA . LEU A 1 376 ? -17.459 -7.669 1.882 1.00 95.94 376 LEU A CA 1
ATOM 2824 C C . LEU A 1 376 ? -17.875 -9.137 2.112 1.00 95.94 376 LEU A C 1
ATOM 2826 O O . LEU A 1 376 ? -18.369 -9.423 3.207 1.00 95.94 376 LEU A O 1
ATOM 2830 N N . PRO A 1 377 ? -17.685 -10.093 1.176 1.00 95.12 377 PRO A N 1
ATOM 2831 C CA . PRO A 1 377 ? -18.210 -11.453 1.354 1.00 95.12 377 PRO A CA 1
ATOM 2832 C C . PRO A 1 377 ? -17.534 -12.234 2.486 1.00 95.12 377 PRO A C 1
ATOM 2834 O O . PRO A 1 377 ? -18.059 -13.268 2.909 1.00 95.12 377 PRO A O 1
ATOM 2837 N N . TYR A 1 378 ? -16.390 -11.751 2.974 1.00 95.31 378 TYR A N 1
ATOM 2838 C CA . TYR A 1 378 ? -15.619 -12.372 4.044 1.00 95.31 378 TYR A CA 1
ATOM 2839 C C . TYR A 1 378 ? -15.968 -11.824 5.431 1.00 95.31 378 TYR A C 1
ATOM 2841 O O . TYR A 1 378 ? -15.774 -12.521 6.420 1.00 95.31 378 TYR A O 1
ATOM 2849 N N . LEU A 1 379 ? -16.539 -10.618 5.534 1.00 94.94 379 LEU A N 1
ATOM 2850 C CA . LEU A 1 379 ? -16.751 -9.944 6.825 1.00 94.94 379 LEU A CA 1
ATOM 2851 C C . LEU A 1 379 ? -17.645 -10.721 7.797 1.00 94.94 379 LEU A C 1
ATOM 2853 O O . LEU A 1 379 ? -17.541 -10.544 9.008 1.00 94.94 379 LEU A O 1
ATOM 2857 N N . LYS A 1 380 ? -18.502 -11.619 7.295 1.00 92.19 380 LYS A N 1
ATOM 2858 C CA . LYS A 1 380 ? -19.292 -12.518 8.147 1.00 92.19 380 LYS A CA 1
ATOM 2859 C C . LYS A 1 380 ? -18.427 -13.427 9.023 1.00 92.19 380 LYS A C 1
ATOM 2861 O O . LYS A 1 380 ? -18.846 -13.761 10.126 1.00 92.19 380 LYS A O 1
ATOM 2866 N N . TYR A 1 381 ? -17.228 -13.792 8.564 1.00 92.94 381 TYR A N 1
ATOM 2867 C CA . TYR A 1 381 ? -16.318 -14.658 9.309 1.00 92.94 381 TYR A CA 1
ATOM 2868 C C . TYR A 1 381 ? -15.723 -13.951 10.532 1.00 92.94 381 TYR A C 1
ATOM 2870 O O . TYR A 1 381 ? -15.440 -14.619 11.517 1.00 92.94 381 TYR A O 1
ATOM 2878 N N . LEU A 1 382 ? -15.612 -12.614 10.543 1.00 92.88 382 LEU A N 1
ATOM 2879 C CA . LEU A 1 382 ? -15.152 -11.863 11.727 1.00 92.88 382 LEU A CA 1
ATOM 2880 C C . LEU A 1 382 ? -16.051 -12.059 12.952 1.00 92.88 382 LEU A C 1
ATOM 2882 O O . LEU A 1 382 ? -15.592 -11.900 14.085 1.00 92.88 382 LEU A O 1
ATOM 2886 N N . ALA A 1 383 ? -17.330 -12.360 12.723 1.00 91.75 383 ALA A N 1
ATOM 2887 C CA . ALA A 1 383 ? -18.296 -12.642 13.774 1.00 91.75 383 ALA A CA 1
ATOM 2888 C C . ALA A 1 383 ? -18.325 -14.126 14.170 1.00 91.75 383 ALA A C 1
ATOM 2890 O O . ALA A 1 383 ? -19.004 -14.458 15.135 1.00 91.75 383 ALA A O 1
ATOM 2891 N N . ASP A 1 384 ? -17.617 -15.018 13.469 1.00 91.88 384 ASP A N 1
ATOM 2892 C CA . ASP A 1 384 ? -17.620 -16.453 13.766 1.00 91.88 384 ASP A CA 1
ATOM 2893 C C . ASP A 1 384 ? -16.955 -16.725 15.131 1.00 91.88 384 ASP A C 1
ATOM 2895 O O . ASP A 1 384 ? -15.789 -16.355 15.319 1.00 91.88 384 ASP A O 1
ATOM 2899 N N . PRO A 1 385 ? -17.641 -17.384 16.086 1.00 89.69 385 PRO A N 1
ATOM 2900 C CA . PRO A 1 385 ? -17.068 -17.763 17.378 1.00 89.69 385 PRO A CA 1
ATOM 2901 C C . PRO A 1 385 ? -15.759 -18.562 17.286 1.00 89.69 385 PRO A C 1
ATOM 2903 O O . PRO A 1 385 ? -14.941 -18.484 18.198 1.00 89.69 385 PRO A O 1
ATOM 2906 N N . ASN A 1 386 ? -15.548 -19.304 16.193 1.00 88.06 386 ASN A N 1
ATOM 2907 C CA . ASN A 1 386 ? -14.352 -20.107 15.931 1.00 88.06 386 ASN A CA 1
ATOM 2908 C C . ASN A 1 386 ? -13.387 -19.434 14.940 1.00 88.06 386 ASN A C 1
ATOM 2910 O O . ASN A 1 386 ? -12.594 -20.121 14.297 1.00 88.06 386 ASN A O 1
ATOM 2914 N N . TYR A 1 387 ? -13.460 -18.113 14.763 1.00 88.75 387 TYR A N 1
ATOM 2915 C CA . TYR A 1 387 ? -12.595 -17.387 13.834 1.00 88.75 387 TYR A CA 1
ATOM 2916 C C . TYR A 1 387 ? -11.102 -17.641 14.105 1.00 88.75 387 TYR A C 1
ATOM 2918 O O . TYR A 1 387 ? -10.578 -17.276 15.158 1.00 88.75 387 TYR A O 1
ATOM 2926 N N . GLN A 1 388 ? -10.411 -18.217 13.115 1.00 82.19 388 GLN A N 1
ATOM 2927 C CA . GLN A 1 388 ? -8.987 -18.581 13.189 1.00 82.19 388 GLN A CA 1
ATOM 2928 C C . GLN A 1 388 ? -8.050 -17.616 12.446 1.00 82.19 388 GLN A C 1
ATOM 2930 O O . GLN A 1 388 ? -6.876 -17.937 12.306 1.00 82.19 388 GLN A O 1
ATOM 2935 N N . HIS A 1 389 ? -8.558 -16.442 12.044 1.00 89.38 389 HIS A N 1
ATOM 2936 C CA . HIS A 1 389 ? -7.906 -15.405 11.223 1.00 89.38 389 HIS A CA 1
ATOM 2937 C C . HIS A 1 389 ? -8.082 -15.528 9.712 1.00 89.38 389 HIS A C 1
ATOM 2939 O O . HIS A 1 389 ? -7.978 -16.604 9.130 1.00 89.38 389 HIS A O 1
ATOM 2945 N N . LEU A 1 390 ? -8.356 -14.383 9.092 1.00 89.75 390 LEU A N 1
ATOM 2946 C CA . LEU A 1 390 ? -8.299 -14.133 7.663 1.00 89.75 390 LEU A CA 1
ATOM 2947 C C . LEU A 1 390 ? -7.604 -12.788 7.461 1.00 89.75 390 LEU A C 1
ATOM 2949 O O . LEU A 1 390 ? -7.874 -11.829 8.185 1.00 89.75 390 LEU A O 1
ATOM 2953 N N . TYR A 1 391 ? -6.779 -12.705 6.425 1.00 91.75 391 TYR A N 1
ATOM 2954 C CA . TYR A 1 391 ? -6.307 -11.424 5.923 1.00 91.75 391 TYR A CA 1
ATOM 2955 C C . TYR A 1 391 ? -7.439 -10.715 5.167 1.00 91.75 391 TYR A C 1
ATOM 2957 O O . TYR A 1 391 ? -8.195 -11.353 4.425 1.00 91.75 391 TYR A O 1
ATOM 2965 N N . TYR A 1 392 ? -7.539 -9.394 5.321 1.00 94.19 392 TYR A N 1
ATOM 2966 C CA . TYR A 1 392 ? -8.502 -8.569 4.589 1.00 94.19 392 TYR A CA 1
ATOM 2967 C C . TYR A 1 392 ? -7.815 -7.438 3.834 1.00 94.19 392 TYR A C 1
ATOM 2969 O O . TYR A 1 392 ? -7.500 -7.599 2.659 1.00 94.19 392 TYR A O 1
ATOM 2977 N N . VAL A 1 393 ? -7.614 -6.291 4.485 1.00 96.19 393 VAL A N 1
ATOM 2978 C CA . VAL A 1 393 ? -6.919 -5.129 3.931 1.00 96.19 393 VAL A CA 1
ATOM 2979 C C . VAL A 1 393 ? -5.525 -5.115 4.547 1.00 96.19 393 VAL A C 1
ATOM 2981 O O . VAL A 1 393 ? -5.241 -4.336 5.445 1.00 96.19 393 VAL A O 1
ATOM 2984 N N . ASP A 1 394 ? -4.678 -6.043 4.099 1.00 89.81 394 ASP A N 1
ATOM 2985 C CA . ASP A 1 394 ? -3.337 -6.266 4.664 1.00 89.81 394 ASP A CA 1
ATOM 2986 C C . ASP A 1 394 ? -2.213 -5.785 3.732 1.00 89.81 394 ASP A C 1
ATOM 2988 O O . ASP A 1 394 ? -1.036 -5.823 4.072 1.00 89.81 394 ASP A O 1
ATOM 2992 N N . GLY A 1 395 ? -2.547 -5.351 2.515 1.00 87.19 395 GLY A N 1
ATOM 2993 C CA . GLY A 1 395 ? -1.559 -4.885 1.552 1.00 87.19 395 GLY A CA 1
ATOM 2994 C C . GLY A 1 395 ? -0.995 -3.518 1.928 1.00 87.19 395 GLY A C 1
ATOM 2995 O O . GLY A 1 395 ? -1.690 -2.664 2.479 1.00 87.19 395 GLY A O 1
ATOM 2996 N N . LYS A 1 396 ? 0.264 -3.275 1.549 1.00 84.94 396 LYS A N 1
ATOM 2997 C CA . LYS A 1 396 ? 0.892 -1.959 1.707 1.00 84.94 396 LYS A CA 1
ATOM 2998 C C . LYS A 1 396 ? 0.078 -0.886 0.995 1.00 84.94 396 LYS A C 1
ATOM 3000 O O . LYS A 1 396 ? -0.211 -1.004 -0.198 1.00 84.94 396 LYS A O 1
ATOM 3005 N N . SER A 1 397 ? -0.240 0.176 1.724 1.00 90.62 397 SER A N 1
ATOM 3006 C CA . SER A 1 397 ? -0.860 1.367 1.156 1.00 90.62 397 SER A CA 1
ATOM 3007 C C . SER A 1 397 ? 0.203 2.295 0.564 1.00 90.62 397 SER A C 1
ATOM 3009 O O . SER A 1 397 ? 1.359 2.287 0.982 1.00 90.62 397 SER A O 1
ATOM 3011 N N . THR A 1 398 ? -0.157 3.101 -0.429 1.00 92.62 398 THR A N 1
ATOM 3012 C CA . THR A 1 398 ? 0.747 4.061 -1.077 1.00 92.62 398 THR A CA 1
ATOM 3013 C C . THR A 1 398 ? 0.025 5.381 -1.305 1.00 92.62 398 THR A C 1
ATOM 3015 O O . THR A 1 398 ? -1.045 5.402 -1.910 1.00 92.62 398 THR A O 1
ATOM 3018 N N . LEU A 1 399 ? 0.624 6.482 -0.849 1.00 95.12 399 LEU A N 1
ATOM 3019 C CA . LEU A 1 399 ? 0.180 7.838 -1.162 1.00 95.12 399 LEU A CA 1
ATOM 3020 C C . LEU A 1 399 ? 1.008 8.422 -2.305 1.00 95.12 399 LEU A C 1
ATOM 3022 O O . LEU A 1 399 ? 2.237 8.412 -2.261 1.00 95.12 399 LEU A O 1
ATOM 3026 N N . ILE A 1 400 ? 0.333 8.979 -3.306 1.00 96.50 400 ILE A N 1
ATOM 3027 C CA . ILE A 1 400 ? 0.974 9.686 -4.417 1.00 96.50 400 ILE A CA 1
ATOM 3028 C C . ILE A 1 400 ? 0.204 10.938 -4.802 1.00 96.50 400 ILE A C 1
ATOM 3030 O O . ILE A 1 400 ? -1.022 10.980 -4.730 1.00 96.50 400 ILE A O 1
ATOM 3034 N N . ASP A 1 401 ? 0.929 11.937 -5.293 1.00 97.19 401 ASP A N 1
ATOM 3035 C CA . ASP A 1 401 ? 0.316 13.050 -6.000 1.00 97.19 401 ASP A CA 1
ATOM 3036 C C . ASP A 1 401 ? 0.381 12.818 -7.507 1.00 97.19 401 ASP A C 1
ATOM 3038 O O . ASP A 1 401 ? 1.457 12.593 -8.062 1.00 97.19 401 ASP A O 1
ATOM 3042 N N . ALA A 1 402 ? -0.762 12.924 -8.180 1.00 95.75 402 ALA A N 1
ATOM 3043 C CA . ALA A 1 402 ? -0.851 12.786 -9.627 1.00 95.75 402 ALA A CA 1
ATOM 3044 C C . ALA A 1 402 ? -1.744 13.864 -10.241 1.00 95.75 402 ALA A C 1
ATOM 3046 O O . ALA A 1 402 ? -2.769 14.270 -9.689 1.00 95.75 402 ALA A O 1
ATOM 3047 N N . SER A 1 403 ? -1.353 14.326 -11.424 1.00 93.56 403 SER A N 1
ATOM 3048 C CA . SER A 1 403 ? -2.125 15.285 -12.208 1.00 93.56 403 SER A CA 1
ATOM 3049 C C . SER A 1 403 ? -3.164 14.531 -13.039 1.00 93.56 403 SER A C 1
ATOM 3051 O O . SER A 1 403 ? -2.925 14.180 -14.191 1.00 93.56 403 SER A O 1
ATOM 3053 N N . ILE A 1 404 ? -4.294 14.212 -12.406 1.00 92.56 404 ILE A N 1
ATOM 3054 C CA . ILE A 1 404 ? -5.402 13.444 -13.005 1.00 92.56 404 ILE A CA 1
ATOM 3055 C C . ILE A 1 404 ? -6.733 14.209 -13.026 1.00 92.56 404 ILE A C 1
ATOM 3057 O O . ILE A 1 404 ? -7.764 13.686 -13.441 1.00 92.56 404 ILE A O 1
ATOM 3061 N N . GLY A 1 405 ? -6.737 15.447 -12.538 1.00 85.75 405 GLY A N 1
ATOM 3062 C CA . GLY A 1 405 ? -7.898 16.321 -12.499 1.00 85.75 405 GLY A CA 1
ATOM 3063 C C . GLY A 1 405 ? -8.242 16.885 -13.877 1.00 85.75 405 GLY A C 1
ATOM 3064 O O . GLY A 1 405 ? -7.376 17.290 -14.651 1.00 85.75 405 GLY A O 1
ATOM 3065 N N . ASP A 1 406 ? -9.539 16.956 -14.132 1.00 72.94 406 ASP A N 1
ATOM 3066 C CA . ASP A 1 406 ? -10.195 17.289 -15.400 1.00 72.94 406 ASP A CA 1
ATOM 3067 C C . ASP A 1 406 ? -10.951 18.634 -15.363 1.00 72.94 406 ASP A C 1
ATOM 3069 O O . ASP A 1 406 ? -11.508 19.095 -16.360 1.00 72.94 406 ASP A O 1
ATOM 3073 N N . LYS A 1 407 ? -10.962 19.328 -14.220 1.00 59.44 407 LYS A N 1
ATOM 3074 C CA . LYS A 1 407 ? -11.622 20.636 -14.094 1.00 59.44 407 LYS A CA 1
ATOM 3075 C C . LYS A 1 407 ? -10.702 21.762 -14.566 1.00 59.44 407 LYS A C 1
ATOM 3077 O O . LYS A 1 407 ? -9.733 22.062 -13.868 1.00 59.44 407 LYS A O 1
ATOM 3082 N N . ASN A 1 408 ? -11.028 22.372 -15.720 1.00 51.31 408 ASN A N 1
ATOM 3083 C CA . ASN A 1 408 ? -11.015 23.837 -15.970 1.00 51.31 408 ASN A CA 1
ATOM 3084 C C . ASN A 1 408 ? -11.166 24.294 -17.444 1.00 51.31 408 ASN A C 1
ATOM 3086 O O . ASN A 1 408 ? -10.968 25.473 -17.731 1.00 51.31 408 ASN A O 1
ATOM 3090 N N . SER A 1 409 ? -11.572 23.455 -18.399 1.00 49.91 409 SER A N 1
ATOM 3091 C CA . SER A 1 409 ? -11.965 23.965 -19.726 1.00 49.91 409 SER A CA 1
ATOM 3092 C C . SER A 1 409 ? -12.907 23.005 -20.442 1.00 49.91 409 SER A C 1
ATOM 3094 O O . SER A 1 409 ? -12.780 21.793 -20.316 1.00 49.91 409 SER A O 1
ATOM 3096 N N . GLY A 1 410 ? -13.875 23.544 -21.189 1.00 66.19 410 GLY A N 1
ATOM 3097 C CA . GLY A 1 410 ? -14.991 22.774 -21.756 1.00 66.19 410 GLY A CA 1
ATOM 3098 C C . GLY A 1 410 ? -14.617 21.591 -22.664 1.00 66.19 410 GLY A C 1
ATOM 3099 O O . GLY A 1 410 ? -15.458 20.726 -22.873 1.00 66.19 410 GLY A O 1
ATOM 3100 N N . SER A 1 411 ? -13.387 21.522 -23.190 1.00 64.88 411 SER A N 1
ATOM 3101 C CA . SER A 1 411 ? -12.894 20.396 -24.002 1.00 64.88 411 SER A CA 1
ATOM 3102 C C . SER A 1 411 ? -12.205 19.285 -23.196 1.00 64.88 411 SER A C 1
ATOM 3104 O O . SER A 1 411 ? -11.799 18.290 -23.792 1.00 64.88 411 SER A O 1
ATOM 3106 N N . CYS A 1 412 ? -12.026 19.444 -21.882 1.00 78.19 412 CYS A N 1
ATOM 3107 C CA . CYS A 1 412 ? -11.416 18.426 -21.032 1.00 78.19 412 CYS A CA 1
ATOM 3108 C C . CYS A 1 412 ? -12.427 17.329 -20.674 1.00 78.19 412 CYS A C 1
ATOM 3110 O O . CYS A 1 412 ? -13.554 17.629 -20.279 1.00 78.19 412 CYS A O 1
ATOM 3112 N N . ARG A 1 413 ? -12.021 16.065 -20.821 1.00 83.56 413 ARG A N 1
ATOM 3113 C CA . ARG A 1 413 ? -12.845 14.883 -20.539 1.00 83.56 413 ARG A CA 1
ATOM 3114 C C . ARG A 1 413 ? -12.064 13.864 -19.728 1.00 83.56 413 ARG A C 1
ATOM 3116 O O . ARG A 1 413 ? -10.841 13.812 -19.851 1.00 83.56 413 ARG A O 1
ATOM 3123 N N . GLU A 1 414 ? -12.767 13.055 -18.945 1.00 84.44 414 GLU A N 1
ATOM 3124 C CA . GLU A 1 414 ? -12.174 12.027 -18.088 1.00 84.44 414 GLU A CA 1
ATOM 3125 C C . GLU A 1 414 ? -11.407 10.981 -18.901 1.00 84.44 414 GLU A C 1
ATOM 3127 O O . GLU A 1 414 ? -10.243 10.716 -18.614 1.00 84.44 414 GLU A O 1
ATOM 3132 N N . GLU A 1 415 ? -11.992 10.483 -19.991 1.00 84.56 415 GLU A N 1
ATOM 3133 C CA . GLU A 1 415 ? -11.385 9.470 -20.859 1.00 84.56 415 GLU A CA 1
ATOM 3134 C C . GLU A 1 415 ? -10.170 9.972 -21.649 1.00 84.56 415 GLU A C 1
ATOM 3136 O O . GLU A 1 415 ? -9.543 9.202 -22.366 1.00 84.56 415 GLU A O 1
ATOM 3141 N N . SER A 1 416 ? -9.857 11.266 -21.570 1.00 86.94 416 SER A N 1
ATOM 3142 C CA . SER A 1 416 ? -8.707 11.887 -22.228 1.00 86.94 416 SER A CA 1
ATOM 3143 C C . SER A 1 416 ? -8.040 12.937 -21.338 1.00 86.94 416 SER A C 1
ATOM 3145 O O . SER A 1 416 ? -7.471 13.913 -21.842 1.00 86.94 416 SER A O 1
ATOM 3147 N N . TYR A 1 417 ? -8.132 12.768 -20.013 1.00 89.25 417 TYR A N 1
ATOM 3148 C CA . TYR A 1 417 ? -7.712 13.770 -19.027 1.00 89.25 417 TYR A CA 1
ATOM 3149 C C . TYR A 1 417 ? -6.236 14.153 -19.180 1.00 89.25 417 TYR A C 1
ATOM 3151 O O . TYR A 1 417 ? -5.821 15.257 -18.821 1.00 89.25 417 TYR A O 1
ATOM 3159 N N . TRP A 1 418 ? -5.432 13.239 -19.725 1.00 89.44 418 TRP A N 1
ATOM 3160 C CA . TRP A 1 418 ? -4.006 13.426 -19.931 1.00 89.44 418 TRP A CA 1
ATOM 3161 C C . TRP A 1 418 ? -3.677 14.575 -20.873 1.00 89.44 418 TRP A C 1
ATOM 3163 O O . TRP A 1 418 ? -2.592 15.122 -20.741 1.00 89.44 418 TRP A O 1
ATOM 3173 N N . ASN A 1 419 ? -4.591 14.961 -21.772 1.00 86.81 419 ASN A N 1
ATOM 3174 C CA . ASN A 1 419 ? -4.437 16.093 -22.693 1.00 86.81 419 ASN A CA 1
ATOM 3175 C C . ASN A 1 419 ? -4.900 17.427 -22.090 1.00 86.81 419 ASN A C 1
ATOM 3177 O O . ASN A 1 419 ? -4.739 18.480 -22.710 1.00 86.81 419 ASN A O 1
ATOM 3181 N N . CYS A 1 420 ? -5.509 17.405 -20.905 1.00 86.38 420 CYS A N 1
ATOM 3182 C CA . CYS A 1 420 ? -6.029 18.612 -20.287 1.00 86.38 420 CYS A CA 1
ATOM 3183 C C . CYS A 1 420 ? -4.904 19.501 -19.771 1.00 86.38 420 CYS A C 1
ATOM 3185 O O . CYS A 1 420 ? -3.848 19.022 -19.359 1.00 86.38 420 CYS A O 1
ATOM 3187 N N . SER A 1 421 ? -5.140 20.813 -19.796 1.00 85.69 421 SER A N 1
ATOM 3188 C CA . SER A 1 421 ? -4.169 21.797 -19.328 1.00 85.69 421 SER A CA 1
ATOM 3189 C C . SER A 1 421 ? -3.858 21.587 -17.849 1.00 85.69 421 SER A C 1
ATOM 3191 O O . SER A 1 421 ? -4.733 21.718 -16.989 1.00 85.69 421 SER A O 1
ATOM 3193 N N . LYS A 1 422 ? -2.589 21.309 -17.557 1.00 86.81 422 LYS A N 1
ATOM 3194 C CA . LYS A 1 422 ? -2.116 21.074 -16.200 1.00 86.81 422 LYS A CA 1
ATOM 3195 C C . LYS A 1 422 ? -2.076 22.371 -15.396 1.00 86.81 422 LYS A C 1
ATOM 3197 O O . LYS A 1 422 ? -1.554 23.389 -15.848 1.00 86.81 422 LYS A O 1
ATOM 3202 N N . SER A 1 423 ? -2.608 22.329 -14.180 1.00 87.75 423 SER A N 1
ATOM 3203 C CA . SER A 1 423 ? -2.665 23.457 -13.234 1.00 87.75 423 SER A CA 1
ATOM 3204 C C . SER A 1 423 ? -2.670 22.958 -11.784 1.00 87.75 423 SER A C 1
ATOM 3206 O O . SER A 1 423 ? -2.815 21.759 -11.553 1.00 87.75 423 SER A O 1
ATOM 3208 N N . GLY A 1 424 ? -2.549 23.845 -10.789 1.00 88.88 424 GLY A N 1
ATOM 3209 C CA . GLY A 1 424 ? -2.612 23.448 -9.373 1.00 88.88 424 GLY A CA 1
ATOM 3210 C C . GLY A 1 424 ? -3.874 22.648 -9.016 1.00 88.88 424 GLY A C 1
ATOM 3211 O O . GLY A 1 424 ? -3.802 21.695 -8.249 1.00 88.88 424 GLY A O 1
ATOM 3212 N N . SER A 1 425 ? -5.012 22.945 -9.654 1.00 88.81 425 SER A N 1
ATOM 3213 C CA . SER A 1 425 ? -6.279 22.227 -9.456 1.00 88.81 425 SER A CA 1
ATOM 3214 C C . SER A 1 425 ? -6.411 20.932 -10.261 1.00 88.81 425 SER A C 1
ATOM 3216 O O . SER A 1 425 ? -7.429 20.253 -10.136 1.00 88.81 425 SER A O 1
ATOM 3218 N N . SER A 1 426 ? -5.432 20.584 -11.100 1.00 90.19 426 SER A N 1
ATOM 3219 C CA . SER A 1 426 ? -5.380 19.280 -11.783 1.00 90.19 426 SER A CA 1
ATOM 3220 C C . SER A 1 426 ? -4.757 18.190 -10.908 1.00 90.19 426 SER A C 1
ATOM 3222 O O . SER A 1 426 ? -4.941 17.008 -11.172 1.00 90.19 426 SER A O 1
ATOM 3224 N N . TRP A 1 427 ? -4.022 18.566 -9.862 1.00 94.38 427 TRP A N 1
ATOM 3225 C CA . TRP A 1 427 ? -3.373 17.611 -8.973 1.00 94.38 427 TRP A CA 1
ATOM 3226 C C . TRP A 1 427 ? -4.360 17.030 -7.968 1.00 94.38 427 TRP A C 1
ATOM 3228 O O . TRP A 1 427 ? -5.261 17.722 -7.482 1.00 94.38 427 TRP A O 1
ATOM 3238 N N . ARG A 1 428 ? -4.188 15.743 -7.689 1.00 96.19 428 ARG A N 1
ATOM 3239 C CA . ARG A 1 428 ? -4.890 14.988 -6.656 1.00 96.19 428 ARG A CA 1
ATOM 3240 C C . ARG A 1 428 ? -3.888 14.219 -5.823 1.00 96.19 428 ARG A C 1
ATOM 3242 O O . ARG A 1 428 ? -2.856 13.810 -6.348 1.00 96.19 428 ARG A O 1
ATOM 3249 N N . THR A 1 429 ? -4.230 14.000 -4.561 1.00 97.75 429 THR A N 1
ATOM 3250 C CA . THR A 1 429 ? -3.528 13.059 -3.690 1.00 97.75 429 THR A CA 1
ATOM 3251 C C . THR A 1 429 ? -4.335 11.776 -3.639 1.00 97.75 429 THR A C 1
ATOM 3253 O O . THR A 1 429 ? -5.480 11.778 -3.193 1.00 97.75 429 THR A O 1
ATOM 3256 N N . ILE A 1 430 ? -3.745 10.699 -4.135 1.00 98.12 430 ILE A N 1
ATOM 3257 C CA . ILE A 1 430 ? -4.391 9.406 -4.314 1.00 98.12 430 ILE A CA 1
ATOM 3258 C C . ILE A 1 430 ? -3.780 8.434 -3.317 1.00 98.12 430 ILE A C 1
ATOM 3260 O O . ILE A 1 430 ? -2.558 8.296 -3.237 1.00 98.12 430 ILE A O 1
ATOM 3264 N N . LEU A 1 431 ? -4.645 7.753 -2.579 1.00 98.38 431 LEU A N 1
ATOM 3265 C CA . LEU A 1 431 ? -4.298 6.631 -1.730 1.00 98.38 431 LEU A CA 1
ATOM 3266 C C . LEU A 1 431 ? -4.632 5.341 -2.469 1.00 98.38 431 LEU A C 1
ATOM 3268 O O . LEU A 1 431 ? -5.797 5.092 -2.772 1.00 98.38 431 LEU A O 1
ATOM 3272 N N . ILE A 1 432 ? -3.623 4.521 -2.738 1.00 98.12 432 ILE A N 1
ATOM 3273 C CA . ILE A 1 432 ? -3.799 3.188 -3.312 1.00 98.12 432 ILE A CA 1
ATOM 3274 C C . ILE A 1 432 ? -3.566 2.167 -2.208 1.00 98.12 432 ILE A C 1
ATOM 3276 O O . ILE A 1 432 ? -2.457 2.068 -1.686 1.00 98.12 432 ILE A O 1
ATOM 3280 N N . GLY A 1 433 ? -4.609 1.425 -1.851 1.00 96.44 433 GLY A N 1
ATOM 3281 C CA . GLY A 1 433 ? -4.539 0.304 -0.919 1.00 96.44 433 GLY A CA 1
ATOM 3282 C C . GLY A 1 433 ? -4.622 -1.034 -1.648 1.00 96.44 433 GLY A C 1
ATOM 3283 O O . GLY A 1 433 ? -5.056 -1.113 -2.801 1.00 96.44 433 GLY A O 1
ATOM 3284 N N . GLY A 1 434 ? -4.203 -2.099 -0.972 1.00 95.44 434 GLY A N 1
ATOM 3285 C CA . GLY A 1 434 ? -4.313 -3.467 -1.468 1.00 95.44 434 GLY A CA 1
ATOM 3286 C C . GLY A 1 434 ? -4.839 -4.400 -0.390 1.00 95.44 434 GLY A C 1
ATOM 3287 O O . GLY A 1 434 ? -4.662 -4.159 0.802 1.00 95.44 434 GLY A O 1
ATOM 3288 N N . MET A 1 435 ? -5.468 -5.492 -0.807 1.00 96.25 435 MET A N 1
ATOM 3289 C CA . MET A 1 435 ? -5.876 -6.552 0.117 1.00 96.25 435 MET A CA 1
ATOM 3290 C C . MET A 1 435 ? -4.686 -7.405 0.588 1.00 96.25 435 MET A C 1
ATOM 3292 O O . MET A 1 435 ? -4.788 -8.110 1.587 1.00 96.25 435 MET A O 1
ATOM 3296 N N . GLY A 1 436 ? -3.535 -7.334 -0.088 1.00 93.81 436 GLY A N 1
ATOM 3297 C CA . GLY A 1 436 ? -2.352 -8.119 0.254 1.00 93.81 436 GLY A CA 1
ATOM 3298 C C . GLY A 1 436 ? -2.643 -9.609 0.106 1.00 93.81 436 GLY A C 1
ATOM 3299 O O . GLY A 1 436 ? -2.990 -10.068 -0.984 1.00 93.81 436 GLY A O 1
ATOM 3300 N N . LEU A 1 437 ? -2.536 -10.351 1.210 1.00 90.94 437 LEU A N 1
ATOM 3301 C CA . LEU A 1 437 ? -2.918 -11.767 1.295 1.00 90.94 437 LEU A CA 1
ATOM 3302 C C . LEU A 1 437 ? -4.420 -11.986 1.545 1.00 90.94 437 LEU A C 1
ATOM 3304 O O . LEU A 1 437 ? -4.868 -13.126 1.661 1.00 90.94 437 LEU A O 1
ATOM 3308 N N . GLY A 1 438 ? -5.208 -10.914 1.629 1.00 92.88 438 GLY A N 1
ATOM 3309 C CA . GLY A 1 438 ? -6.654 -10.989 1.766 1.00 92.88 438 GLY A CA 1
ATOM 3310 C C . GLY A 1 438 ? -7.375 -11.296 0.458 1.00 92.88 438 GLY A C 1
ATOM 3311 O O . GLY A 1 438 ? -6.900 -10.984 -0.640 1.00 92.88 438 GLY A O 1
ATOM 3312 N N . GLY A 1 439 ? -8.563 -11.887 0.590 1.00 93.06 439 GLY A N 1
ATOM 3313 C CA . GLY A 1 439 ? -9.423 -12.278 -0.526 1.00 93.06 439 GLY A CA 1
ATOM 3314 C C . GLY A 1 439 ? -9.047 -13.614 -1.175 1.00 93.06 439 GLY A C 1
ATOM 3315 O O . GLY A 1 439 ? -8.308 -14.432 -0.627 1.00 93.06 439 GLY A O 1
ATOM 3316 N N . ALA A 1 440 ? -9.603 -13.850 -2.356 1.00 92.94 440 ALA A N 1
ATOM 3317 C CA . ALA A 1 440 ? -9.371 -15.022 -3.187 1.00 92.94 440 ALA A CA 1
ATOM 3318 C C . ALA A 1 440 ? -8.368 -14.729 -4.303 1.00 92.94 440 ALA A C 1
ATOM 3320 O O . ALA A 1 440 ? -8.294 -13.622 -4.832 1.00 92.94 440 ALA A O 1
ATOM 3321 N N . SER A 1 441 ? -7.633 -15.749 -4.716 1.00 91.12 441 SER A N 1
ATOM 3322 C CA . SER A 1 441 ? -6.605 -15.648 -5.749 1.00 91.12 441 SER A CA 1
ATOM 3323 C C . SER A 1 441 ? -7.023 -16.261 -7.089 1.00 91.12 441 SER A C 1
ATOM 3325 O O . SER A 1 441 ? -6.263 -16.190 -8.052 1.00 91.12 441 SER A O 1
ATOM 3327 N N . CYS A 1 442 ? -8.207 -16.880 -7.165 1.00 86.62 442 CYS A N 1
ATOM 3328 C CA . CYS A 1 442 ? -8.737 -17.491 -8.383 1.00 86.62 442 CYS A CA 1
ATOM 3329 C C . CYS A 1 442 ? -10.264 -17.692 -8.333 1.00 86.62 442 CYS A C 1
ATOM 3331 O O . CYS A 1 442 ? -10.900 -17.564 -7.288 1.00 86.62 442 CYS A O 1
ATOM 3333 N N . ASP A 1 443 ? -10.855 -18.068 -9.468 1.00 83.81 443 ASP A N 1
ATOM 3334 C CA . ASP A 1 443 ? -12.286 -18.394 -9.578 1.00 83.81 443 ASP A CA 1
ATOM 3335 C C . ASP A 1 443 ? -12.611 -19.745 -8.928 1.00 83.81 443 ASP A C 1
ATOM 3337 O O . ASP A 1 443 ? -13.618 -19.894 -8.237 1.00 83.81 443 ASP A O 1
ATOM 3341 N N . ALA A 1 444 ? -11.767 -20.744 -9.201 1.00 74.38 444 ALA A N 1
ATOM 3342 C CA . ALA A 1 444 ? -11.905 -22.132 -8.770 1.00 74.38 444 ALA A CA 1
ATOM 3343 C C . ALA A 1 444 ? -10.553 -22.875 -8.870 1.00 74.38 444 ALA A C 1
ATOM 3345 O O . ALA A 1 444 ? -9.737 -22.591 -9.755 1.00 74.38 444 ALA A O 1
ATOM 3346 N N . GLY A 1 445 ? -10.318 -23.868 -8.005 1.00 66.19 445 GLY A N 1
ATOM 3347 C CA . GLY A 1 445 ? -9.177 -24.790 -8.113 1.00 66.19 445 GLY A CA 1
ATOM 3348 C C . GLY A 1 445 ? -8.621 -25.273 -6.771 1.00 66.19 445 GLY A C 1
ATOM 3349 O O . GLY A 1 445 ? -9.022 -24.773 -5.728 1.00 66.19 445 GLY A O 1
ATOM 3350 N N . GLY A 1 446 ? -7.710 -26.257 -6.821 1.00 65.19 446 GLY A N 1
ATOM 3351 C CA . GLY A 1 446 ? -7.044 -26.833 -5.640 1.00 65.19 446 GLY A CA 1
ATOM 3352 C C . GLY A 1 446 ? -5.778 -26.089 -5.189 1.00 65.19 446 GLY A C 1
ATOM 3353 O O . GLY A 1 446 ? -5.587 -25.900 -3.996 1.00 65.19 446 GLY A O 1
ATOM 3354 N N . ASP A 1 447 ? -4.951 -25.600 -6.125 1.00 76.62 447 ASP A N 1
ATOM 3355 C CA . ASP A 1 447 ? -3.686 -24.897 -5.810 1.00 76.62 447 ASP A CA 1
ATOM 3356 C C . ASP A 1 447 ? -3.830 -23.372 -5.634 1.00 76.62 447 ASP A C 1
ATOM 3358 O O . ASP A 1 447 ? -2.865 -22.615 -5.735 1.00 76.62 447 ASP A O 1
ATOM 3362 N N . CYS A 1 448 ? -5.054 -22.896 -5.411 1.00 83.25 448 CYS A N 1
ATOM 3363 C CA . CYS A 1 448 ? -5.373 -21.485 -5.213 1.00 83.25 448 CYS A CA 1
ATOM 3364 C C . CYS A 1 448 ? -6.599 -21.338 -4.307 1.00 83.25 448 CYS A C 1
ATOM 3366 O O . CYS A 1 448 ? -7.320 -22.306 -4.075 1.00 83.25 448 CYS A O 1
ATOM 3368 N N . VAL A 1 449 ? -6.847 -20.129 -3.803 1.00 86.94 449 VAL A N 1
ATOM 3369 C CA . VAL A 1 449 ? -7.998 -19.843 -2.939 1.00 86.94 449 VAL A CA 1
ATOM 3370 C C . VAL A 1 449 ? -9.147 -19.313 -3.799 1.00 86.94 449 VAL A C 1
ATOM 3372 O O . VAL A 1 449 ? -9.000 -18.240 -4.389 1.00 86.94 449 VAL A O 1
ATOM 3375 N N . PRO A 1 450 ? -10.276 -20.039 -3.908 1.00 89.12 450 PRO A N 1
ATOM 3376 C CA . PRO A 1 450 ? -11.376 -19.655 -4.781 1.00 89.12 450 PRO A CA 1
ATOM 3377 C C . PRO A 1 450 ? -12.245 -18.544 -4.183 1.00 89.12 450 PRO A C 1
ATOM 3379 O O . PRO A 1 450 ? -12.379 -18.411 -2.965 1.00 89.12 450 PRO A O 1
ATOM 3382 N N . THR A 1 451 ? -12.902 -17.776 -5.051 1.00 91.31 451 THR A N 1
ATOM 3383 C CA . THR A 1 451 ? -13.889 -16.765 -4.641 1.00 91.31 451 THR A CA 1
ATOM 3384 C C . THR A 1 451 ? -15.082 -17.388 -3.894 1.00 91.31 451 THR A C 1
ATOM 3386 O O . THR A 1 451 ? -15.590 -18.425 -4.330 1.00 91.31 451 THR A O 1
ATOM 3389 N N . PRO A 1 452 ? -15.598 -16.757 -2.821 1.00 90.25 452 PRO A N 1
ATOM 3390 C CA . PRO A 1 452 ? -16.683 -17.301 -2.001 1.00 90.25 452 PRO A CA 1
ATOM 3391 C C . PRO A 1 452 ? -18.085 -17.050 -2.573 1.00 90.25 452 PRO A C 1
ATOM 3393 O O . PRO A 1 452 ? -19.052 -17.629 -2.073 1.00 90.25 452 PRO A O 1
ATOM 3396 N N . ALA A 1 453 ? -18.227 -16.151 -3.556 1.00 89.00 453 ALA A N 1
ATOM 3397 C CA . ALA A 1 453 ? -19.522 -15.709 -4.068 1.00 89.00 453 ALA A CA 1
ATOM 3398 C C . ALA A 1 453 ? -19.464 -15.268 -5.543 1.00 89.00 453 ALA A C 1
ATOM 3400 O O . ALA A 1 453 ? -18.411 -14.913 -6.075 1.00 89.00 453 ALA A O 1
ATOM 3401 N N . GLY A 1 454 ? -20.621 -15.279 -6.211 1.00 89.25 454 GLY A N 1
ATOM 3402 C CA . GLY A 1 454 ? -20.834 -14.539 -7.462 1.00 89.25 454 GLY A CA 1
ATOM 3403 C C . GLY A 1 454 ? -21.157 -13.070 -7.174 1.00 89.25 454 GLY A C 1
ATOM 3404 O O . GLY A 1 454 ? -21.687 -12.771 -6.107 1.00 89.25 454 GLY A O 1
ATOM 3405 N N . ASP A 1 455 ? -20.851 -12.161 -8.101 1.00 90.12 455 ASP A N 1
ATOM 3406 C CA . ASP A 1 455 ? -21.097 -10.722 -7.950 1.00 90.12 455 ASP A CA 1
ATOM 3407 C C . ASP A 1 455 ? -22.599 -10.394 -8.044 1.00 90.12 455 ASP A C 1
ATOM 3409 O O . ASP A 1 455 ? -23.180 -10.515 -9.126 1.00 90.12 455 ASP A O 1
ATOM 3413 N N . PRO A 1 456 ? -23.237 -9.922 -6.954 1.00 89.44 456 PRO A N 1
ATOM 3414 C CA . PRO A 1 456 ? -24.666 -9.617 -6.933 1.00 89.44 456 PRO A CA 1
ATOM 3415 C C . PRO A 1 456 ? -25.106 -8.496 -7.882 1.00 89.44 456 PRO A C 1
ATOM 3417 O O . PRO A 1 456 ? -26.307 -8.345 -8.126 1.00 89.44 456 PRO A O 1
ATOM 3420 N N . SER A 1 457 ? -24.182 -7.678 -8.412 1.00 85.25 457 SER A N 1
ATOM 3421 C CA . SER A 1 457 ? -24.569 -6.666 -9.404 1.00 85.25 457 SER A CA 1
ATOM 3422 C C . SER A 1 457 ? -24.998 -7.281 -10.739 1.00 85.25 457 SER A C 1
ATOM 3424 O O . SER A 1 457 ? -25.786 -6.651 -11.451 1.00 85.25 457 SER A O 1
ATOM 3426 N N . GLU A 1 458 ? -24.559 -8.509 -11.031 1.00 82.12 458 GLU A N 1
ATOM 3427 C CA . GLU A 1 458 ? -24.779 -9.215 -12.294 1.00 82.12 458 GLU A CA 1
ATOM 3428 C C . GLU A 1 458 ? -25.823 -10.344 -12.158 1.00 82.12 458 GLU A C 1
ATOM 3430 O O . GLU A 1 458 ? -25.650 -11.241 -11.330 1.00 82.12 458 GLU A O 1
ATOM 3435 N N . PRO A 1 459 ? -26.888 -10.380 -12.985 1.00 70.19 459 PRO A N 1
ATOM 3436 C CA . PRO A 1 459 ? -27.950 -11.389 -12.869 1.00 70.19 459 PRO A CA 1
ATOM 3437 C C . PRO A 1 459 ? -27.489 -12.842 -13.057 1.00 70.19 459 PRO A C 1
ATOM 3439 O O . PRO A 1 459 ? -28.109 -13.755 -12.519 1.00 70.19 459 PRO A O 1
ATOM 3442 N N . THR A 1 460 ? -26.432 -13.069 -13.841 1.00 74.31 460 THR A N 1
ATOM 3443 C CA . THR A 1 460 ? -25.943 -14.411 -14.195 1.00 74.31 460 THR A CA 1
ATOM 3444 C C . THR A 1 460 ? -24.942 -14.980 -13.190 1.00 74.31 460 THR A C 1
ATOM 3446 O O . THR A 1 460 ? -24.602 -16.156 -13.301 1.00 74.31 460 THR A O 1
ATOM 3449 N N . LEU A 1 461 ? -24.444 -14.171 -12.240 1.00 73.00 461 LEU A N 1
ATOM 3450 C CA . LEU A 1 461 ? -23.407 -14.538 -11.258 1.00 73.00 461 LEU A CA 1
ATOM 3451 C C . LEU A 1 461 ? -22.134 -15.160 -11.874 1.00 73.00 461 LEU A C 1
ATOM 3453 O O . LEU A 1 461 ? -21.386 -15.872 -11.203 1.00 73.00 461 LEU A O 1
ATOM 3457 N N . THR A 1 462 ? -21.882 -14.896 -13.160 1.00 73.88 462 THR A N 1
ATOM 3458 C CA . THR A 1 462 ? -20.694 -15.369 -13.885 1.00 73.88 462 THR A CA 1
ATOM 3459 C C . THR A 1 462 ? -19.449 -14.591 -13.483 1.00 73.88 462 THR A C 1
ATOM 3461 O O . THR A 1 462 ? -18.368 -15.165 -13.396 1.00 73.88 462 THR A O 1
ATOM 3464 N N . ARG A 1 463 ? -19.603 -13.294 -13.188 1.00 83.06 463 ARG A N 1
ATOM 3465 C CA . ARG A 1 463 ? -18.574 -12.504 -12.512 1.00 83.06 463 ARG A CA 1
ATOM 3466 C C . ARG A 1 463 ? -18.508 -12.950 -11.056 1.00 83.06 463 ARG A C 1
ATOM 3468 O O . ARG A 1 463 ? -19.542 -13.037 -10.397 1.00 83.06 463 ARG A O 1
ATOM 3475 N N . ARG A 1 464 ? -17.311 -13.235 -10.550 1.00 90.19 464 ARG A N 1
ATOM 3476 C CA . ARG A 1 464 ? -17.113 -13.587 -9.139 1.00 90.19 464 ARG A CA 1
ATOM 3477 C C . ARG A 1 464 ? -16.847 -12.355 -8.281 1.00 90.19 464 ARG A C 1
ATOM 3479 O O . ARG A 1 464 ? -16.453 -11.306 -8.787 1.00 90.19 464 ARG A O 1
ATOM 3486 N N . LEU A 1 465 ? -17.074 -12.512 -6.982 1.00 92.31 465 LEU A N 1
ATOM 3487 C CA . LEU A 1 465 ? -16.841 -11.514 -5.948 1.00 92.31 465 LEU A CA 1
ATOM 3488 C C . LEU A 1 465 ? -15.901 -12.091 -4.893 1.00 92.31 465 LEU A C 1
ATOM 3490 O O . LEU A 1 465 ? -16.059 -13.239 -4.476 1.00 92.31 465 LEU A O 1
ATOM 3494 N N . GLY A 1 466 ? -14.974 -11.263 -4.421 1.00 94.50 466 GLY A N 1
ATOM 3495 C CA . GLY A 1 466 ? -14.073 -11.616 -3.332 1.00 94.50 466 GLY A CA 1
ATOM 3496 C C . GLY A 1 466 ? -12.620 -11.789 -3.750 1.00 94.50 466 GLY A C 1
ATOM 3497 O O . GLY A 1 466 ? -11.833 -12.293 -2.965 1.00 94.50 466 GLY A O 1
ATOM 3498 N N . TYR A 1 467 ? -12.228 -11.405 -4.963 1.00 95.31 467 TYR A N 1
ATOM 3499 C CA . TYR A 1 467 ? -10.815 -11.479 -5.336 1.00 95.31 467 TYR A CA 1
ATOM 3500 C C . TYR A 1 467 ? -9.962 -10.559 -4.467 1.00 95.31 467 TYR A C 1
ATOM 3502 O O . TYR A 1 467 ? -10.396 -9.472 -4.094 1.00 95.31 467 TYR A O 1
ATOM 3510 N N . SER A 1 468 ? -8.713 -10.945 -4.225 1.00 96.12 468 SER A N 1
ATOM 3511 C CA . SER A 1 468 ? -7.704 -9.985 -3.800 1.00 96.12 468 SER A CA 1
ATOM 3512 C C . SER A 1 468 ? -7.659 -8.840 -4.814 1.00 96.12 468 SER A C 1
ATOM 3514 O O . SER A 1 468 ? -7.697 -9.061 -6.028 1.00 96.12 468 SER A O 1
ATOM 3516 N N . SER A 1 469 ? -7.650 -7.608 -4.318 1.00 97.00 469 SER A N 1
ATOM 3517 C CA . SER A 1 469 ? -7.841 -6.423 -5.149 1.00 97.00 469 SER A CA 1
ATOM 3518 C C . SER A 1 469 ? -6.979 -5.259 -4.682 1.00 97.00 469 SER A C 1
ATOM 3520 O O . SER A 1 469 ? -6.523 -5.213 -3.537 1.00 97.00 469 SER A O 1
ATOM 3522 N N . TYR A 1 470 ? -6.776 -4.317 -5.596 1.00 98.19 470 TYR A N 1
ATOM 3523 C CA . TYR A 1 470 ? -6.270 -2.983 -5.309 1.00 98.19 470 TYR A CA 1
ATOM 3524 C C . TYR A 1 470 ? -7.417 -1.986 -5.394 1.00 98.19 470 TYR A C 1
ATOM 3526 O O . TYR A 1 470 ? -8.316 -2.148 -6.215 1.00 98.19 470 TYR A O 1
ATOM 3534 N N . PHE A 1 471 ? -7.380 -0.925 -4.604 1.00 98.38 471 PHE A N 1
ATOM 3535 C CA . PHE A 1 471 ? -8.357 0.158 -4.681 1.00 98.38 471 PHE A CA 1
ATOM 3536 C C . PHE A 1 471 ? -7.658 1.506 -4.592 1.00 98.38 471 PHE A C 1
ATOM 3538 O O . PHE A 1 471 ? -6.617 1.622 -3.947 1.00 98.38 471 PHE A O 1
ATOM 3545 N N . ALA A 1 472 ? -8.235 2.521 -5.230 1.00 98.56 472 ALA A N 1
ATOM 3546 C CA . ALA A 1 472 ? -7.723 3.882 -5.214 1.00 98.56 472 ALA A CA 1
ATOM 3547 C C . ALA A 1 472 ? -8.789 4.865 -4.728 1.00 98.56 472 ALA A C 1
ATOM 3549 O O . ALA A 1 472 ? -9.905 4.906 -5.253 1.00 98.56 472 ALA A O 1
ATOM 3550 N N . LEU A 1 473 ? -8.417 5.676 -3.741 1.00 98.56 473 LEU A N 1
ATOM 3551 C CA . LEU A 1 473 ? -9.226 6.760 -3.196 1.00 98.56 473 LEU A CA 1
ATOM 3552 C C . LEU A 1 473 ? -8.551 8.100 -3.498 1.00 98.56 473 LEU A C 1
ATOM 3554 O O . LEU A 1 473 ? -7.356 8.263 -3.255 1.00 98.56 473 LEU A O 1
ATOM 3558 N N . ASP A 1 474 ? -9.310 9.078 -3.978 1.00 97.69 474 ASP A N 1
ATOM 3559 C CA . ASP A 1 474 ? -8.888 10.476 -3.959 1.00 97.69 474 ASP A CA 1
ATOM 3560 C C . ASP A 1 474 ? -9.108 11.022 -2.543 1.00 97.69 474 ASP A C 1
ATOM 3562 O O . ASP A 1 474 ? -10.241 11.171 -2.079 1.00 97.69 474 ASP A O 1
ATOM 3566 N N . VAL A 1 475 ? -7.991 11.286 -1.866 1.00 97.69 475 VAL A N 1
ATOM 3567 C CA . VAL A 1 475 ? -7.900 11.834 -0.507 1.00 97.69 475 VAL A CA 1
ATOM 3568 C C . VAL A 1 475 ? -7.290 13.238 -0.532 1.00 97.69 475 VAL A C 1
ATOM 3570 O O . VAL A 1 475 ? -6.618 13.671 0.406 1.00 97.69 475 VAL A O 1
ATOM 3573 N N . THR A 1 476 ? -7.482 13.975 -1.632 1.00 96.19 476 THR A N 1
ATOM 3574 C CA . THR A 1 476 ? -7.021 15.366 -1.753 1.00 96.19 476 THR A CA 1
ATOM 3575 C C . THR A 1 476 ? -7.590 16.236 -0.636 1.00 96.19 476 THR A C 1
ATOM 3577 O O . THR A 1 476 ? -6.842 17.034 -0.060 1.00 96.19 476 THR A O 1
ATOM 3580 N N . ASP A 1 477 ? -8.880 16.045 -0.337 1.00 94.56 477 ASP A N 1
ATOM 3581 C CA . ASP A 1 477 ? -9.513 16.415 0.927 1.00 94.56 477 ASP A CA 1
ATOM 3582 C C . ASP A 1 477 ? -9.509 15.174 1.844 1.00 94.56 477 ASP A C 1
ATOM 3584 O O . ASP A 1 477 ? -10.245 14.221 1.577 1.00 94.56 477 ASP A O 1
ATOM 3588 N N . PRO A 1 478 ? -8.693 15.157 2.912 1.00 94.50 478 PRO A N 1
ATOM 3589 C CA . PRO A 1 478 ? -8.553 13.983 3.770 1.00 94.50 478 PRO A CA 1
ATOM 3590 C C . PRO A 1 478 ? -9.830 13.637 4.551 1.00 94.50 478 PRO A C 1
ATOM 3592 O O . PRO A 1 478 ? -9.976 12.505 5.006 1.00 94.50 478 PRO A O 1
ATOM 3595 N N . VAL A 1 479 ? -10.765 14.577 4.730 1.00 94.00 479 VAL A N 1
ATOM 3596 C CA . VAL A 1 479 ? -12.002 14.356 5.504 1.00 94.00 479 VAL A CA 1
ATOM 3597 C C . VAL A 1 479 ? -13.140 13.834 4.618 1.00 94.00 479 VAL A C 1
ATOM 3599 O O . VAL A 1 479 ? -14.032 13.136 5.105 1.00 94.00 479 VAL A O 1
ATOM 3602 N N . HIS A 1 480 ? -13.094 14.120 3.315 1.00 94.75 480 HIS A N 1
ATOM 3603 C CA . HIS A 1 480 ? -14.121 13.738 2.344 1.00 94.75 480 HIS A CA 1
ATOM 3604 C C . HIS A 1 480 ? -13.512 12.910 1.200 1.00 94.75 480 HIS A C 1
ATOM 3606 O O . HIS A 1 480 ? -13.324 13.436 0.099 1.00 94.75 480 HIS A O 1
ATOM 3612 N N . PRO A 1 481 ? -13.200 11.620 1.431 1.00 96.94 481 PRO A N 1
ATOM 3613 C CA . PRO A 1 481 ? -12.621 10.772 0.398 1.00 96.94 481 PRO A CA 1
ATOM 3614 C C . PRO A 1 481 ? -13.624 10.508 -0.730 1.00 96.94 481 PRO A C 1
ATOM 3616 O O . PRO A 1 481 ? -14.841 10.503 -0.522 1.00 96.94 481 PRO A O 1
ATOM 3619 N N . SER A 1 482 ? -13.107 10.210 -1.919 1.00 97.25 482 SER A N 1
ATOM 3620 C CA . SER A 1 482 ? -13.902 9.670 -3.028 1.00 97.25 482 SER A CA 1
ATOM 3621 C C . SER A 1 482 ? -13.228 8.458 -3.654 1.00 97.25 482 SER A C 1
ATOM 3623 O O . SER A 1 482 ? -12.004 8.350 -3.658 1.00 97.25 482 SER A O 1
ATOM 3625 N N . LEU A 1 483 ? -14.030 7.514 -4.136 1.00 98.00 483 LEU A N 1
ATOM 3626 C CA . LEU A 1 483 ? -13.546 6.328 -4.824 1.00 98.00 483 LEU A CA 1
ATOM 3627 C C . LEU A 1 483 ? -13.196 6.683 -6.263 1.00 98.00 483 LEU A C 1
ATOM 3629 O O . LEU A 1 483 ? -14.045 7.188 -6.994 1.00 98.00 483 LEU A O 1
ATOM 3633 N N . LEU A 1 484 ? -11.973 6.357 -6.674 1.00 97.00 484 LEU A N 1
ATOM 3634 C CA . LEU A 1 484 ? -11.613 6.346 -8.087 1.00 97.00 484 LEU A CA 1
ATOM 3635 C C . LEU A 1 484 ? -11.999 4.998 -8.694 1.00 97.00 484 LEU A C 1
ATOM 3637 O O . LEU A 1 484 ? -12.780 4.941 -9.636 1.00 97.00 484 LEU A O 1
ATOM 3641 N N . TRP A 1 485 ? -11.492 3.902 -8.122 1.00 97.56 485 TRP A N 1
ATOM 3642 C CA . TRP A 1 485 ? -11.732 2.557 -8.644 1.00 97.56 485 TRP A CA 1
ATOM 3643 C C . TRP A 1 485 ? -11.319 1.459 -7.661 1.00 97.56 485 TRP A C 1
ATOM 3645 O O . TRP A 1 485 ? -10.574 1.682 -6.707 1.00 97.56 485 TRP A O 1
ATOM 3655 N N . GLU A 1 486 ? -11.776 0.239 -7.946 1.00 97.31 486 GLU A N 1
ATOM 3656 C CA . GLU A 1 486 ? -11.292 -1.005 -7.349 1.00 97.31 486 GLU A CA 1
ATOM 3657 C C . GLU A 1 486 ? -10.964 -1.995 -8.474 1.00 97.31 486 GLU A C 1
ATOM 3659 O O . GLU A 1 486 ? -11.828 -2.364 -9.274 1.00 97.31 486 GLU A O 1
ATOM 3664 N N . PHE A 1 487 ? -9.702 -2.409 -8.549 1.00 97.25 487 PHE A N 1
ATOM 3665 C CA . PHE A 1 487 ? -9.156 -3.271 -9.584 1.00 97.25 487 PHE A CA 1
ATOM 3666 C C . PHE A 1 487 ? -8.919 -4.685 -9.049 1.00 97.25 487 PHE A C 1
ATOM 3668 O O . PHE A 1 487 ? -8.193 -4.905 -8.080 1.00 97.25 487 PHE A O 1
ATOM 3675 N N . SER A 1 488 ? -9.507 -5.662 -9.733 1.00 94.88 488 SER A N 1
ATOM 3676 C CA . SER A 1 488 ? -9.268 -7.091 -9.528 1.00 94.88 488 SER A CA 1
ATOM 3677 C C . SER A 1 488 ? -9.263 -7.798 -10.880 1.00 94.88 488 SER A C 1
ATOM 3679 O O . SER A 1 488 ? -9.895 -7.340 -11.835 1.00 94.88 488 SER A O 1
ATOM 3681 N N . ASN A 1 489 ? -8.548 -8.916 -10.972 1.00 93.38 489 ASN A N 1
ATOM 3682 C CA . ASN A 1 489 ? -8.508 -9.738 -12.175 1.00 93.38 489 ASN A CA 1
ATOM 3683 C C . ASN A 1 489 ? -8.321 -11.217 -11.785 1.00 93.3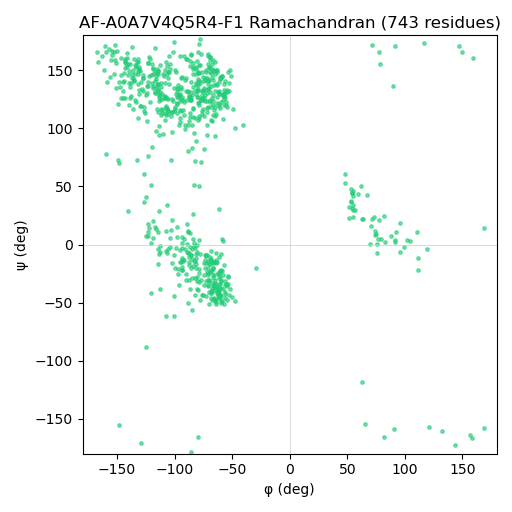8 489 ASN A C 1
ATOM 3685 O O . ASN A 1 489 ? -7.509 -11.489 -10.900 1.00 93.38 489 ASN A O 1
ATOM 3689 N N . PRO A 1 490 ? -8.994 -12.179 -12.445 1.00 89.81 490 PRO A N 1
ATOM 3690 C CA . PRO A 1 490 ? -8.796 -13.611 -12.190 1.00 89.81 490 PRO A CA 1
ATOM 3691 C C . PRO A 1 490 ? -7.340 -14.093 -12.289 1.00 89.81 490 PRO A C 1
ATOM 3693 O O . PRO A 1 490 ? -6.970 -15.064 -11.636 1.00 89.81 490 PRO A O 1
ATOM 3696 N N . ALA A 1 491 ? -6.511 -13.423 -13.096 1.00 91.50 491 ALA A N 1
ATOM 3697 C CA . ALA A 1 491 ? -5.089 -13.725 -13.267 1.00 91.50 491 ALA A CA 1
ATOM 3698 C C . ALA A 1 491 ? -4.161 -12.903 -12.345 1.00 91.50 491 ALA A C 1
ATOM 3700 O O . ALA A 1 491 ? -2.942 -13.043 -12.431 1.00 91.50 491 ALA A O 1
ATOM 3701 N N . LEU A 1 492 ? -4.704 -12.036 -11.479 1.00 94.25 492 LEU A N 1
ATOM 3702 C CA . LEU A 1 492 ? -3.909 -11.175 -10.594 1.00 94.25 492 LEU A CA 1
ATOM 3703 C C . LEU A 1 492 ? -3.223 -11.964 -9.472 1.00 94.25 492 LEU A C 1
ATOM 3705 O O . LEU A 1 492 ? -2.111 -11.620 -9.083 1.00 94.25 492 LEU A O 1
ATOM 3709 N N . GLY A 1 493 ? -3.873 -13.007 -8.951 1.00 94.12 493 GLY A N 1
ATOM 3710 C CA . GLY A 1 493 ? -3.471 -13.628 -7.690 1.00 94.12 493 GLY A CA 1
ATOM 3711 C C . GLY A 1 493 ? -3.654 -12.681 -6.501 1.00 94.12 493 GLY A C 1
ATOM 3712 O O . GLY A 1 493 ? -4.504 -11.791 -6.530 1.00 94.12 493 GLY A O 1
ATOM 3713 N N . TYR A 1 494 ? -2.875 -12.883 -5.440 1.00 95.12 494 TYR A N 1
ATOM 3714 C CA . TYR A 1 494 ? -2.864 -11.996 -4.279 1.00 95.12 494 TYR A CA 1
ATOM 3715 C C . TYR A 1 494 ? -2.219 -10.647 -4.601 1.00 95.12 494 TYR A C 1
ATOM 3717 O O . TYR A 1 494 ? -1.211 -10.570 -5.300 1.00 95.12 494 TYR A O 1
ATOM 3725 N N . SER A 1 495 ? -2.775 -9.571 -4.049 1.00 95.56 495 SER A N 1
ATOM 3726 C CA . SER A 1 495 ? -2.365 -8.185 -4.305 1.00 95.56 495 SER A CA 1
ATOM 3727 C C . SER A 1 495 ? -1.096 -7.780 -3.527 1.00 95.56 495 SER A C 1
ATOM 3729 O O . SER A 1 495 ? -1.027 -6.721 -2.903 1.00 95.56 495 SER A O 1
ATOM 3731 N N . THR A 1 496 ? -0.034 -8.589 -3.608 1.00 92.62 496 THR A N 1
ATOM 3732 C CA . THR A 1 496 ? 1.207 -8.427 -2.823 1.00 92.62 496 THR A CA 1
ATOM 3733 C C . THR A 1 496 ? 2.258 -7.507 -3.446 1.00 92.62 496 THR A C 1
ATOM 3735 O O . THR A 1 496 ? 3.208 -7.132 -2.764 1.00 92.62 496 THR A O 1
ATOM 3738 N N . THR A 1 497 ? 2.154 -7.161 -4.734 1.00 93.88 497 THR A N 1
ATOM 3739 C CA . THR A 1 497 ? 3.222 -6.412 -5.429 1.00 93.88 497 THR A CA 1
ATOM 3740 C C . THR A 1 497 ? 3.229 -4.926 -5.081 1.00 93.88 497 THR A C 1
ATOM 3742 O O . THR A 1 497 ? 4.278 -4.287 -5.108 1.00 93.88 497 THR A O 1
ATOM 3745 N N . GLY A 1 498 ? 2.058 -4.362 -4.781 1.00 93.25 498 GLY A N 1
ATOM 3746 C CA . GLY A 1 498 ? 1.851 -2.915 -4.714 1.00 93.25 498 GLY A CA 1
ATOM 3747 C C . GLY A 1 498 ? 1.886 -2.260 -6.105 1.00 93.25 498 GLY A C 1
ATOM 3748 O O . GLY A 1 498 ? 2.199 -2.932 -7.096 1.00 93.25 498 GLY A O 1
ATOM 3749 N N . PRO A 1 499 ? 1.536 -0.965 -6.203 1.00 95.88 499 PRO A N 1
ATOM 3750 C CA . PRO A 1 499 ? 1.540 -0.232 -7.465 1.00 95.88 499 PRO A CA 1
ATOM 3751 C C . PRO A 1 499 ? 2.941 0.266 -7.847 1.00 95.88 499 PRO A C 1
ATOM 3753 O O . PRO A 1 499 ? 3.653 0.850 -7.029 1.00 95.88 499 PRO A O 1
ATOM 3756 N N . ALA A 1 500 ? 3.291 0.158 -9.128 1.00 97.50 500 ALA A N 1
ATOM 3757 C CA . ALA A 1 500 ? 4.255 1.061 -9.752 1.00 97.50 500 ALA A CA 1
ATOM 3758 C C . ALA A 1 500 ? 3.512 2.187 -10.471 1.00 97.50 500 ALA A C 1
ATOM 3760 O O . ALA A 1 500 ? 2.632 1.927 -11.291 1.00 97.50 500 ALA A O 1
ATOM 3761 N N . ILE A 1 501 ?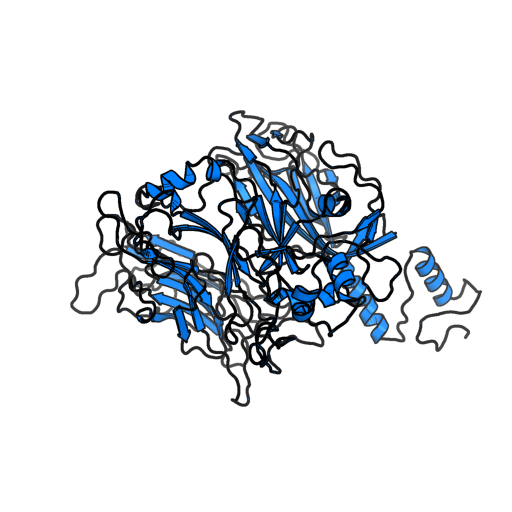 3.884 3.433 -10.190 1.00 97.12 501 ILE A N 1
ATOM 3762 C CA . ILE A 1 501 ? 3.258 4.604 -10.807 1.00 97.12 501 ILE A CA 1
ATOM 3763 C C . ILE A 1 501 ? 4.110 5.084 -11.969 1.00 97.12 501 ILE A C 1
ATOM 3765 O O . ILE A 1 501 ? 5.310 5.308 -11.810 1.00 97.12 501 ILE A O 1
ATOM 3769 N N . VAL A 1 502 ? 3.474 5.224 -13.129 1.00 97.00 502 VAL A N 1
ATOM 3770 C CA . VAL A 1 502 ? 4.116 5.621 -14.384 1.00 97.00 502 VAL A CA 1
ATOM 3771 C C . VAL A 1 502 ? 3.410 6.851 -14.928 1.00 97.00 502 VAL A C 1
ATOM 3773 O O . VAL A 1 502 ? 2.188 6.841 -15.068 1.00 97.00 502 VAL A O 1
ATOM 3776 N N . ARG A 1 503 ? 4.166 7.885 -15.287 1.00 93.94 503 ARG A N 1
ATOM 3777 C CA . ARG A 1 503 ? 3.677 9.047 -16.031 1.00 93.94 503 ARG A CA 1
ATOM 3778 C C . ARG A 1 503 ? 4.294 9.074 -17.427 1.00 93.94 503 ARG A C 1
ATOM 3780 O O . ARG A 1 503 ? 5.513 9.065 -17.561 1.00 93.94 503 ARG A O 1
ATOM 3787 N N . ILE A 1 504 ? 3.457 9.202 -18.455 1.00 92.12 504 ILE A N 1
ATOM 3788 C CA . ILE A 1 504 ? 3.867 9.410 -19.852 1.00 92.12 504 ILE A CA 1
ATOM 3789 C C . ILE A 1 504 ? 3.110 10.602 -20.434 1.00 92.12 504 ILE A C 1
ATOM 3791 O O . ILE A 1 504 ? 1.916 10.747 -20.197 1.00 92.12 504 ILE A O 1
ATOM 3795 N N . GLY A 1 505 ? 3.751 11.453 -21.226 1.00 82.00 505 GLY A N 1
ATOM 3796 C CA . GLY A 1 505 ? 3.069 12.554 -21.903 1.00 82.00 505 GLY A CA 1
ATOM 3797 C C . GLY A 1 505 ? 3.959 13.763 -22.126 1.00 82.00 505 GLY A C 1
ATOM 3798 O O . GLY A 1 505 ? 5.024 13.881 -21.521 1.00 82.00 505 GLY A O 1
ATOM 3799 N N . ASP A 1 506 ? 3.480 14.661 -22.986 1.00 68.62 506 ASP A N 1
ATOM 3800 C CA . ASP A 1 506 ? 4.323 15.649 -23.650 1.00 68.62 506 ASP A CA 1
ATOM 3801 C C . ASP A 1 506 ? 5.195 16.487 -22.699 1.00 68.62 506 ASP A C 1
ATOM 3803 O O . ASP A 1 506 ? 4.731 16.938 -21.637 1.00 68.62 506 ASP A O 1
ATOM 3807 N N . PRO A 1 507 ? 6.458 16.735 -23.095 1.00 59.88 507 PRO A N 1
ATOM 3808 C CA . PRO A 1 507 ? 7.377 17.538 -22.317 1.00 59.88 507 PRO A CA 1
ATOM 3809 C C . PRO A 1 507 ? 6.906 18.992 -22.227 1.00 59.88 507 PRO A C 1
ATOM 3811 O O . PRO A 1 507 ? 6.312 19.575 -23.133 1.00 59.88 507 PRO A O 1
ATOM 3814 N N . TRP A 1 508 ? 7.221 19.583 -21.083 1.00 60.22 508 TRP A N 1
ATOM 3815 C CA . TRP A 1 508 ? 6.981 20.972 -20.719 1.00 60.22 508 TRP A CA 1
ATOM 3816 C C . TRP A 1 508 ? 7.444 21.964 -21.800 1.00 60.22 508 TRP A C 1
ATOM 3818 O O . TRP A 1 508 ? 8.646 22.119 -22.014 1.00 60.22 508 TRP A O 1
ATOM 3828 N N . VAL A 1 509 ? 6.528 22.731 -22.404 1.00 51.28 509 VAL A N 1
ATOM 3829 C CA . VAL A 1 509 ? 6.885 23.910 -23.214 1.00 51.28 509 VAL A CA 1
ATOM 3830 C C . VAL A 1 509 ? 6.433 25.172 -22.475 1.00 51.28 509 VAL A C 1
ATOM 3832 O O . VAL A 1 509 ? 5.247 25.412 -22.291 1.00 51.28 509 VAL A O 1
ATOM 3835 N N . ASN A 1 510 ? 7.383 25.998 -22.026 1.00 44.75 510 ASN A N 1
ATOM 3836 C CA . ASN A 1 510 ? 7.139 27.371 -21.549 1.00 44.75 510 ASN A CA 1
ATOM 3837 C C . ASN A 1 510 ? 6.074 27.564 -20.444 1.00 44.75 510 ASN A C 1
ATOM 3839 O O . ASN A 1 510 ? 5.371 28.570 -20.429 1.00 44.75 510 ASN A O 1
ATOM 3843 N N . GLY A 1 511 ? 5.966 26.648 -19.480 1.00 49.16 511 GLY A N 1
ATOM 3844 C CA . GLY A 1 511 ? 5.160 26.870 -18.266 1.00 49.16 511 GLY A CA 1
ATOM 3845 C C . GLY A 1 511 ? 3.707 26.402 -18.351 1.00 49.16 511 GLY A C 1
ATOM 3846 O O . GLY A 1 511 ? 2.980 26.548 -17.373 1.00 49.16 511 GLY A O 1
ATOM 3847 N N . ALA A 1 512 ? 3.301 25.810 -19.476 1.00 58.12 512 ALA A N 1
ATOM 3848 C CA . ALA A 1 512 ? 1.995 25.194 -19.669 1.00 58.12 512 ALA A CA 1
ATOM 3849 C C . ALA A 1 512 ? 2.166 23.894 -20.468 1.00 58.12 512 ALA A C 1
ATOM 3851 O O . ALA A 1 512 ? 2.678 23.900 -21.583 1.00 58.12 512 ALA A O 1
ATOM 3852 N N . GLY A 1 513 ? 1.760 22.770 -19.886 1.00 75.31 513 GLY A N 1
ATOM 3853 C CA . GLY A 1 513 ? 1.789 21.462 -20.537 1.00 75.31 513 GLY A CA 1
ATOM 3854 C C . GLY A 1 513 ? 0.548 20.658 -20.168 1.00 75.31 513 GLY A C 1
ATOM 3855 O O . GLY A 1 513 ? -0.161 21.032 -19.227 1.00 75.31 513 GLY A O 1
ATOM 3856 N N . PRO A 1 514 ? 0.253 19.581 -20.900 1.00 85.62 514 PRO A N 1
ATOM 3857 C CA . PRO A 1 514 ? -0.849 18.707 -20.554 1.00 85.62 514 PRO A CA 1
ATOM 3858 C C . PRO A 1 514 ? -0.539 17.923 -19.263 1.00 85.62 514 PRO A C 1
ATOM 3860 O O . PRO A 1 514 ? 0.615 17.824 -18.826 1.00 85.62 514 PRO A O 1
ATOM 3863 N N . ASN A 1 515 ? -1.573 17.380 -18.624 1.00 88.19 515 ASN A N 1
ATOM 3864 C CA . ASN A 1 515 ? -1.456 16.560 -17.413 1.00 88.19 515 ASN A CA 1
ATOM 3865 C C . ASN A 1 515 ? -0.442 15.410 -17.585 1.00 88.19 515 ASN A C 1
ATOM 3867 O O . ASN A 1 515 ? 0.368 15.128 -16.690 1.00 88.19 515 ASN A O 1
ATOM 3871 N N . GLY A 1 516 ? -0.415 14.809 -18.778 1.00 90.31 516 GLY A N 1
ATOM 3872 C CA . GLY A 1 516 ? 0.209 13.514 -19.023 1.00 90.31 516 GLY A CA 1
ATOM 3873 C C . GLY A 1 516 ? -0.699 12.384 -18.544 1.00 90.31 516 GLY A C 1
ATOM 3874 O O . GLY A 1 516 ? -1.576 12.579 -17.702 1.00 90.31 516 GLY A O 1
ATOM 3875 N N . ARG A 1 517 ? -0.527 11.203 -19.126 1.00 93.44 517 ARG A N 1
ATOM 3876 C CA . ARG A 1 517 ? -1.262 9.998 -18.767 1.00 93.44 517 ARG A CA 1
ATOM 3877 C C . ARG A 1 517 ? -0.527 9.282 -17.652 1.00 93.44 517 ARG A C 1
ATOM 3879 O O . ARG A 1 517 ? 0.688 9.107 -17.711 1.00 93.44 517 ARG A O 1
ATOM 3886 N N . TRP A 1 518 ? -1.280 8.906 -16.633 1.00 96.50 518 TRP A N 1
ATOM 3887 C CA . TRP A 1 518 ? -0.777 8.257 -15.438 1.00 96.50 518 TRP A CA 1
ATOM 3888 C C . TRP A 1 518 ? -1.336 6.848 -15.367 1.00 96.50 518 TRP A C 1
ATOM 3890 O O . TRP A 1 518 ? -2.521 6.631 -15.610 1.00 96.50 518 TRP A O 1
ATOM 3900 N N . PHE A 1 519 ? -0.484 5.905 -14.999 1.00 98.00 519 PHE A N 1
ATOM 3901 C CA . PHE A 1 519 ? -0.840 4.503 -14.887 1.00 98.00 519 PHE A CA 1
ATOM 3902 C C . PHE A 1 519 ? -0.441 3.969 -13.519 1.00 98.00 519 PHE A C 1
ATOM 3904 O O . PHE A 1 519 ? 0.620 4.321 -12.997 1.00 98.00 519 PHE A O 1
ATOM 3911 N N . ALA A 1 520 ? -1.271 3.084 -12.979 1.00 98.06 520 ALA A N 1
ATOM 3912 C CA . ALA A 1 520 ? -0.882 2.148 -11.940 1.00 98.06 520 ALA A CA 1
ATOM 3913 C C . ALA A 1 520 ? -0.576 0.803 -12.609 1.00 98.06 520 ALA A C 1
ATOM 3915 O O . ALA A 1 520 ? -1.418 0.239 -13.306 1.00 98.06 520 ALA A O 1
ATOM 3916 N N . VAL A 1 521 ? 0.642 0.300 -12.430 1.00 98.56 521 VAL A N 1
ATOM 3917 C CA . VAL A 1 521 ? 1.062 -1.000 -12.957 1.00 98.56 521 VAL A CA 1
ATOM 3918 C C . VAL A 1 521 ? 1.193 -1.982 -11.805 1.00 98.56 521 VAL A C 1
ATOM 3920 O O . VAL A 1 521 ? 1.922 -1.722 -10.847 1.00 98.56 521 VAL A O 1
ATOM 3923 N N . PHE A 1 522 ? 0.514 -3.117 -11.926 1.00 98.19 522 PHE A N 1
ATOM 3924 C CA . PHE A 1 522 ? 0.550 -4.214 -10.962 1.00 98.19 522 PHE A CA 1
ATOM 3925 C C . PHE A 1 522 ? 1.173 -5.456 -11.589 1.00 98.19 522 PHE A C 1
ATOM 3927 O O . PHE A 1 522 ? 1.063 -5.667 -12.796 1.00 98.19 522 PHE A O 1
ATOM 3934 N N . GLY A 1 523 ? 1.806 -6.299 -10.781 1.00 97.56 523 GLY A N 1
ATOM 3935 C CA . GLY A 1 523 ? 2.271 -7.614 -11.208 1.00 97.56 523 GLY A CA 1
ATOM 3936 C C . GLY A 1 523 ? 1.344 -8.697 -10.675 1.00 97.56 523 GLY A C 1
ATOM 3937 O O . GLY A 1 523 ? 0.744 -8.537 -9.616 1.00 97.56 523 GLY A O 1
ATOM 3938 N N . SER A 1 524 ? 1.235 -9.817 -11.384 1.00 97.31 524 SER A N 1
ATOM 3939 C CA . SER A 1 524 ? 0.568 -11.001 -10.845 1.00 97.31 524 SER A CA 1
ATOM 3940 C C . SER A 1 524 ? 1.310 -11.477 -9.591 1.00 97.31 524 SER A C 1
ATOM 3942 O O . SER A 1 524 ? 2.502 -11.798 -9.679 1.00 97.31 524 SER A O 1
ATOM 3944 N N . GLY A 1 525 ? 0.628 -11.524 -8.451 1.00 95.56 525 GLY A N 1
ATOM 3945 C CA . GLY A 1 525 ? 1.157 -12.041 -7.192 1.00 95.56 525 GLY A CA 1
ATOM 3946 C C . GLY A 1 525 ? 0.992 -13.559 -7.058 1.00 95.56 525 GLY A C 1
ATOM 3947 O O . GLY A 1 525 ? 0.515 -14.228 -7.979 1.00 95.56 525 GLY A O 1
ATOM 3948 N N . PRO A 1 526 ? 1.409 -14.147 -5.926 1.00 93.62 526 PRO A N 1
ATOM 3949 C CA . PRO A 1 526 ? 1.240 -15.574 -5.679 1.00 93.62 526 PRO A CA 1
ATOM 3950 C C . PRO A 1 526 ? -0.250 -15.934 -5.592 1.00 93.62 526 PRO A C 1
ATOM 3952 O O . PRO A 1 526 ? -1.088 -15.089 -5.288 1.00 93.62 526 PRO A O 1
ATOM 3955 N N . THR A 1 527 ? -0.601 -17.193 -5.833 1.00 91.25 527 THR A N 1
ATOM 3956 C CA . THR A 1 527 ? -1.993 -17.672 -5.783 1.00 91.25 527 THR A CA 1
ATOM 3957 C C . THR A 1 527 ? -2.262 -18.676 -4.663 1.00 91.25 527 THR A C 1
ATOM 3959 O O . THR A 1 527 ? -3.418 -18.857 -4.297 1.00 91.25 527 THR A O 1
ATOM 3962 N N . GLY A 1 528 ? -1.246 -19.293 -4.063 1.00 81.75 528 GLY A N 1
ATOM 3963 C CA . GLY A 1 528 ? -1.432 -20.353 -3.061 1.00 81.75 528 GLY A CA 1
ATOM 3964 C C . GLY A 1 528 ? -0.549 -21.560 -3.366 1.00 81.75 528 GLY A C 1
ATOM 3965 O O . GLY A 1 528 ? 0.432 -21.386 -4.079 1.00 81.75 528 GLY A O 1
ATOM 3966 N N . PRO A 1 529 ? -0.831 -22.763 -2.836 1.00 83.06 529 PRO A N 1
ATOM 3967 C CA . PRO A 1 529 ? -1.950 -23.098 -1.957 1.00 83.06 529 PRO A CA 1
ATOM 3968 C C . PRO A 1 529 ? -1.732 -22.649 -0.505 1.00 83.06 529 PRO A C 1
ATOM 3970 O O . PRO A 1 529 ? -0.677 -22.124 -0.135 1.00 83.06 529 PRO A O 1
ATOM 3973 N N . ILE A 1 530 ? -2.759 -22.887 0.310 1.00 82.31 530 ILE A N 1
ATOM 3974 C CA . ILE A 1 530 ? -2.669 -22.901 1.769 1.00 82.31 530 ILE A CA 1
ATOM 3975 C C . ILE A 1 530 ? -2.445 -24.357 2.195 1.00 82.31 530 ILE A C 1
ATOM 3977 O O . ILE A 1 530 ? -3.215 -25.241 1.821 1.00 82.31 530 ILE A O 1
ATOM 3981 N N . ASP A 1 531 ? -1.390 -24.616 2.964 1.00 80.94 531 ASP A N 1
ATOM 3982 C CA . ASP A 1 531 ? -1.222 -25.881 3.678 1.00 80.94 531 ASP A CA 1
ATOM 3983 C C . ASP A 1 531 ? -2.291 -25.936 4.775 1.00 80.94 531 ASP A C 1
ATOM 3985 O O . ASP A 1 531 ? -2.216 -25.189 5.747 1.00 80.94 531 ASP A O 1
ATOM 3989 N N . MET A 1 532 ? -3.312 -26.776 4.600 1.00 79.75 532 MET A N 1
ATOM 3990 C CA . MET A 1 532 ? -4.456 -26.847 5.515 1.00 79.75 532 MET A CA 1
ATOM 3991 C C . MET A 1 532 ? -4.105 -27.481 6.869 1.00 79.75 532 MET A C 1
ATOM 3993 O O . MET A 1 532 ? -4.773 -27.193 7.862 1.00 79.75 532 MET A O 1
ATOM 3997 N N . ASP A 1 533 ? -3.052 -28.300 6.936 1.00 79.50 533 ASP A N 1
ATOM 3998 C CA . ASP A 1 533 ? -2.614 -28.950 8.176 1.00 79.50 533 ASP A CA 1
ATOM 3999 C C . ASP A 1 533 ? -1.810 -27.985 9.052 1.00 79.50 533 ASP A C 1
ATOM 4001 O O . ASP A 1 533 ? -1.938 -27.985 10.284 1.00 79.50 533 ASP A O 1
ATOM 4005 N N . LYS A 1 534 ? -0.969 -27.162 8.413 1.00 75.75 534 LYS A N 1
ATOM 4006 C CA . LYS A 1 534 ? -0.152 -26.134 9.074 1.00 75.75 534 LYS A CA 1
ATOM 4007 C C . LYS A 1 534 ? -0.818 -24.761 9.111 1.00 75.75 534 LYS A C 1
ATOM 4009 O O . LYS A 1 534 ? -0.327 -23.896 9.826 1.00 75.75 534 LYS A O 1
ATOM 4014 N N . GLN A 1 535 ? -1.908 -24.571 8.369 1.00 76.69 535 GLN A N 1
ATOM 4015 C CA . GLN A 1 535 ? -2.600 -23.293 8.176 1.00 76.69 535 GLN A CA 1
ATOM 4016 C C . GLN A 1 535 ? -1.654 -22.202 7.650 1.00 76.69 535 GLN A C 1
ATOM 4018 O O . GLN A 1 535 ? -1.671 -21.066 8.111 1.00 76.69 535 GLN A O 1
ATOM 4023 N N . GLN A 1 536 ? -0.787 -22.564 6.699 1.00 78.62 536 GLN A N 1
ATOM 4024 C CA . GLN A 1 536 ? 0.270 -21.689 6.186 1.00 78.62 536 GLN A CA 1
ATOM 4025 C C . GLN A 1 536 ? 0.077 -21.384 4.708 1.00 78.62 536 GLN A C 1
ATOM 4027 O O . GLN A 1 536 ? -0.082 -22.284 3.884 1.00 78.62 536 GLN A O 1
ATOM 4032 N N . PHE A 1 537 ? 0.159 -20.106 4.356 1.00 84.94 537 PHE A N 1
ATOM 4033 C CA . PHE A 1 537 ? 0.222 -19.680 2.968 1.00 84.94 537 PHE A CA 1
ATOM 4034 C C . PHE A 1 537 ? 1.614 -19.954 2.387 1.00 84.94 537 PHE A C 1
ATOM 4036 O O . PHE A 1 537 ? 2.617 -19.482 2.912 1.00 84.94 537 PHE A O 1
ATOM 4043 N N . LEU A 1 538 ? 1.696 -20.701 1.283 1.00 85.50 538 LEU A N 1
ATOM 4044 C CA . LEU A 1 538 ? 2.995 -21.117 0.741 1.00 85.50 538 LEU A CA 1
ATOM 4045 C C . LEU A 1 538 ? 3.645 -20.085 -0.195 1.00 85.50 538 LEU A C 1
ATOM 4047 O O . LEU A 1 538 ? 4.791 -20.276 -0.604 1.00 85.50 538 LEU A O 1
ATOM 4051 N N . GLY A 1 539 ? 2.940 -19.017 -0.589 1.00 88.19 539 GLY A N 1
ATOM 4052 C CA . GLY A 1 539 ? 3.491 -17.983 -1.474 1.00 88.19 539 GLY A CA 1
ATOM 4053 C C . GLY A 1 539 ? 3.951 -18.514 -2.831 1.00 88.19 539 GLY A C 1
ATOM 4054 O O . GLY A 1 539 ? 5.053 -18.198 -3.274 1.00 88.19 539 GLY A O 1
ATOM 4055 N N . ARG A 1 540 ? 3.174 -19.389 -3.472 1.00 90.31 540 ARG A N 1
ATOM 4056 C CA . ARG A 1 540 ? 3.524 -19.992 -4.768 1.00 90.31 540 ARG A CA 1
ATOM 4057 C C . ARG A 1 540 ? 2.570 -19.498 -5.851 1.00 90.31 540 ARG A C 1
ATOM 4059 O O . ARG A 1 540 ? 1.450 -19.076 -5.567 1.00 90.31 540 ARG A O 1
ATOM 4066 N N . ALA A 1 541 ? 3.035 -19.509 -7.093 1.00 91.06 541 ALA A N 1
ATOM 4067 C CA . ALA A 1 541 ? 2.155 -19.392 -8.249 1.00 91.06 541 ALA A CA 1
ATOM 4068 C C . ALA A 1 541 ? 1.510 -20.761 -8.516 1.00 91.06 541 ALA A C 1
ATOM 4070 O O . ALA A 1 541 ? 2.138 -21.797 -8.286 1.00 91.06 541 ALA A O 1
ATOM 4071 N N . SER A 1 542 ? 0.277 -20.763 -9.019 1.00 87.00 542 SER A N 1
ATOM 4072 C CA . SER A 1 542 ? -0.460 -21.986 -9.331 1.00 87.00 542 SER A CA 1
ATOM 4073 C C . SER A 1 542 ? 0.324 -22.808 -10.349 1.00 87.00 542 SER A C 1
ATOM 4075 O O . SER A 1 542 ? 0.709 -22.292 -11.402 1.00 87.00 542 SER A O 1
ATOM 4077 N N . TYR A 1 543 ? 0.536 -24.081 -10.038 1.00 84.31 543 TYR A N 1
ATOM 4078 C CA . TYR A 1 543 ? 1.303 -25.006 -10.859 1.00 84.31 543 TYR A CA 1
ATOM 4079 C C . TYR A 1 543 ? 0.756 -26.420 -10.690 1.00 84.31 543 TYR A C 1
ATOM 4081 O O . TYR A 1 543 ? 0.784 -26.960 -9.590 1.00 84.31 543 TYR A O 1
ATOM 4089 N N . ASP A 1 544 ? 0.316 -27.015 -11.793 1.00 79.31 544 ASP A N 1
ATOM 4090 C CA . ASP A 1 544 ? -0.072 -28.415 -11.880 1.00 79.31 544 ASP A CA 1
ATOM 4091 C C . ASP A 1 544 ? 1.057 -29.229 -12.547 1.00 79.31 544 ASP A C 1
ATOM 4093 O O . ASP A 1 544 ? 1.309 -29.056 -13.748 1.00 79.31 544 ASP A O 1
ATOM 4097 N N . PRO A 1 545 ? 1.711 -30.153 -11.816 1.00 71.00 545 PRO A N 1
ATOM 4098 C CA . PRO A 1 545 ? 2.734 -31.037 -12.369 1.00 71.00 545 PRO A CA 1
ATOM 4099 C C . PRO A 1 545 ? 2.227 -31.939 -13.503 1.00 71.00 545 PRO A C 1
ATOM 4101 O O . PRO A 1 545 ? 3.033 -32.413 -14.302 1.00 71.00 545 PRO A O 1
ATOM 4104 N N . ALA A 1 546 ? 0.914 -32.192 -13.578 1.00 74.56 546 ALA A N 1
ATOM 4105 C CA . ALA A 1 546 ? 0.286 -32.997 -14.624 1.00 74.56 546 ALA A CA 1
ATOM 4106 C C . ALA A 1 546 ? -0.009 -32.203 -15.915 1.00 74.56 546 ALA A C 1
ATOM 4108 O O . ALA A 1 546 ? -0.468 -32.789 -16.897 1.00 74.56 546 ALA A O 1
ATOM 4109 N N . GLY A 1 547 ? 0.305 -30.900 -15.950 1.00 59.44 547 GLY A N 1
ATOM 4110 C CA . GLY A 1 547 ? 0.327 -30.084 -17.168 1.00 59.44 547 GLY A CA 1
ATOM 4111 C C . GLY A 1 547 ? -0.966 -29.333 -17.506 1.00 59.44 547 GLY A C 1
ATOM 4112 O O . GLY A 1 547 ? -1.062 -28.795 -18.607 1.00 59.44 547 GLY A O 1
ATOM 4113 N N . GLY A 1 548 ? -1.953 -29.268 -16.604 1.00 67.06 548 GLY A N 1
ATOM 4114 C CA . GLY A 1 548 ? -3.244 -28.616 -16.865 1.00 67.06 548 GLY A CA 1
ATOM 4115 C C . GLY A 1 548 ? -3.357 -27.148 -16.429 1.00 67.06 548 GLY A C 1
ATOM 4116 O O . GLY A 1 548 ? -4.209 -26.426 -16.947 1.00 67.06 548 GLY A O 1
ATOM 4117 N N . LYS A 1 549 ? -2.526 -26.682 -15.486 1.00 75.00 549 LYS A N 1
ATOM 4118 C CA . LYS A 1 549 ? -2.612 -25.332 -14.895 1.00 75.00 549 LYS A CA 1
ATOM 4119 C C . LYS A 1 549 ? -1.225 -24.749 -14.623 1.00 75.00 549 LYS A C 1
ATOM 4121 O O . LYS A 1 549 ? -0.422 -25.349 -13.919 1.00 75.00 549 LYS A O 1
ATOM 4126 N N . SER A 1 550 ? -0.952 -23.556 -15.142 1.00 85.25 550 SER A N 1
ATOM 4127 C CA . SER A 1 550 ? 0.283 -22.817 -14.871 1.00 85.25 550 SER A CA 1
ATOM 4128 C C . SER A 1 550 ? -0.009 -21.324 -14.855 1.00 85.25 550 SER A C 1
ATOM 4130 O O . SER A 1 550 ? -0.594 -20.794 -15.799 1.00 85.25 550 SER A O 1
ATOM 4132 N N . GLN A 1 551 ? 0.376 -20.649 -13.776 1.00 90.94 551 GLN A N 1
ATOM 4133 C CA . GLN A 1 551 ? 0.307 -19.198 -13.710 1.00 90.94 551 GLN A CA 1
ATOM 4134 C C . GLN A 1 551 ? 1.482 -18.587 -14.474 1.00 90.94 551 GLN A C 1
ATOM 4136 O O . GLN A 1 551 ? 2.644 -18.843 -14.159 1.00 90.94 551 GLN A O 1
ATOM 4141 N N . GLU A 1 552 ? 1.170 -17.756 -15.460 1.00 94.38 552 GLU A N 1
ATOM 4142 C CA . GLU A 1 552 ? 2.144 -16.922 -16.152 1.00 94.38 552 GLU A CA 1
ATOM 4143 C C . GLU A 1 552 ? 2.284 -15.569 -15.450 1.00 94.38 552 GLU A C 1
ATOM 4145 O O . GLU A 1 552 ? 1.284 -14.909 -15.150 1.00 94.38 552 GLU A O 1
ATOM 4150 N N . LEU A 1 553 ? 3.526 -15.136 -15.213 1.00 97.44 553 LEU A N 1
ATOM 4151 C CA . LEU A 1 553 ? 3.792 -13.808 -14.679 1.00 97.44 553 LEU A CA 1
ATOM 4152 C C . LEU A 1 553 ? 3.308 -12.758 -15.680 1.00 97.44 553 LEU A C 1
ATOM 4154 O O . LEU A 1 553 ? 3.765 -12.722 -16.825 1.00 97.44 553 LEU A O 1
ATOM 4158 N N . THR A 1 554 ? 2.397 -11.899 -15.228 1.00 98.12 554 THR A N 1
ATOM 4159 C CA . THR A 1 554 ? 1.709 -10.906 -16.061 1.00 98.12 554 THR A CA 1
ATOM 4160 C C . THR A 1 554 ? 1.738 -9.538 -15.387 1.00 98.12 554 THR A C 1
ATOM 4162 O O . THR A 1 554 ? 1.519 -9.441 -14.180 1.00 98.12 554 THR A O 1
ATOM 4165 N N . PHE A 1 555 ? 1.985 -8.474 -16.155 1.00 98.56 555 PHE A N 1
ATOM 4166 C CA . PHE A 1 555 ? 1.813 -7.095 -15.688 1.00 98.56 555 PHE A CA 1
ATOM 4167 C C . PHE A 1 555 ? 0.463 -6.533 -16.131 1.00 98.56 555 PHE A C 1
ATOM 4169 O O . PHE A 1 555 ? 0.102 -6.645 -17.298 1.00 98.56 555 PHE A O 1
ATOM 4176 N N . PHE A 1 556 ? -0.262 -5.886 -15.227 1.00 98.56 556 PHE A N 1
ATOM 4177 C CA . PHE A 1 556 ? -1.538 -5.229 -15.489 1.00 98.56 556 PHE A CA 1
ATOM 4178 C C . PHE A 1 556 ? -1.325 -3.719 -15.470 1.00 98.56 556 PHE A C 1
ATOM 4180 O O . PHE A 1 556 ? -1.027 -3.148 -14.424 1.00 98.56 556 PHE A O 1
ATOM 4187 N N . VAL A 1 557 ? -1.449 -3.081 -16.630 1.00 98.50 557 VAL A N 1
ATOM 4188 C CA . VAL A 1 557 ? -1.368 -1.629 -16.795 1.00 98.50 557 VAL A CA 1
ATOM 4189 C C . VAL A 1 557 ? -2.776 -1.064 -16.680 1.00 98.50 557 VAL A C 1
ATOM 4191 O O . VAL A 1 557 ? -3.615 -1.303 -17.549 1.00 98.50 557 VAL A O 1
ATOM 4194 N N . VAL A 1 558 ? -3.024 -0.326 -15.607 1.00 98.19 558 VAL A N 1
ATOM 4195 C CA . VAL A 1 558 ? -4.317 0.271 -15.272 1.00 98.19 558 VAL A CA 1
ATOM 4196 C C . VAL A 1 558 ? -4.205 1.786 -15.387 1.00 98.19 558 VAL A C 1
ATOM 4198 O O . VAL A 1 558 ? -3.219 2.376 -14.945 1.00 98.19 558 VAL A O 1
ATOM 4201 N N . ASP A 1 559 ? -5.190 2.433 -16.000 1.00 97.44 559 ASP A N 1
ATOM 4202 C CA . ASP A 1 559 ? -5.249 3.893 -16.053 1.00 97.44 559 ASP A CA 1
ATOM 4203 C C . ASP A 1 559 ? -5.545 4.448 -14.650 1.00 97.44 559 ASP A C 1
ATOM 4205 O O . ASP A 1 559 ? -6.514 4.054 -14.004 1.00 97.44 559 ASP A O 1
ATOM 4209 N N . LEU A 1 560 ? -4.691 5.343 -14.144 1.00 96.94 560 LEU A N 1
ATOM 4210 C CA . LEU A 1 560 ? -4.750 5.769 -12.742 1.00 96.94 560 LEU A CA 1
ATOM 4211 C C . LEU A 1 560 ? -6.023 6.564 -12.418 1.00 96.94 560 LEU A C 1
ATOM 4213 O O . LEU A 1 560 ? -6.476 6.534 -11.275 1.00 96.94 560 LEU A O 1
ATOM 4217 N N . ARG A 1 561 ? -6.593 7.281 -13.396 1.00 94.38 561 ARG A N 1
ATOM 4218 C CA . ARG A 1 561 ? -7.804 8.084 -13.190 1.00 94.38 561 ARG A CA 1
ATOM 4219 C C . ARG A 1 561 ? -9.050 7.205 -13.171 1.00 94.38 561 ARG A C 1
ATOM 4221 O O . ARG A 1 561 ? -9.882 7.371 -12.289 1.00 94.38 561 ARG A O 1
ATOM 4228 N N . THR A 1 562 ? -9.170 6.308 -14.145 1.00 94.62 562 THR A N 1
ATOM 4229 C CA . THR A 1 562 ? -10.414 5.561 -14.410 1.00 94.62 562 THR A CA 1
ATOM 4230 C C . THR A 1 562 ? -10.442 4.172 -13.781 1.00 94.62 562 THR A C 1
ATOM 4232 O O . THR A 1 562 ? -11.514 3.647 -13.501 1.00 94.62 562 THR A O 1
ATOM 4235 N N . GLY A 1 563 ? -9.277 3.564 -13.540 1.00 95.56 563 GLY A N 1
ATOM 4236 C CA . GLY A 1 563 ? -9.182 2.176 -13.087 1.00 95.56 563 GLY A CA 1
ATOM 4237 C C . GLY A 1 563 ? -9.357 1.148 -14.198 1.00 95.56 563 GLY A C 1
ATOM 4238 O O . GLY A 1 563 ? -9.362 -0.055 -13.923 1.00 95.56 563 GLY A O 1
ATOM 4239 N N . ASP A 1 564 ? -9.480 1.597 -15.447 1.00 96.31 564 ASP A N 1
ATOM 4240 C CA . ASP A 1 564 ? -9.633 0.714 -16.591 1.00 96.31 564 ASP A CA 1
ATOM 4241 C C . ASP A 1 564 ? -8.332 -0.042 -16.867 1.00 96.31 564 ASP A C 1
ATOM 4243 O O . ASP A 1 564 ? -7.238 0.534 -16.911 1.00 96.31 564 ASP A O 1
ATOM 4247 N N . LEU A 1 565 ? -8.451 -1.351 -17.101 1.00 97.56 565 LEU A N 1
ATOM 4248 C CA . LEU A 1 565 ? -7.342 -2.163 -17.586 1.00 97.56 565 LEU A CA 1
ATOM 4249 C C . LEU A 1 565 ? -7.009 -1.739 -19.018 1.00 97.56 565 LEU A C 1
ATOM 4251 O O . LEU A 1 565 ? -7.725 -2.075 -19.957 1.00 97.56 565 LEU A O 1
ATOM 4255 N N . VAL A 1 566 ? -5.894 -1.034 -19.181 1.00 96.69 566 VAL A N 1
ATOM 4256 C CA . VAL A 1 566 ? -5.389 -0.605 -20.488 1.00 96.69 566 VAL A CA 1
ATOM 4257 C C . VAL A 1 566 ? -4.737 -1.779 -21.204 1.00 96.69 566 VAL A C 1
ATOM 4259 O O . VAL A 1 566 ? -4.942 -1.955 -22.401 1.00 96.69 566 VAL A O 1
ATOM 4262 N N . ARG A 1 567 ? -3.942 -2.579 -20.479 1.00 97.25 567 ARG A N 1
ATOM 4263 C CA . ARG A 1 567 ? -3.223 -3.723 -21.049 1.00 97.25 567 ARG A CA 1
ATOM 4264 C C . ARG A 1 567 ? -2.828 -4.749 -19.996 1.00 97.25 567 ARG A C 1
ATOM 4266 O O . ARG A 1 567 ? -2.340 -4.385 -18.931 1.00 97.25 567 ARG A O 1
ATOM 4273 N N . ALA A 1 568 ? -2.945 -6.029 -20.334 1.00 98.00 568 ALA A N 1
ATOM 4274 C CA . ALA A 1 568 ? -2.245 -7.109 -19.641 1.00 98.00 568 ALA A CA 1
ATOM 4275 C C . ALA A 1 568 ? -1.044 -7.554 -20.491 1.00 98.00 568 ALA A C 1
ATOM 4277 O O . ALA A 1 568 ? -1.203 -7.870 -21.668 1.00 98.00 568 ALA A O 1
ATOM 4278 N N . ILE A 1 569 ? 0.156 -7.548 -19.911 1.00 97.94 569 ILE A N 1
ATOM 4279 C CA . ILE A 1 569 ? 1.418 -7.878 -20.580 1.00 97.94 569 ILE A CA 1
ATOM 4280 C C . ILE A 1 569 ? 1.922 -9.218 -20.024 1.00 97.94 569 ILE A C 1
ATOM 4282 O O . ILE A 1 569 ? 2.561 -9.226 -18.965 1.00 97.94 569 ILE A O 1
ATOM 4286 N N . PRO A 1 570 ? 1.630 -10.346 -20.695 1.00 96.94 570 PRO A N 1
ATOM 4287 C CA . PRO A 1 570 ? 2.217 -11.639 -20.354 1.00 96.94 570 PRO A CA 1
ATOM 4288 C C . PRO A 1 570 ? 3.726 -11.623 -20.630 1.00 96.94 570 PRO A C 1
ATOM 4290 O O . PRO A 1 570 ? 4.186 -11.009 -21.597 1.00 96.94 570 PRO A O 1
ATOM 4293 N N . THR A 1 571 ? 4.516 -12.265 -19.768 1.00 96.94 571 THR A N 1
ATOM 4294 C CA . THR A 1 571 ? 5.990 -12.226 -19.858 1.00 96.94 571 THR A CA 1
ATOM 4295 C C . THR A 1 571 ? 6.624 -13.458 -20.498 1.00 96.94 571 THR A C 1
ATOM 4297 O O . THR A 1 571 ? 7.828 -13.458 -20.749 1.00 96.94 571 THR A O 1
ATOM 4300 N N . GLY A 1 572 ? 5.850 -14.514 -20.745 1.00 95.19 572 GLY A N 1
ATOM 4301 C CA . GLY A 1 572 ? 6.329 -15.840 -21.132 1.00 95.19 572 GLY A CA 1
ATOM 4302 C C . GLY A 1 572 ? 6.936 -16.642 -19.976 1.00 95.19 572 GLY A C 1
ATOM 4303 O O . GLY A 1 572 ? 7.410 -17.760 -20.185 1.00 95.19 572 GLY A O 1
ATOM 4304 N N . ILE A 1 573 ? 6.966 -16.091 -18.756 1.00 95.31 573 ILE A N 1
ATOM 4305 C CA . ILE A 1 573 ? 7.554 -16.745 -17.584 1.00 95.31 573 ILE A CA 1
ATOM 4306 C C . ILE A 1 573 ? 6.450 -17.450 -16.800 1.00 95.31 573 ILE A C 1
ATOM 4308 O O . ILE A 1 573 ? 5.682 -16.837 -16.060 1.00 95.31 573 ILE A O 1
ATOM 4312 N N . HIS A 1 574 ? 6.402 -18.767 -16.955 1.00 93.75 574 HIS A N 1
ATOM 4313 C CA . HIS A 1 574 ? 5.449 -19.639 -16.281 1.00 93.75 574 HIS A CA 1
ATOM 4314 C C . HIS A 1 574 ? 5.907 -20.044 -14.876 1.00 93.75 574 HIS A C 1
ATOM 4316 O O . HIS A 1 574 ? 7.106 -20.083 -14.575 1.00 93.75 574 HIS A O 1
ATOM 4322 N N . ASN A 1 575 ? 4.931 -20.396 -14.037 1.00 92.88 575 ASN A N 1
ATOM 4323 C CA . ASN A 1 575 ? 5.097 -20.765 -12.630 1.00 92.88 575 ASN A CA 1
ATOM 4324 C C . ASN A 1 575 ? 5.842 -19.680 -11.851 1.00 92.88 575 ASN A C 1
ATOM 4326 O O . ASN A 1 575 ? 6.773 -19.966 -11.094 1.00 92.88 575 ASN A O 1
ATOM 4330 N N . ALA A 1 576 ? 5.460 -18.428 -12.091 1.00 95.19 576 ALA A N 1
ATOM 4331 C CA . ALA A 1 576 ? 6.135 -17.265 -11.552 1.00 95.19 576 ALA A CA 1
ATOM 4332 C C . ALA A 1 576 ? 5.148 -16.183 -11.122 1.00 95.19 576 ALA A C 1
ATOM 4334 O O . ALA A 1 576 ? 4.025 -16.095 -11.618 1.00 95.19 576 ALA A O 1
ATOM 4335 N N . PHE A 1 577 ? 5.604 -15.349 -10.195 1.00 96.44 577 PHE A N 1
ATOM 4336 C CA . PHE A 1 577 ? 4.897 -14.162 -9.735 1.00 96.44 577 PHE A CA 1
ATOM 4337 C C . PHE A 1 577 ? 5.891 -13.027 -9.472 1.00 96.44 577 PHE A C 1
ATOM 4339 O O . PHE A 1 577 ? 7.084 -13.259 -9.243 1.00 96.44 577 PHE A O 1
ATOM 4346 N N . ALA A 1 578 ? 5.400 -11.794 -9.544 1.00 97.62 578 ALA A N 1
ATOM 4347 C CA . ALA A 1 578 ? 6.204 -10.594 -9.369 1.00 97.62 578 ALA A CA 1
ATOM 4348 C C . ALA A 1 578 ? 6.454 -10.287 -7.883 1.00 97.62 578 ALA A C 1
ATOM 4350 O O . ALA A 1 578 ? 5.624 -10.568 -7.019 1.00 97.62 578 ALA A O 1
ATOM 4351 N N . GLY A 1 579 ? 7.614 -9.700 -7.594 1.00 94.88 579 GLY A N 1
ATOM 4352 C CA . GLY A 1 579 ? 7.937 -9.103 -6.303 1.00 94.88 579 GLY A CA 1
ATOM 4353 C C . GLY A 1 579 ? 7.319 -7.712 -6.135 1.00 94.88 579 GLY A C 1
ATOM 4354 O O . GLY A 1 579 ? 6.448 -7.293 -6.898 1.00 94.88 579 GLY A O 1
ATOM 4355 N N . SER A 1 580 ? 7.795 -6.979 -5.131 1.00 93.62 580 SER A N 1
ATOM 4356 C CA . SER A 1 580 ? 7.371 -5.607 -4.874 1.00 93.62 580 SER A CA 1
ATOM 4357 C C . SER A 1 580 ? 7.701 -4.689 -6.052 1.00 93.62 580 SER A C 1
ATOM 4359 O O . SER A 1 580 ? 8.819 -4.666 -6.572 1.00 93.62 580 SER A O 1
ATOM 4361 N N . MET A 1 581 ? 6.706 -3.908 -6.454 1.00 94.81 581 MET A N 1
ATOM 4362 C CA . MET A 1 581 ? 6.781 -2.902 -7.509 1.00 94.81 581 MET A CA 1
ATOM 4363 C C . MET A 1 581 ? 6.841 -1.475 -6.945 1.00 94.81 581 MET A C 1
ATOM 4365 O O . MET A 1 581 ? 6.858 -0.504 -7.706 1.00 94.81 581 MET A O 1
ATOM 4369 N N . GLY A 1 582 ? 6.938 -1.342 -5.617 1.00 89.94 582 GLY A N 1
ATOM 4370 C CA . GLY A 1 582 ? 7.129 -0.064 -4.942 1.00 89.94 582 GLY A CA 1
ATOM 4371 C C . GLY A 1 582 ? 8.367 0.660 -5.474 1.00 89.94 582 GLY A C 1
ATOM 4372 O O . GLY A 1 582 ? 9.480 0.134 -5.444 1.00 89.94 582 GLY A O 1
ATOM 4373 N N . GLY A 1 583 ? 8.158 1.861 -6.017 1.00 88.38 583 GLY A N 1
ATOM 4374 C CA . GLY A 1 583 ? 9.221 2.670 -6.611 1.00 88.38 583 GLY A CA 1
ATOM 4375 C C . GLY A 1 583 ? 9.881 2.041 -7.841 1.00 88.38 583 GLY A C 1
ATOM 4376 O O . GLY A 1 583 ? 11.025 2.378 -8.129 1.00 88.38 583 GLY A O 1
ATOM 4377 N N . ALA A 1 584 ? 9.230 1.111 -8.554 1.00 94.62 584 ALA A N 1
ATOM 4378 C CA . ALA A 1 584 ? 9.827 0.400 -9.689 1.00 94.62 584 ALA A CA 1
ATOM 4379 C C . ALA A 1 584 ? 10.166 1.305 -10.885 1.00 94.62 584 ALA A C 1
ATOM 4381 O O . ALA A 1 584 ? 11.160 1.026 -11.566 1.00 94.62 584 ALA A O 1
ATOM 4382 N N . SER A 1 585 ? 9.376 2.359 -11.117 1.00 95.00 585 SER A N 1
ATOM 4383 C CA . SER A 1 585 ? 9.520 3.291 -12.240 1.00 95.00 585 SER A CA 1
ATOM 4384 C C . SER A 1 585 ? 10.772 4.165 -12.142 1.00 95.00 585 SER A C 1
ATOM 4386 O O . SER A 1 585 ? 11.304 4.435 -11.060 1.00 95.00 585 SER A O 1
ATOM 4388 N N . ILE A 1 586 ? 11.281 4.584 -13.299 1.00 92.00 586 ILE A N 1
ATOM 4389 C CA . ILE A 1 586 ? 12.391 5.525 -13.407 1.00 92.00 586 ILE A CA 1
ATOM 4390 C C . ILE A 1 586 ? 12.305 6.337 -14.700 1.00 92.00 586 ILE A C 1
ATOM 4392 O O . ILE A 1 586 ? 12.133 5.777 -15.778 1.00 92.00 586 ILE A O 1
ATOM 4396 N N . ASP A 1 587 ? 12.519 7.643 -14.562 1.00 89.44 587 ASP A N 1
ATOM 4397 C CA . ASP A 1 587 ? 12.929 8.566 -15.625 1.00 89.44 587 ASP A CA 1
ATOM 4398 C C . ASP A 1 587 ? 14.458 8.735 -15.499 1.00 89.44 587 ASP A C 1
ATOM 4400 O O . ASP A 1 587 ? 14.967 9.233 -14.480 1.00 89.44 587 ASP A O 1
ATOM 4404 N N . VAL A 1 588 ? 15.203 8.242 -16.489 1.00 86.12 588 VAL A N 1
ATOM 4405 C CA . VAL A 1 588 ? 16.667 8.252 -16.545 1.00 86.12 588 VAL A CA 1
ATOM 4406 C C . VAL A 1 588 ? 17.226 9.480 -17.243 1.00 86.12 588 VAL A C 1
ATOM 4408 O O . VAL A 1 588 ? 18.428 9.730 -17.105 1.00 86.12 588 VAL A O 1
ATOM 4411 N N . ASP A 1 589 ? 16.412 10.261 -17.947 1.00 78.12 589 ASP A N 1
ATOM 4412 C CA . ASP A 1 589 ? 16.856 11.362 -18.799 1.00 78.12 589 ASP A CA 1
ATOM 4413 C C . ASP A 1 589 ? 16.353 12.747 -18.354 1.00 78.12 589 ASP A C 1
ATOM 4415 O O . ASP A 1 589 ? 16.587 13.730 -19.056 1.00 78.12 589 ASP A O 1
ATOM 4419 N N . ARG A 1 590 ? 15.849 12.847 -17.109 1.00 75.31 590 ARG A N 1
ATOM 4420 C CA . ARG A 1 590 ? 15.381 14.036 -16.348 1.00 75.31 590 ARG A CA 1
ATOM 4421 C C . ARG A 1 590 ? 16.014 15.403 -16.629 1.00 75.31 590 ARG A C 1
ATOM 4423 O O . ARG A 1 590 ? 15.433 16.406 -16.237 1.00 75.31 590 ARG A O 1
ATOM 4430 N N . ARG A 1 591 ? 17.210 15.514 -17.215 1.00 67.25 591 ARG A N 1
ATOM 4431 C CA . ARG A 1 591 ? 17.832 16.809 -17.539 1.00 67.25 591 ARG A CA 1
ATOM 4432 C C . ARG A 1 591 ? 17.015 17.534 -18.617 1.00 67.25 591 ARG A C 1
ATOM 4434 O O . ARG A 1 591 ? 16.954 17.091 -19.758 1.00 67.25 591 ARG A O 1
ATOM 4441 N N . GLY A 1 592 ? 16.452 18.685 -18.250 1.00 58.91 592 GLY A N 1
ATOM 4442 C CA . GLY A 1 592 ? 15.605 19.496 -19.126 1.00 58.91 592 GLY A CA 1
ATOM 4443 C C . GLY A 1 592 ? 16.232 19.850 -20.478 1.00 58.91 592 GLY A C 1
ATOM 4444 O O . GLY A 1 592 ? 17.447 20.022 -20.602 1.00 58.91 592 GLY A O 1
ATOM 4445 N N . GLY A 1 593 ? 15.365 19.970 -21.487 1.00 57.78 593 GLY A N 1
ATOM 4446 C CA . GLY A 1 593 ? 15.739 20.250 -22.877 1.00 57.78 593 GLY A CA 1
ATOM 4447 C C . GLY A 1 593 ? 16.060 19.007 -23.716 1.00 57.78 593 GLY A C 1
ATOM 4448 O O . GLY A 1 593 ? 16.524 19.154 -24.845 1.00 57.78 593 GLY A O 1
ATOM 4449 N N . ARG A 1 594 ? 15.830 17.799 -23.186 1.00 63.56 594 ARG A N 1
ATOM 4450 C CA . ARG A 1 594 ? 15.976 16.528 -23.907 1.00 63.56 594 ARG A CA 1
ATOM 4451 C C . ARG A 1 594 ? 14.614 15.921 -24.246 1.00 63.56 594 ARG A C 1
ATOM 4453 O O . ARG A 1 594 ? 13.652 16.091 -23.501 1.00 63.56 594 ARG A O 1
ATOM 4460 N N . GLU A 1 595 ? 14.562 15.239 -25.387 1.00 64.25 595 GLU A N 1
ATOM 4461 C CA . GLU A 1 595 ? 13.491 14.303 -25.754 1.00 64.25 595 GLU A CA 1
ATOM 4462 C C . GLU A 1 595 ? 13.382 13.253 -24.638 1.00 64.25 595 GLU A C 1
ATOM 4464 O O . GLU A 1 595 ? 14.412 12.663 -24.336 1.00 64.25 595 GLU A O 1
ATOM 4469 N N . GLY A 1 596 ? 12.204 13.099 -24.019 1.00 70.94 596 GLY A N 1
ATOM 4470 C CA . GLY A 1 596 ? 11.958 12.143 -22.923 1.00 70.94 596 GLY A CA 1
ATOM 4471 C C . GLY A 1 596 ? 11.707 12.750 -21.540 1.00 70.94 596 GLY A C 1
ATOM 4472 O O . GLY A 1 596 ? 10.982 12.162 -20.746 1.00 70.94 596 GLY A O 1
ATOM 4473 N N . SER A 1 597 ? 12.143 13.992 -21.295 1.00 74.81 597 SER A N 1
ATOM 4474 C CA . SER A 1 597 ? 12.043 14.626 -19.971 1.00 74.81 597 SER A CA 1
ATOM 4475 C C . SER A 1 597 ? 10.624 14.607 -19.379 1.00 74.81 597 SER A C 1
ATOM 4477 O O . SER A 1 597 ? 9.672 15.058 -20.022 1.00 74.81 597 SER A O 1
ATOM 4479 N N . TYR A 1 598 ? 10.520 14.195 -18.106 1.00 83.56 598 TYR A N 1
ATOM 4480 C CA . TYR A 1 598 ? 9.272 14.093 -17.334 1.00 83.56 598 TYR A CA 1
ATOM 4481 C C . TYR A 1 598 ? 8.382 12.912 -17.747 1.00 83.56 598 TYR A C 1
ATOM 4483 O O . TYR A 1 598 ? 7.170 12.927 -17.504 1.00 83.56 598 TYR A O 1
ATOM 4491 N N . GLN A 1 599 ? 8.977 11.884 -18.348 1.00 88.69 599 GLN A N 1
ATOM 4492 C CA . GLN A 1 599 ? 8.315 10.640 -18.713 1.00 88.69 599 GLN A CA 1
ATOM 4493 C C . GLN A 1 599 ? 9.122 9.471 -18.159 1.00 88.69 599 GLN A C 1
ATOM 4495 O O . GLN A 1 599 ? 10.341 9.437 -18.276 1.00 88.69 599 GLN A O 1
ATOM 4500 N N . ASP A 1 600 ? 8.447 8.511 -17.541 1.00 92.88 600 ASP A N 1
ATOM 4501 C CA . ASP A 1 600 ? 9.133 7.334 -17.016 1.00 92.88 600 ASP A CA 1
ATOM 4502 C C . ASP A 1 600 ? 9.520 6.398 -18.166 1.00 92.88 600 ASP A C 1
ATOM 4504 O O . ASP A 1 600 ? 8.664 5.985 -18.947 1.00 92.88 600 ASP A O 1
ATOM 4508 N N . ASP A 1 601 ? 10.794 6.025 -18.255 1.00 92.25 601 ASP A N 1
ATOM 4509 C CA . ASP A 1 601 ? 11.355 5.187 -19.321 1.00 92.25 601 ASP A CA 1
ATOM 4510 C C . ASP A 1 601 ? 11.088 3.695 -19.112 1.00 92.25 601 ASP A C 1
ATOM 4512 O O . ASP A 1 601 ? 10.903 2.923 -20.063 1.00 92.25 601 ASP A O 1
ATOM 4516 N N . ALA A 1 602 ? 11.159 3.260 -17.851 1.00 95.50 602 ALA A N 1
ATOM 4517 C CA . ALA A 1 602 ? 11.178 1.849 -17.503 1.00 95.50 602 ALA A CA 1
ATOM 4518 C C . ALA A 1 602 ? 10.673 1.565 -16.091 1.00 95.50 602 ALA A C 1
ATOM 4520 O O . ALA A 1 602 ? 10.735 2.415 -15.205 1.00 95.50 602 ALA A O 1
ATOM 4521 N N . LEU A 1 603 ? 10.262 0.318 -15.873 1.00 97.62 603 LEU A N 1
ATOM 4522 C CA . LEU A 1 603 ? 10.043 -0.273 -14.559 1.00 97.62 603 LEU A CA 1
ATOM 4523 C C . LEU A 1 603 ? 10.975 -1.474 -14.390 1.00 97.62 603 LEU A C 1
ATOM 4525 O O . LEU A 1 603 ? 11.113 -2.281 -15.311 1.00 97.62 603 LEU A O 1
ATOM 4529 N N . TYR A 1 604 ? 11.563 -1.616 -13.203 1.00 98.12 604 TYR A N 1
ATOM 4530 C CA . TYR A 1 604 ? 12.374 -2.778 -12.828 1.00 98.12 604 TYR A CA 1
ATOM 4531 C C . TYR A 1 604 ? 11.689 -3.573 -11.731 1.00 98.12 604 TYR A C 1
ATOM 4533 O O . TYR A 1 604 ? 11.366 -3.016 -10.682 1.00 98.12 604 TYR A O 1
ATOM 4541 N N . VAL A 1 605 ? 11.478 -4.866 -11.975 1.00 98.19 605 VAL A N 1
ATOM 4542 C CA . VAL A 1 605 ? 10.658 -5.718 -11.108 1.00 98.19 605 VAL A CA 1
ATOM 4543 C C . VAL A 1 605 ? 11.365 -7.044 -10.863 1.00 98.19 605 VAL A C 1
ATOM 4545 O O . VAL A 1 605 ? 11.729 -7.742 -11.811 1.00 98.19 605 VAL A O 1
ATOM 4548 N N . GLY A 1 606 ? 11.567 -7.387 -9.591 1.00 97.69 606 GLY A N 1
ATOM 4549 C CA . GLY A 1 606 ? 12.015 -8.718 -9.190 1.00 97.69 606 GLY A CA 1
ATOM 4550 C C . GLY A 1 606 ? 10.916 -9.762 -9.392 1.00 97.69 606 GLY A C 1
ATOM 4551 O O . GLY A 1 606 ? 9.733 -9.426 -9.394 1.00 97.69 606 GLY A O 1
ATOM 4552 N N . TYR A 1 607 ? 11.278 -11.028 -9.566 1.00 97.62 607 TYR A N 1
ATOM 4553 C CA . TYR A 1 607 ? 10.298 -12.111 -9.610 1.00 97.62 607 TYR A CA 1
ATOM 4554 C C . TYR A 1 607 ? 10.797 -13.385 -8.935 1.00 97.62 607 TYR A C 1
ATOM 4556 O O . TYR A 1 607 ? 12.000 -13.620 -8.795 1.00 97.62 607 TYR A O 1
ATOM 4564 N N . SER A 1 608 ? 9.839 -14.220 -8.538 1.00 95.25 608 SER A N 1
ATOM 4565 C CA . SER A 1 608 ? 10.065 -15.562 -7.998 1.00 95.25 608 SER A CA 1
ATOM 4566 C C . SER A 1 608 ? 9.465 -16.605 -8.930 1.00 95.25 608 SER A C 1
ATOM 4568 O O . SER A 1 608 ? 8.394 -16.386 -9.495 1.00 95.25 608 SER A O 1
ATOM 4570 N N . GLN A 1 609 ? 10.142 -17.740 -9.084 1.00 94.06 609 GLN A N 1
ATOM 4571 C CA . GLN A 1 609 ? 9.755 -18.799 -10.010 1.00 94.06 609 GLN A CA 1
ATOM 4572 C C . GLN A 1 609 ? 10.030 -20.193 -9.429 1.00 94.06 609 GLN A C 1
ATOM 4574 O O . GLN A 1 609 ? 10.960 -20.393 -8.641 1.00 94.06 609 GLN A O 1
ATOM 4579 N N . LEU A 1 610 ? 9.240 -21.175 -9.863 1.00 91.69 610 LEU A N 1
ATOM 4580 C CA . LEU A 1 610 ? 9.529 -22.591 -9.661 1.00 91.69 610 LEU A CA 1
ATOM 4581 C C . LEU A 1 610 ? 10.809 -23.005 -10.413 1.00 91.69 610 LEU A C 1
ATOM 4583 O O . LEU A 1 610 ? 10.871 -22.941 -11.640 1.00 91.69 610 LEU A O 1
ATOM 4587 N N . GLY A 1 611 ? 11.829 -23.451 -9.683 1.00 87.94 611 GLY A N 1
ATOM 4588 C CA . GLY A 1 611 ? 13.068 -23.981 -10.245 1.00 87.94 611 GLY A CA 1
ATOM 4589 C C . GLY A 1 611 ? 12.943 -25.430 -10.727 1.00 87.94 611 GLY A C 1
ATOM 4590 O O . GLY A 1 611 ? 12.021 -26.158 -10.359 1.00 87.94 611 GLY A O 1
ATOM 4591 N N . ALA A 1 612 ? 13.927 -25.884 -11.511 1.00 82.38 612 ALA A N 1
ATOM 4592 C CA . ALA A 1 612 ? 13.938 -27.218 -12.131 1.00 82.38 612 ALA A CA 1
ATOM 4593 C C . ALA A 1 612 ? 13.861 -28.394 -11.132 1.00 82.38 612 ALA A C 1
ATOM 4595 O O . ALA A 1 612 ? 13.432 -29.483 -11.499 1.00 82.38 612 ALA A O 1
ATOM 4596 N N . GLY A 1 613 ? 14.253 -28.180 -9.870 1.00 77.25 613 GLY A N 1
ATOM 4597 C CA . GLY A 1 613 ? 14.170 -29.177 -8.795 1.00 77.25 613 GLY A CA 1
ATOM 4598 C C . GLY A 1 613 ? 12.832 -29.217 -8.048 1.00 77.25 613 GLY A C 1
ATOM 4599 O O . GLY A 1 613 ? 12.768 -29.836 -6.993 1.00 77.25 613 GLY A O 1
ATOM 4600 N N . GLY A 1 614 ? 11.796 -28.515 -8.524 1.00 81.62 614 GLY A N 1
ATOM 4601 C CA . GLY A 1 614 ? 10.493 -28.428 -7.847 1.00 81.62 614 GLY A CA 1
ATOM 4602 C C . GLY A 1 614 ? 10.460 -27.484 -6.637 1.00 81.62 614 GLY A C 1
ATOM 4603 O O . GLY A 1 614 ? 9.437 -27.381 -5.962 1.00 81.62 614 GLY A O 1
ATOM 4604 N N . ASN A 1 615 ? 11.557 -26.767 -6.381 1.00 85.00 615 ASN A N 1
ATOM 4605 C CA . ASN A 1 615 ? 11.669 -25.783 -5.308 1.00 85.00 615 ASN A CA 1
ATOM 4606 C C . ASN A 1 615 ? 11.456 -24.366 -5.840 1.00 85.00 615 ASN A C 1
ATOM 4608 O O . ASN A 1 615 ? 11.841 -24.049 -6.963 1.00 85.00 615 ASN A O 1
ATOM 4612 N N . TRP A 1 616 ? 10.904 -23.480 -5.016 1.00 87.50 616 TRP A N 1
ATOM 4613 C CA . TRP A 1 616 ? 10.664 -22.074 -5.364 1.00 87.50 616 TRP A CA 1
ATOM 4614 C C . TRP A 1 616 ? 11.909 -21.199 -5.174 1.00 87.50 616 TRP A C 1
ATOM 4616 O O . TRP A 1 616 ? 11.876 -20.176 -4.499 1.00 87.50 616 TRP A O 1
ATOM 4626 N N . ASN A 1 617 ? 13.026 -21.631 -5.753 1.00 87.44 617 ASN A N 1
ATOM 4627 C CA . ASN A 1 617 ? 14.340 -21.016 -5.589 1.00 87.44 617 ASN A CA 1
ATOM 4628 C C . ASN A 1 617 ? 14.896 -20.401 -6.885 1.00 87.44 617 ASN A C 1
ATOM 4630 O O . ASN A 1 617 ? 16.071 -20.050 -6.926 1.00 87.44 617 ASN A O 1
ATOM 4634 N N . ALA A 1 618 ? 14.082 -20.279 -7.936 1.00 91.56 618 ALA A N 1
ATOM 4635 C CA . ALA A 1 618 ? 14.444 -19.581 -9.164 1.00 91.56 618 ALA A CA 1
ATOM 4636 C C . ALA A 1 618 ? 13.824 -18.176 -9.193 1.00 91.56 618 ALA A C 1
ATOM 4638 O O . ALA A 1 618 ? 12.924 -17.849 -8.417 1.00 91.56 618 ALA A O 1
ATOM 4639 N N . GLY A 1 619 ? 14.313 -17.332 -10.098 1.00 94.31 619 GLY A N 1
ATOM 4640 C CA . GLY A 1 619 ? 13.851 -15.956 -10.229 1.00 94.31 619 GLY A CA 1
ATOM 4641 C C . GLY A 1 619 ? 14.869 -15.060 -10.920 1.00 94.31 619 GLY A C 1
ATOM 4642 O O . GLY A 1 619 ? 15.829 -15.538 -11.542 1.00 94.31 619 GLY A O 1
ATOM 4643 N N . GLY A 1 620 ? 14.640 -13.757 -10.821 1.00 95.88 620 GLY A N 1
ATOM 4644 C CA . GLY A 1 620 ? 15.475 -12.748 -11.454 1.00 95.88 620 GLY A CA 1
ATOM 4645 C C . GLY A 1 620 ? 14.858 -11.359 -11.419 1.00 95.88 620 GLY A C 1
ATOM 4646 O O . GLY A 1 620 ? 13.984 -11.071 -10.604 1.00 95.88 620 GLY A O 1
ATOM 4647 N N . VAL A 1 621 ? 15.308 -10.505 -12.337 1.00 98.00 621 VAL A N 1
ATOM 4648 C CA . VAL A 1 621 ? 14.815 -9.135 -12.504 1.00 98.00 621 VAL A CA 1
ATOM 4649 C C . VAL A 1 621 ? 14.407 -8.904 -13.955 1.00 98.00 621 VAL A C 1
ATOM 4651 O O . VAL A 1 621 ? 15.151 -9.211 -14.893 1.00 98.00 621 VAL A O 1
ATOM 4654 N N . LEU A 1 622 ? 13.217 -8.341 -14.131 1.00 98.38 622 LEU A N 1
ATOM 4655 C CA . LEU A 1 622 ? 12.650 -7.923 -15.407 1.00 98.38 622 LEU A CA 1
ATOM 4656 C C . LEU A 1 622 ? 12.724 -6.404 -15.561 1.00 98.38 622 LEU A C 1
ATOM 4658 O O . LEU A 1 622 ? 12.734 -5.659 -14.580 1.00 98.38 622 LEU A O 1
ATOM 4662 N N . ARG A 1 623 ? 12.728 -5.963 -16.817 1.00 97.94 623 ARG A N 1
ATOM 4663 C CA . ARG A 1 623 ? 12.608 -4.573 -17.249 1.00 97.94 623 ARG A CA 1
ATOM 4664 C C . ARG A 1 623 ? 11.394 -4.448 -18.157 1.00 97.94 623 ARG A C 1
ATOM 4666 O O . ARG A 1 623 ? 11.343 -5.104 -19.198 1.00 97.94 623 ARG A O 1
ATOM 4673 N N . LEU A 1 624 ? 10.456 -3.583 -17.795 1.00 97.88 624 LEU A N 1
ATOM 4674 C CA . LEU A 1 624 ? 9.348 -3.163 -18.649 1.00 97.88 624 LEU A CA 1
ATOM 4675 C C . LEU A 1 624 ? 9.659 -1.771 -19.197 1.00 97.88 624 LEU A C 1
ATOM 4677 O O . LEU A 1 624 ? 9.679 -0.813 -18.434 1.00 97.88 624 LEU A O 1
ATOM 4681 N N . LEU A 1 625 ? 9.928 -1.661 -20.497 1.00 96.81 625 LEU A N 1
ATOM 4682 C CA . LEU A 1 625 ? 10.177 -0.386 -21.169 1.00 96.81 625 LEU A CA 1
ATOM 4683 C C . LEU A 1 625 ? 8.856 0.239 -21.612 1.00 96.81 625 LEU A C 1
ATOM 4685 O O . LEU A 1 625 ? 8.097 -0.391 -22.351 1.00 96.81 625 LEU A O 1
ATOM 4689 N N . THR A 1 626 ? 8.624 1.490 -21.222 1.00 95.44 626 THR A N 1
ATOM 4690 C CA . THR A 1 626 ? 7.456 2.280 -21.650 1.00 95.44 626 THR A CA 1
ATOM 4691 C C . THR A 1 626 ? 7.649 2.848 -23.057 1.00 95.44 626 THR A C 1
ATOM 4693 O O . THR A 1 626 ? 6.687 3.141 -23.768 1.00 95.44 626 THR A O 1
ATOM 4696 N N . LYS A 1 627 ? 8.918 3.014 -23.464 1.00 92.00 627 LYS A N 1
ATOM 4697 C CA . LYS A 1 627 ? 9.332 3.684 -24.708 1.00 92.00 627 LYS A CA 1
ATOM 4698 C C . LYS A 1 627 ? 8.763 5.104 -24.832 1.00 92.00 627 LYS A C 1
ATOM 4700 O O . LYS A 1 627 ? 8.585 5.585 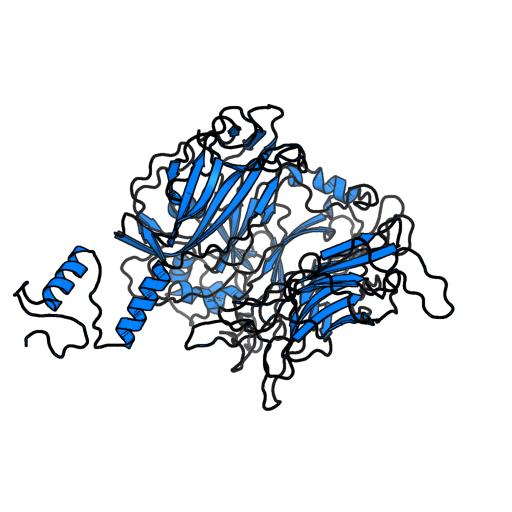-25.951 1.00 92.00 627 LYS A O 1
ATOM 4705 N N . GLU A 1 628 ? 8.421 5.723 -23.698 1.00 89.75 628 GLU A N 1
ATOM 4706 C CA . GLU A 1 628 ? 7.767 7.033 -23.632 1.00 89.75 628 GLU A CA 1
ATOM 4707 C C . GLU A 1 628 ? 6.454 7.070 -24.452 1.00 89.75 628 GLU A C 1
ATOM 4709 O O . GLU A 1 628 ? 6.079 8.090 -25.026 1.00 89.75 628 GLU A O 1
ATOM 4714 N N . GLN A 1 629 ? 5.754 5.932 -24.579 1.00 90.81 629 GLN A N 1
ATOM 4715 C CA . GLN A 1 629 ? 4.519 5.831 -25.362 1.00 90.81 629 GLN A CA 1
ATOM 4716 C C . GLN A 1 629 ? 3.283 5.853 -24.452 1.00 90.81 629 GLN A C 1
ATOM 4718 O O . GLN A 1 629 ? 3.166 4.989 -23.584 1.00 90.81 629 GLN A O 1
ATOM 4723 N N . PRO A 1 630 ? 2.322 6.778 -24.648 1.00 89.44 630 PRO A N 1
ATOM 4724 C CA . PRO A 1 630 ? 1.073 6.793 -23.873 1.00 89.44 630 PRO A CA 1
ATOM 4725 C C . PRO A 1 630 ? 0.129 5.636 -24.246 1.00 89.44 630 PRO A C 1
ATOM 4727 O O . PRO A 1 630 ? -0.840 5.357 -23.537 1.00 89.44 630 PRO A O 1
ATOM 4730 N N . ASP A 1 631 ? 0.403 4.980 -25.373 1.00 91.94 631 ASP A N 1
ATOM 4731 C CA . ASP A 1 631 ? -0.197 3.715 -25.770 1.00 91.94 631 ASP A CA 1
ATOM 4732 C C . ASP A 1 631 ? 0.618 2.553 -25.184 1.00 91.94 631 ASP A C 1
ATOM 4734 O O . ASP A 1 631 ? 1.725 2.248 -25.650 1.00 91.94 631 ASP A O 1
ATOM 4738 N N . ALA A 1 632 ? 0.056 1.910 -24.157 1.00 93.94 632 ALA A N 1
ATOM 4739 C CA . ALA A 1 632 ? 0.692 0.809 -23.447 1.00 93.94 632 ALA A CA 1
ATOM 4740 C C . ALA A 1 632 ? 0.925 -0.421 -24.337 1.00 93.94 632 ALA A C 1
ATOM 4742 O O . ALA A 1 632 ? 1.756 -1.256 -23.980 1.00 93.94 632 ALA A O 1
ATOM 4743 N N . GLU A 1 633 ? 0.276 -0.537 -25.507 1.00 95.12 633 GLU A N 1
ATOM 4744 C CA . GLU A 1 633 ? 0.526 -1.631 -26.458 1.00 95.12 633 GLU A CA 1
ATOM 4745 C C . GLU A 1 633 ? 1.958 -1.648 -26.993 1.00 95.12 633 GLU A C 1
ATOM 4747 O O . GLU A 1 633 ? 2.504 -2.696 -27.348 1.00 95.12 633 GLU A O 1
ATOM 4752 N N . LYS A 1 634 ? 2.617 -0.490 -26.988 1.00 95.12 634 LYS A N 1
ATOM 4753 C CA . LYS A 1 634 ? 4.002 -0.363 -27.440 1.00 95.12 634 LYS A CA 1
ATOM 4754 C C . LYS A 1 634 ? 5.017 -0.737 -26.364 1.00 95.12 634 LYS A C 1
ATOM 4756 O O . LYS A 1 634 ? 6.194 -0.916 -26.697 1.00 95.12 634 LYS A O 1
ATOM 4761 N N . TRP A 1 635 ? 4.590 -0.845 -25.106 1.00 96.69 635 TRP A N 1
ATOM 4762 C CA . TRP A 1 635 ? 5.465 -1.197 -23.992 1.00 96.69 635 TRP A CA 1
ATOM 4763 C C . TRP A 1 635 ? 5.956 -2.631 -24.141 1.00 96.69 635 TRP A C 1
ATOM 4765 O O . TRP A 1 635 ? 5.276 -3.477 -24.726 1.00 96.69 635 TRP A O 1
ATOM 4775 N N . GLU A 1 636 ? 7.152 -2.910 -23.637 1.00 96.62 636 GLU A N 1
ATOM 4776 C CA . GLU A 1 636 ? 7.776 -4.209 -23.863 1.00 96.62 636 GLU A CA 1
ATOM 4777 C C . GLU A 1 636 ? 8.591 -4.680 -22.669 1.00 96.62 636 GLU A C 1
ATOM 4779 O O . GLU A 1 636 ? 9.411 -3.942 -22.119 1.00 96.62 636 GLU A O 1
ATOM 4784 N N . VAL A 1 637 ? 8.360 -5.934 -22.286 1.00 97.38 637 VAL A N 1
ATOM 4785 C CA . VAL A 1 637 ? 9.072 -6.609 -21.207 1.00 97.38 637 VAL A CA 1
ATOM 4786 C C . VAL A 1 637 ? 10.314 -7.319 -21.741 1.00 97.38 637 VAL A C 1
ATOM 4788 O O . VAL A 1 637 ? 10.326 -7.866 -22.841 1.00 97.38 637 VAL A O 1
ATOM 4791 N N . SER A 1 638 ? 11.385 -7.310 -20.956 1.00 97.12 638 SER A N 1
ATOM 4792 C CA . SER A 1 638 ? 12.612 -8.060 -21.225 1.00 97.12 638 SER A CA 1
ATOM 4793 C C . SER A 1 638 ? 13.312 -8.439 -19.926 1.00 97.12 638 SER A C 1
ATOM 4795 O O . SER A 1 638 ? 13.124 -7.797 -18.894 1.00 97.12 638 SER A O 1
ATOM 4797 N N . THR A 1 639 ? 14.131 -9.483 -19.963 1.00 96.94 639 THR A N 1
ATOM 4798 C CA . THR A 1 639 ? 14.917 -9.919 -18.806 1.00 96.94 639 THR A CA 1
ATOM 4799 C C . THR A 1 639 ? 16.158 -9.048 -18.637 1.00 96.94 639 THR A C 1
ATOM 4801 O O . THR A 1 639 ? 16.889 -8.816 -19.599 1.00 96.94 639 THR A O 1
ATOM 4804 N N . VAL A 1 640 ? 16.423 -8.607 -17.407 1.00 96.94 640 VAL A N 1
ATOM 4805 C CA . VAL A 1 640 ? 17.705 -7.989 -17.038 1.00 96.94 640 VAL A CA 1
ATOM 4806 C C . VAL A 1 640 ? 18.680 -9.068 -16.589 1.00 96.94 640 VAL A C 1
ATOM 4808 O O . VAL A 1 640 ? 19.796 -9.137 -17.090 1.00 96.94 640 VAL A O 1
ATOM 4811 N N . ILE A 1 641 ? 18.255 -9.934 -15.672 1.00 96.19 641 ILE A N 1
ATOM 4812 C CA . ILE A 1 641 ? 19.036 -11.068 -15.174 1.00 96.19 641 ILE A CA 1
ATOM 4813 C C . ILE A 1 641 ? 18.080 -12.170 -14.707 1.00 96.19 641 ILE A C 1
ATOM 4815 O O . ILE A 1 641 ? 16.984 -11.873 -14.231 1.00 96.19 641 ILE A O 1
ATOM 4819 N N . ASN A 1 642 ? 18.470 -13.433 -14.853 1.00 93.69 642 ASN A N 1
ATOM 4820 C CA . ASN A 1 642 ? 17.701 -14.597 -14.414 1.00 93.69 642 ASN A CA 1
ATOM 4821 C C . ASN A 1 642 ? 18.615 -15.633 -13.745 1.00 93.69 642 ASN A C 1
ATOM 4823 O O . ASN A 1 642 ? 19.837 -15.512 -13.780 1.00 93.69 642 ASN A O 1
ATOM 4827 N N . GLY A 1 643 ? 18.014 -16.642 -13.116 1.00 89.31 643 GLY A N 1
ATOM 4828 C CA . GLY A 1 643 ? 18.752 -17.763 -12.524 1.00 89.31 643 GLY A CA 1
ATOM 4829 C C . GLY A 1 643 ? 19.562 -17.395 -11.279 1.00 89.31 643 GLY A C 1
ATOM 4830 O O . GLY A 1 643 ? 20.429 -18.160 -10.876 1.00 89.31 643 GLY A O 1
ATOM 4831 N N . ILE A 1 644 ? 19.283 -16.238 -10.674 1.00 91.50 644 ILE A N 1
ATOM 4832 C CA . ILE A 1 644 ? 19.977 -15.745 -9.474 1.00 91.50 644 ILE A CA 1
ATOM 4833 C C . ILE A 1 644 ? 19.270 -16.121 -8.169 1.00 91.50 644 ILE A C 1
ATOM 4835 O O . ILE A 1 644 ? 19.853 -15.994 -7.102 1.00 91.50 644 ILE A O 1
ATOM 4839 N N . GLY A 1 645 ? 18.024 -16.583 -8.254 1.00 91.25 645 GLY A N 1
ATOM 4840 C CA . GLY A 1 645 ? 17.166 -16.823 -7.100 1.00 91.25 645 GLY A CA 1
ATOM 4841 C C . GLY A 1 645 ? 15.929 -15.922 -7.094 1.00 91.25 645 GLY A C 1
ATOM 4842 O O . GLY A 1 645 ? 15.800 -15.048 -7.956 1.00 91.25 645 GLY A O 1
ATOM 4843 N N . PRO A 1 646 ? 14.997 -16.146 -6.156 1.00 93.38 646 PRO A N 1
ATOM 4844 C CA . PRO A 1 646 ? 13.786 -15.346 -6.025 1.00 93.38 646 PRO A CA 1
ATOM 4845 C C . PRO A 1 646 ? 14.135 -13.911 -5.627 1.00 93.38 646 PRO A C 1
ATOM 4847 O O . PRO A 1 646 ? 14.965 -13.705 -4.747 1.00 93.38 646 PRO A O 1
ATOM 4850 N N . VAL A 1 647 ? 13.489 -12.919 -6.239 1.00 94.62 647 VAL A N 1
ATOM 4851 C CA . VAL A 1 647 ? 13.616 -11.503 -5.855 1.00 94.62 647 VAL A CA 1
ATOM 4852 C C . VAL A 1 647 ? 12.224 -10.965 -5.544 1.00 94.62 647 VAL A C 1
ATOM 4854 O O . VAL A 1 647 ? 11.411 -10.768 -6.446 1.00 94.62 647 VAL A O 1
ATOM 4857 N N . THR A 1 648 ? 11.927 -10.763 -4.262 1.00 91.31 648 THR A N 1
ATOM 4858 C CA . THR A 1 648 ? 10.613 -10.291 -3.788 1.00 91.31 648 THR A CA 1
ATOM 4859 C C . THR A 1 648 ? 10.598 -8.811 -3.415 1.00 91.31 648 THR A C 1
ATOM 4861 O O . THR A 1 648 ? 9.524 -8.222 -3.312 1.00 91.31 648 THR A O 1
ATOM 4864 N N . THR A 1 649 ? 11.762 -8.190 -3.228 1.00 88.75 649 THR A N 1
ATOM 4865 C CA . THR A 1 649 ? 11.892 -6.781 -2.841 1.00 88.75 649 THR A CA 1
ATOM 4866 C C . THR A 1 649 ? 11.863 -5.843 -4.049 1.00 88.75 649 THR A C 1
ATOM 4868 O O . THR A 1 649 ? 12.036 -6.259 -5.196 1.00 88.75 649 THR A O 1
ATOM 4871 N N . GLY A 1 650 ? 11.626 -4.555 -3.785 1.00 90.06 650 GLY A N 1
ATOM 4872 C CA . GLY A 1 650 ? 11.713 -3.513 -4.805 1.00 90.06 650 GLY A CA 1
ATOM 4873 C C . GLY A 1 650 ? 13.158 -3.295 -5.260 1.00 90.06 650 GLY A C 1
ATOM 4874 O O . GLY A 1 650 ? 14.100 -3.423 -4.478 1.00 90.06 650 GLY A O 1
ATOM 4875 N N . ILE A 1 651 ? 13.338 -2.944 -6.532 1.00 94.06 651 ILE A N 1
ATOM 4876 C CA . ILE A 1 651 ? 14.666 -2.736 -7.121 1.00 94.06 651 ILE A CA 1
ATOM 4877 C C . ILE A 1 651 ? 15.127 -1.297 -6.876 1.00 94.06 651 ILE A C 1
ATOM 4879 O O . ILE A 1 651 ? 14.564 -0.354 -7.447 1.00 94.06 651 ILE A O 1
ATOM 4883 N N . ALA A 1 652 ? 16.177 -1.123 -6.073 1.00 93.19 652 ALA A N 1
ATOM 4884 C CA . ALA A 1 652 ? 16.805 0.175 -5.855 1.00 93.19 652 ALA A CA 1
ATOM 4885 C C . ALA A 1 652 ? 17.661 0.569 -7.066 1.00 93.19 652 ALA A C 1
ATOM 4887 O O . ALA A 1 652 ? 18.272 -0.273 -7.724 1.00 93.19 652 ALA A O 1
ATOM 4888 N N . LYS A 1 653 ? 17.689 1.864 -7.385 1.00 91.56 653 LYS A N 1
ATOM 4889 C CA . LYS A 1 653 ? 18.275 2.386 -8.625 1.00 91.56 653 LYS A CA 1
ATOM 4890 C C . LYS A 1 653 ? 19.209 3.547 -8.322 1.00 91.56 653 LYS A C 1
ATOM 4892 O O . LYS A 1 653 ? 18.821 4.474 -7.615 1.00 91.56 653 LYS A O 1
ATOM 4897 N N . LEU A 1 654 ? 20.405 3.538 -8.905 1.00 88.88 654 LEU A N 1
ATOM 4898 C CA . LEU A 1 654 ? 21.356 4.646 -8.803 1.00 88.88 654 LEU A CA 1
ATOM 4899 C C . LEU A 1 654 ? 21.934 4.990 -10.171 1.00 88.88 654 LEU A C 1
ATOM 4901 O O . LEU A 1 654 ? 22.569 4.167 -10.825 1.00 88.88 654 LEU A O 1
ATOM 4905 N N . ARG A 1 655 ? 21.768 6.245 -10.583 1.00 84.69 655 ARG A N 1
ATOM 4906 C CA . ARG A 1 655 ? 22.325 6.761 -11.836 1.00 84.69 655 ARG A CA 1
ATOM 4907 C C . ARG A 1 655 ? 23.605 7.554 -11.568 1.00 84.69 655 ARG A C 1
ATOM 4909 O O . ARG A 1 655 ? 23.548 8.648 -11.005 1.00 84.69 655 ARG A O 1
ATOM 4916 N N . ASP A 1 656 ? 24.742 7.068 -12.058 1.00 78.12 656 ASP A N 1
ATOM 4917 C CA . ASP A 1 656 ? 25.978 7.854 -12.162 1.00 78.12 656 ASP A CA 1
ATOM 4918 C C . ASP A 1 656 ? 25.935 8.685 -13.448 1.00 78.12 656 ASP A C 1
ATOM 4920 O O . ASP A 1 656 ? 26.278 8.202 -14.520 1.00 78.12 656 ASP A O 1
ATOM 4924 N N . SER A 1 657 ? 25.514 9.946 -13.345 1.00 65.00 657 SER A N 1
ATOM 4925 C CA . SER A 1 657 ? 25.367 10.851 -14.499 1.00 65.00 657 SER A CA 1
ATOM 4926 C C . SER A 1 657 ? 26.591 11.732 -14.789 1.00 65.00 657 SER A C 1
ATOM 4928 O O . SER A 1 657 ? 26.494 12.649 -15.605 1.00 65.00 657 SER A O 1
ATOM 4930 N N . ARG A 1 658 ? 27.724 11.548 -14.087 1.00 65.44 658 ARG A N 1
ATOM 4931 C CA . ARG A 1 658 ? 28.880 12.464 -14.204 1.00 65.44 658 ARG A CA 1
ATOM 4932 C C . ARG A 1 658 ? 30.168 11.800 -14.669 1.00 65.44 658 ARG A C 1
ATOM 4934 O O . ARG A 1 658 ? 30.877 12.425 -15.449 1.00 65.44 658 ARG A O 1
ATOM 4941 N N . LYS A 1 659 ? 30.506 10.604 -14.176 1.00 63.09 659 LYS A N 1
ATOM 4942 C CA . LYS A 1 659 ? 31.815 9.990 -14.461 1.00 63.09 659 LYS A CA 1
ATOM 4943 C C . LYS A 1 659 ? 31.697 8.816 -15.418 1.00 63.09 659 LYS A C 1
ATOM 4945 O O . LYS A 1 659 ? 32.259 8.875 -16.505 1.00 63.09 659 LYS A O 1
ATOM 4950 N N . ASN A 1 660 ? 30.960 7.780 -15.024 1.00 65.94 660 ASN A N 1
ATOM 4951 C CA . ASN A 1 660 ? 30.958 6.510 -15.753 1.00 65.94 660 ASN A CA 1
ATOM 4952 C C . ASN A 1 660 ? 29.673 6.268 -16.552 1.00 65.94 660 ASN A C 1
ATOM 4954 O O . ASN A 1 660 ? 29.621 5.321 -17.329 1.00 65.94 660 ASN A O 1
ATOM 4958 N N . GLN A 1 661 ? 28.655 7.126 -16.389 1.00 78.12 661 GLN A N 1
ATOM 4959 C CA . GLN A 1 661 ? 27.401 7.055 -17.146 1.00 78.12 661 GLN A CA 1
ATOM 4960 C C . GLN A 1 661 ? 26.752 5.665 -17.061 1.00 78.12 661 GLN A C 1
ATOM 4962 O O . GLN A 1 661 ? 26.336 5.087 -18.066 1.00 78.12 661 GLN A O 1
ATOM 4967 N N . HIS A 1 662 ? 26.660 5.132 -15.842 1.00 85.00 662 HIS A N 1
ATOM 4968 C CA . HIS A 1 662 ? 26.021 3.851 -15.551 1.00 85.00 662 HIS A CA 1
ATOM 4969 C C . HIS A 1 662 ? 24.714 4.049 -14.788 1.00 85.00 662 HIS A C 1
ATOM 4971 O O . HIS A 1 662 ? 24.597 4.944 -13.948 1.00 85.00 662 HIS A O 1
ATOM 4977 N N . LEU A 1 663 ? 23.759 3.162 -15.050 1.00 90.44 663 LEU A N 1
ATOM 4978 C CA . LEU A 1 663 ? 22.591 2.957 -14.211 1.00 90.44 663 LEU A CA 1
ATOM 4979 C C . LEU A 1 663 ? 22.788 1.636 -13.469 1.00 90.44 663 LEU A C 1
ATOM 4981 O O . LEU A 1 663 ? 22.919 0.585 -14.092 1.00 90.44 663 LEU A O 1
ATOM 4985 N N . TRP A 1 664 ? 22.863 1.717 -12.148 1.00 92.69 664 TRP A N 1
ATOM 4986 C CA . TRP A 1 664 ? 23.009 0.580 -11.253 1.00 92.69 664 TRP A CA 1
ATOM 4987 C C . TRP A 1 664 ? 21.655 0.165 -10.698 1.00 92.69 664 TRP A C 1
ATOM 4989 O O . TRP A 1 664 ? 20.865 1.019 -10.286 1.00 92.69 664 TRP A O 1
ATOM 4999 N N . LEU A 1 665 ? 21.427 -1.143 -10.659 1.00 96.25 665 LEU A N 1
ATOM 5000 C CA . LEU A 1 665 ? 20.282 -1.774 -10.021 1.00 96.25 665 LEU A CA 1
ATOM 5001 C C . LEU A 1 665 ? 20.783 -2.583 -8.823 1.00 96.25 665 LEU A C 1
ATOM 5003 O O . LEU A 1 665 ? 21.683 -3.411 -8.983 1.00 96.25 665 LEU A O 1
ATOM 5007 N N . TYR A 1 666 ? 20.198 -2.349 -7.651 1.00 95.25 666 TYR A N 1
ATOM 5008 C CA . TYR A 1 666 ? 20.534 -3.044 -6.410 1.00 95.25 666 TYR A CA 1
ATOM 5009 C C . TYR A 1 666 ? 19.326 -3.797 -5.867 1.00 95.25 666 TYR A C 1
ATOM 5011 O O . TYR A 1 666 ? 18.217 -3.258 -5.827 1.00 95.25 666 TYR A O 1
ATOM 5019 N N . PHE A 1 667 ? 19.549 -5.040 -5.454 1.00 93.81 667 PHE A N 1
ATOM 5020 C CA . PHE A 1 667 ? 18.520 -5.917 -4.900 1.00 93.81 667 PHE A CA 1
ATOM 5021 C C . PHE A 1 667 ? 19.158 -7.094 -4.155 1.00 93.81 667 PHE A C 1
ATOM 5023 O O . PHE A 1 667 ? 20.334 -7.404 -4.343 1.00 93.81 667 PHE A O 1
ATOM 5030 N N . GLY A 1 668 ? 18.367 -7.755 -3.315 1.00 91.12 668 GLY A N 1
ATOM 5031 C CA . GLY A 1 668 ? 18.737 -9.003 -2.654 1.00 91.12 668 GLY A CA 1
ATOM 5032 C C . GLY A 1 668 ? 17.841 -10.142 -3.119 1.00 91.12 668 GLY A C 1
ATOM 5033 O O . GLY A 1 668 ? 16.667 -9.926 -3.424 1.00 91.12 668 GLY A O 1
ATOM 5034 N N . THR A 1 669 ? 18.386 -11.351 -3.176 1.00 91.69 669 THR A N 1
ATOM 5035 C CA . THR A 1 669 ? 17.584 -12.555 -3.416 1.00 91.69 669 THR A CA 1
ATOM 5036 C C . THR A 1 669 ? 17.023 -13.082 -2.106 1.00 91.69 669 THR A C 1
ATOM 5038 O O . THR A 1 669 ? 17.745 -13.150 -1.113 1.00 91.69 669 THR A O 1
ATOM 5041 N N . GLY A 1 670 ? 15.779 -13.533 -2.117 1.00 87.38 670 GLY A N 1
ATOM 5042 C CA . GLY A 1 670 ? 15.121 -14.170 -0.988 1.00 87.38 670 GLY A CA 1
ATOM 5043 C C . GLY A 1 670 ? 13.611 -14.122 -1.109 1.00 87.38 670 GLY A C 1
ATOM 5044 O O . GLY A 1 670 ? 13.048 -13.326 -1.860 1.00 87.38 670 GLY A O 1
ATOM 5045 N N . ARG A 1 671 ? 12.957 -15.003 -0.358 1.00 86.50 671 ARG A N 1
ATOM 5046 C CA . ARG A 1 671 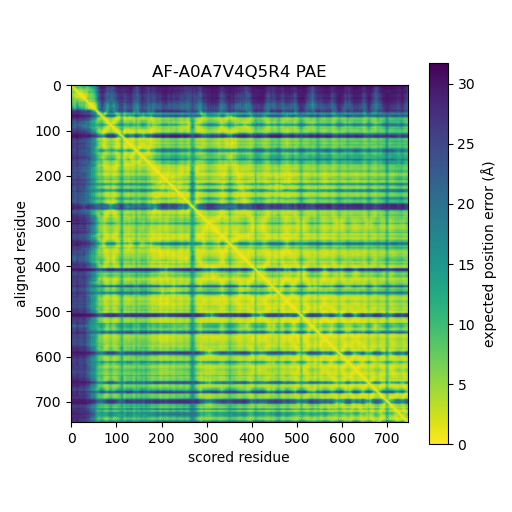? 11.510 -15.007 -0.154 1.00 86.50 671 ARG A CA 1
ATOM 5047 C C . ARG A 1 671 ? 11.205 -15.509 1.252 1.00 86.50 671 ARG A C 1
ATOM 5049 O O . ARG A 1 671 ? 11.937 -16.343 1.771 1.00 86.50 671 ARG A O 1
ATOM 5056 N N . TYR A 1 672 ? 10.151 -14.975 1.858 1.00 83.25 672 TYR A N 1
ATOM 5057 C CA . TYR A 1 672 ? 9.781 -15.312 3.229 1.00 83.25 672 TYR A CA 1
ATOM 5058 C C . TYR A 1 672 ? 8.264 -15.239 3.414 1.00 83.25 672 TYR A C 1
ATOM 5060 O O . TYR A 1 672 ? 7.739 -14.320 4.033 1.00 83.25 672 TYR A O 1
ATOM 5068 N N . PHE A 1 673 ? 7.544 -16.185 2.805 1.00 80.44 673 PHE A N 1
ATOM 5069 C CA . PHE A 1 673 ? 6.085 -16.282 2.948 1.00 80.44 673 PHE A CA 1
ATOM 5070 C C . PHE A 1 673 ? 5.651 -17.238 4.073 1.00 80.44 673 PHE A C 1
ATOM 5072 O O . PHE A 1 673 ? 4.519 -17.153 4.536 1.00 80.44 673 PHE A O 1
ATOM 5079 N N . PHE A 1 674 ? 6.529 -18.148 4.514 1.00 78.19 674 PHE A N 1
ATOM 5080 C CA . PHE A 1 674 ? 6.268 -19.114 5.589 1.00 78.19 674 PHE A CA 1
ATOM 5081 C C . PHE A 1 674 ? 7.572 -19.557 6.278 1.00 78.19 674 PHE A C 1
ATOM 5083 O O . PHE A 1 674 ? 8.665 -19.343 5.765 1.00 78.19 674 PHE A O 1
ATOM 5090 N N . SER A 1 675 ? 7.474 -20.218 7.435 1.00 68.06 675 SER A N 1
ATOM 5091 C CA . SER A 1 675 ? 8.627 -20.541 8.301 1.00 68.06 675 SER A CA 1
ATOM 5092 C C . SER A 1 675 ? 9.609 -21.587 7.752 1.00 68.06 675 SER A C 1
ATOM 5094 O O . SER A 1 675 ? 10.677 -21.786 8.319 1.00 68.06 675 SER A O 1
ATOM 5096 N N . GLN A 1 676 ? 9.249 -22.277 6.670 1.00 72.25 676 GLN A N 1
ATOM 5097 C CA . GLN A 1 676 ? 10.108 -23.239 5.963 1.00 72.25 676 GLN A CA 1
ATOM 5098 C C . GLN A 1 676 ? 10.407 -22.772 4.536 1.00 72.25 676 GLN A C 1
ATOM 5100 O O . GLN A 1 676 ? 10.854 -23.565 3.702 1.00 72.25 676 GLN A O 1
ATOM 5105 N N . ASP A 1 677 ? 10.117 -21.506 4.236 1.00 71.75 677 ASP A N 1
ATOM 5106 C CA . ASP A 1 677 ? 10.559 -20.914 2.991 1.00 71.75 677 ASP A CA 1
ATOM 5107 C C . ASP A 1 677 ? 12.096 -20.872 3.018 1.00 71.75 677 ASP A C 1
ATOM 5109 O O . ASP A 1 677 ? 12.708 -20.456 3.997 1.00 71.75 677 ASP A O 1
ATOM 5113 N N . ASP A 1 678 ? 12.715 -21.328 1.933 1.00 63.94 678 ASP A N 1
ATOM 5114 C CA . ASP A 1 678 ? 14.126 -21.089 1.621 1.00 63.94 678 ASP A CA 1
ATOM 5115 C C . ASP A 1 678 ? 15.268 -21.880 2.311 1.00 63.94 678 ASP A C 1
ATOM 5117 O O . ASP A 1 678 ? 16.431 -21.482 2.217 1.00 63.94 678 ASP A O 1
ATOM 5121 N N . LEU A 1 679 ? 15.026 -23.062 2.886 1.00 60.47 679 LEU A N 1
ATOM 5122 C CA . LEU A 1 679 ? 16.110 -23.988 3.296 1.00 60.47 679 LEU A CA 1
ATOM 5123 C C . LEU A 1 679 ? 16.512 -24.890 2.101 1.00 60.47 679 LEU A C 1
ATOM 5125 O O . LEU A 1 679 ? 15.602 -25.540 1.579 1.00 60.47 679 LEU A O 1
ATOM 5129 N N . PRO A 1 680 ? 17.781 -25.004 1.608 1.00 60.59 680 PRO A N 1
ATOM 5130 C CA . PRO A 1 680 ? 19.109 -24.621 2.127 1.00 60.59 680 PRO A CA 1
ATOM 5131 C C . PRO A 1 680 ? 19.953 -23.742 1.151 1.00 60.59 680 PRO A C 1
ATOM 5133 O O . PRO A 1 680 ? 21.160 -23.939 0.996 1.00 60.59 680 PRO A O 1
ATOM 5136 N N . GLY A 1 681 ? 19.340 -22.823 0.394 1.00 67.56 681 GLY A N 1
ATOM 5137 C CA . GLY A 1 681 ? 20.048 -22.079 -0.664 1.00 67.56 681 GLY A CA 1
ATOM 5138 C C . GLY A 1 681 ? 20.654 -20.759 -0.178 1.00 67.56 681 GLY A C 1
ATOM 5139 O O . GLY A 1 681 ? 19.905 -19.884 0.255 1.00 67.56 681 GLY A O 1
ATOM 5140 N N . ARG A 1 682 ? 21.972 -20.566 -0.329 1.00 82.56 682 ARG A N 1
ATOM 5141 C CA . ARG A 1 682 ? 22.662 -19.301 -0.002 1.00 82.56 682 ARG A CA 1
ATOM 5142 C C . ARG A 1 682 ? 22.055 -18.125 -0.785 1.00 82.56 682 ARG A C 1
ATOM 5144 O O . ARG A 1 682 ? 21.851 -18.235 -1.992 1.00 82.56 682 ARG A O 1
ATOM 5151 N N . ARG A 1 683 ? 21.716 -17.032 -0.095 1.00 88.00 683 ARG A N 1
ATOM 5152 C CA . ARG A 1 683 ? 21.193 -15.785 -0.689 1.00 88.00 683 ARG A CA 1
ATOM 5153 C C . ARG A 1 683 ? 22.341 -14.823 -0.992 1.00 88.00 683 ARG A C 1
ATOM 5155 O O . ARG A 1 683 ? 23.412 -14.962 -0.413 1.00 88.00 683 ARG A O 1
ATOM 5162 N N . ALA A 1 684 ? 22.113 -13.826 -1.840 1.00 90.94 684 ALA A N 1
ATOM 5163 C CA . ALA A 1 684 ? 23.100 -12.793 -2.127 1.00 90.94 684 ALA A CA 1
ATOM 5164 C C . ALA A 1 684 ? 22.470 -11.405 -2.313 1.00 90.94 684 ALA A C 1
ATOM 5166 O O . ALA A 1 684 ? 21.292 -11.259 -2.656 1.00 90.94 684 ALA A O 1
ATOM 5167 N N . LEU A 1 685 ? 23.293 -10.381 -2.097 1.00 93.06 685 LEU A N 1
ATOM 5168 C CA . LEU A 1 685 ? 23.058 -9.005 -2.519 1.00 93.06 685 LEU A CA 1
ATOM 5169 C C . LEU A 1 685 ? 23.735 -8.768 -3.866 1.00 93.06 685 LEU A C 1
ATOM 5171 O O . LEU A 1 685 ? 24.840 -9.251 -4.111 1.00 93.06 685 LEU A O 1
ATOM 5175 N N . TYR A 1 686 ? 23.087 -7.985 -4.719 1.00 94.62 686 TYR A N 1
ATOM 5176 C CA . TYR A 1 686 ? 23.524 -7.725 -6.082 1.00 94.62 686 TYR A CA 1
ATOM 5177 C C . TYR A 1 686 ? 23.605 -6.227 -6.348 1.00 94.62 686 TYR A C 1
ATOM 5179 O O . TYR A 1 686 ? 22.743 -5.458 -5.919 1.00 94.62 686 TYR A O 1
ATOM 5187 N N . GLY A 1 687 ? 24.607 -5.836 -7.132 1.00 94.12 687 GLY A N 1
ATOM 5188 C CA . GLY A 1 687 ? 24.668 -4.544 -7.802 1.00 94.12 687 GLY A CA 1
ATOM 5189 C C . GLY A 1 687 ? 25.025 -4.757 -9.265 1.00 94.12 687 GLY A C 1
ATOM 5190 O O . GLY A 1 687 ? 26.162 -5.109 -9.574 1.00 94.12 687 GLY A O 1
ATOM 5191 N N . ILE A 1 688 ? 24.072 -4.556 -10.172 1.00 94.75 688 ILE A N 1
ATOM 5192 C CA . ILE A 1 688 ? 24.253 -4.823 -11.608 1.00 94.75 688 ILE A CA 1
ATOM 5193 C C . ILE A 1 688 ? 24.156 -3.543 -12.433 1.00 94.75 688 ILE A C 1
ATOM 5195 O O . ILE A 1 688 ? 23.372 -2.646 -12.118 1.00 94.75 688 ILE A O 1
ATOM 5199 N N . LYS A 1 689 ? 24.941 -3.460 -13.510 1.00 92.69 689 LYS A N 1
ATOM 5200 C CA . LYS A 1 689 ? 24.828 -2.391 -14.505 1.00 92.69 689 LYS A CA 1
ATOM 5201 C C . LYS A 1 689 ? 23.694 -2.726 -15.470 1.00 92.69 689 LYS A C 1
ATOM 5203 O O . LYS A 1 689 ? 23.669 -3.809 -16.048 1.00 92.69 689 LYS A O 1
ATOM 5208 N N . GLU A 1 690 ? 22.790 -1.779 -15.675 1.00 93.69 690 GLU A N 1
ATOM 5209 C CA . GLU A 1 690 ? 21.700 -1.889 -16.639 1.00 93.69 690 GLU A CA 1
ATOM 5210 C C . GLU A 1 690 ? 22.254 -1.911 -18.082 1.00 93.69 690 GLU A C 1
ATOM 5212 O O . GLU A 1 690 ? 22.780 -0.895 -18.551 1.00 93.69 690 GLU A O 1
ATOM 5217 N N . PRO A 1 691 ? 22.158 -3.043 -18.807 1.00 91.56 691 PRO A N 1
ATOM 5218 C CA . PRO A 1 691 ? 22.830 -3.226 -20.096 1.00 91.56 691 PRO A CA 1
ATOM 5219 C C . PRO A 1 691 ? 22.233 -2.395 -21.240 1.00 91.56 691 PRO A C 1
ATOM 5221 O O . PRO A 1 691 ? 22.904 -2.188 -22.252 1.00 91.56 691 PRO A O 1
ATOM 5224 N N . CYS A 1 692 ? 20.989 -1.930 -21.110 1.00 90.94 692 CYS A N 1
ATOM 5225 C CA . CYS A 1 692 ? 20.322 -1.091 -22.099 1.00 90.94 692 CYS A CA 1
ATOM 5226 C C . CYS A 1 692 ? 20.466 0.414 -21.832 1.00 90.94 692 CYS A C 1
ATOM 5228 O O . CYS A 1 692 ? 20.016 1.224 -22.648 1.00 90.94 692 CYS A O 1
ATOM 5230 N N . TYR A 1 693 ? 21.114 0.808 -20.732 1.00 88.75 693 TYR A N 1
ATOM 5231 C CA . TYR A 1 693 ? 21.442 2.204 -20.460 1.00 88.75 693 TYR A CA 1
ATOM 5232 C C . TYR A 1 693 ? 22.696 2.613 -21.233 1.00 88.75 693 TYR A C 1
ATOM 5234 O O . TYR A 1 693 ? 23.731 1.952 -21.147 1.00 88.75 693 TYR A O 1
ATOM 5242 N N . ASN A 1 694 ? 22.609 3.704 -21.999 1.00 79.94 694 ASN A N 1
ATOM 5243 C CA . ASN A 1 694 ? 23.669 4.154 -22.913 1.00 79.94 694 ASN A CA 1
ATOM 5244 C C . ASN A 1 694 ? 24.127 3.071 -23.899 1.00 79.94 694 ASN A C 1
ATOM 5246 O O . ASN A 1 694 ? 25.296 3.027 -24.302 1.00 79.94 694 ASN A O 1
ATOM 5250 N N . TYR A 1 695 ? 23.195 2.197 -24.282 1.00 69.06 695 TYR A N 1
ATOM 5251 C CA . TYR A 1 695 ? 23.450 1.096 -25.194 1.00 69.06 695 TYR A CA 1
ATOM 5252 C C . TYR A 1 695 ? 24.010 1.597 -26.533 1.00 69.06 695 TYR A C 1
ATOM 5254 O O . TYR A 1 695 ? 23.569 2.604 -27.089 1.00 69.06 695 TYR A O 1
ATOM 5262 N N . ARG A 1 696 ? 25.012 0.880 -27.053 1.00 67.88 696 ARG A N 1
ATOM 5263 C CA . ARG A 1 696 ? 25.640 1.145 -28.353 1.00 67.88 696 ARG A CA 1
ATOM 5264 C C . ARG A 1 696 ? 25.340 -0.005 -29.302 1.00 67.88 696 ARG A C 1
ATOM 5266 O O . ARG A 1 696 ? 26.077 -0.990 -29.329 1.00 67.88 696 ARG A O 1
ATOM 5273 N N . ALA A 1 697 ? 24.284 0.133 -30.100 1.00 61.50 697 ALA A N 1
ATOM 5274 C CA . ALA A 1 697 ? 24.087 -0.737 -31.254 1.00 61.50 697 ALA A CA 1
ATOM 5275 C C . ALA A 1 697 ? 25.275 -0.593 -32.227 1.00 61.50 697 ALA A C 1
ATOM 5277 O O . ALA A 1 697 ? 25.817 0.504 -32.406 1.00 61.50 697 ALA A O 1
ATOM 5278 N N . ALA A 1 698 ? 25.697 -1.694 -32.854 1.00 55.38 698 ALA A N 1
ATOM 5279 C CA . ALA A 1 698 ? 26.812 -1.680 -33.798 1.00 55.38 698 ALA A CA 1
ATOM 5280 C C . ALA A 1 698 ? 26.545 -0.676 -34.939 1.00 55.38 698 ALA A C 1
ATOM 5282 O O . ALA A 1 698 ? 25.558 -0.799 -35.659 1.00 55.38 698 ALA A O 1
ATOM 5283 N N . GLY A 1 699 ? 27.424 0.322 -35.091 1.00 53.72 699 GLY A N 1
ATOM 5284 C CA . GLY A 1 699 ? 27.317 1.357 -36.129 1.00 53.72 699 GLY A CA 1
ATOM 5285 C C . GLY A 1 699 ? 26.551 2.632 -35.742 1.00 53.72 699 GLY A C 1
ATOM 5286 O O . GLY A 1 699 ? 26.413 3.508 -36.591 1.00 53.72 699 GLY A O 1
ATOM 5287 N N . MET A 1 700 ? 26.088 2.785 -34.493 1.00 54.56 700 MET A N 1
ATOM 5288 C CA . MET A 1 700 ? 25.402 4.000 -34.018 1.00 54.56 700 MET A CA 1
ATOM 5289 C C . MET A 1 700 ? 26.189 4.754 -32.933 1.00 54.56 700 MET A C 1
ATOM 5291 O O . MET A 1 700 ? 26.914 4.163 -32.131 1.00 54.56 700 MET A O 1
ATOM 5295 N N . VAL A 1 701 ? 26.032 6.082 -32.890 1.00 56.62 701 VAL A N 1
ATOM 5296 C CA . VAL A 1 701 ? 26.577 6.934 -31.818 1.00 56.62 701 VAL A CA 1
ATOM 5297 C C . VAL A 1 701 ? 25.692 6.792 -30.578 1.00 56.62 701 VAL A C 1
ATOM 5299 O O . VAL A 1 701 ? 24.491 7.044 -30.650 1.00 56.62 701 VAL A O 1
ATOM 5302 N N . ALA A 1 702 ? 26.278 6.412 -29.438 1.00 56.59 702 ALA A N 1
ATOM 5303 C CA . ALA A 1 702 ? 25.565 6.376 -28.157 1.00 56.59 702 ALA A CA 1
ATOM 5304 C C . ALA A 1 702 ? 24.995 7.761 -27.827 1.00 56.59 702 ALA A C 1
ATOM 5306 O O . ALA A 1 702 ? 25.735 8.748 -27.820 1.00 56.59 702 ALA A O 1
ATOM 5307 N N . ARG A 1 703 ? 23.703 7.828 -27.494 1.00 60.00 703 ARG A N 1
ATOM 5308 C CA . ARG A 1 703 ? 23.125 9.018 -26.866 1.00 60.00 703 ARG A CA 1
ATOM 5309 C C . ARG A 1 703 ? 23.383 8.916 -25.358 1.00 60.00 703 ARG A C 1
ATOM 5311 O O . ARG A 1 703 ? 22.917 7.953 -24.759 1.00 60.00 703 ARG A O 1
ATOM 5318 N N . PRO A 1 704 ? 24.152 9.836 -24.751 1.00 65.94 704 PRO A N 1
ATOM 5319 C CA . PRO A 1 704 ? 24.433 9.774 -23.323 1.00 65.94 704 PRO A CA 1
ATOM 5320 C C . PRO A 1 704 ? 23.160 10.030 -22.516 1.00 65.94 704 PRO A C 1
ATOM 5322 O O . PRO A 1 704 ? 22.374 10.898 -22.882 1.00 65.94 704 PRO A O 1
ATOM 5325 N N . ASP A 1 705 ? 23.026 9.339 -21.393 1.00 75.81 705 ASP A N 1
ATOM 5326 C CA . ASP A 1 705 ? 21.936 9.405 -20.419 1.00 75.81 705 ASP A CA 1
ATOM 5327 C C . ASP A 1 705 ? 20.553 9.010 -20.963 1.00 75.81 705 ASP A C 1
ATOM 5329 O O . ASP A 1 705 ? 19.595 9.753 -20.779 1.00 75.81 705 ASP A O 1
ATOM 5333 N N . ARG A 1 706 ? 20.445 7.855 -21.639 1.00 81.69 706 ARG A N 1
ATOM 5334 C CA . ARG A 1 706 ? 19.158 7.325 -22.133 1.00 81.69 706 ARG A CA 1
ATOM 5335 C C . ARG A 1 706 ? 19.077 5.798 -22.044 1.00 81.69 706 ARG A C 1
ATOM 5337 O O . ARG A 1 706 ? 20.086 5.111 -22.218 1.00 81.69 706 ARG A O 1
ATOM 5344 N N . LEU A 1 707 ? 17.874 5.266 -21.817 1.00 88.38 707 LEU A N 1
ATOM 5345 C CA . LEU A 1 707 ? 17.556 3.852 -22.045 1.00 88.38 707 LEU A CA 1
ATOM 5346 C C . LEU A 1 707 ? 17.159 3.639 -23.509 1.00 88.38 707 LEU A C 1
ATOM 5348 O O . LEU A 1 707 ? 16.256 4.297 -24.016 1.00 88.38 707 LEU A O 1
ATOM 5352 N N . ASP A 1 708 ? 17.834 2.726 -24.209 1.00 87.25 708 ASP A N 1
ATOM 5353 C CA . ASP A 1 708 ? 17.511 2.454 -25.613 1.00 87.25 708 ASP A CA 1
ATOM 5354 C C . ASP A 1 708 ? 16.157 1.716 -25.726 1.00 87.25 708 ASP A C 1
ATOM 5356 O O . ASP A 1 708 ? 16.039 0.579 -25.251 1.00 87.25 708 ASP A O 1
ATOM 5360 N N . PRO A 1 709 ? 15.137 2.302 -26.390 1.00 86.69 709 PRO A N 1
ATOM 5361 C CA . PRO A 1 709 ? 13.796 1.717 -26.477 1.00 86.69 709 PRO A CA 1
ATOM 5362 C C . PRO A 1 709 ? 13.744 0.409 -27.286 1.00 86.69 709 PRO A C 1
ATOM 5364 O O . PRO A 1 709 ? 12.777 -0.356 -27.180 1.00 86.69 709 PRO A O 1
ATOM 5367 N N . SER A 1 710 ? 14.773 0.110 -28.082 1.00 88.06 710 SER A N 1
ATOM 5368 C CA . SER A 1 710 ? 14.915 -1.121 -28.871 1.00 88.06 710 SER A CA 1
ATOM 5369 C C . SER A 1 710 ? 15.743 -2.205 -28.172 1.00 88.06 710 SER A C 1
ATOM 5371 O O . SER A 1 710 ? 15.676 -3.373 -28.552 1.00 88.06 710 SER A O 1
ATOM 5373 N N . CYS A 1 711 ? 16.489 -1.857 -27.122 1.00 89.25 711 CYS A N 1
ATOM 5374 C CA . CYS A 1 711 ? 17.383 -2.795 -26.459 1.00 89.25 711 CYS A CA 1
ATOM 5375 C C . CYS A 1 711 ? 16.632 -3.791 -25.562 1.00 89.25 711 CYS A C 1
ATOM 5377 O O . CYS A 1 711 ? 15.788 -3.429 -24.740 1.00 89.25 711 CYS A O 1
ATOM 5379 N N . ARG A 1 712 ? 16.972 -5.075 -25.706 1.00 92.31 712 ARG A N 1
ATOM 5380 C CA . ARG A 1 712 ? 16.445 -6.198 -24.904 1.00 92.31 712 ARG A CA 1
ATOM 5381 C C . ARG A 1 712 ? 17.551 -6.991 -24.216 1.00 92.31 712 ARG A C 1
ATOM 5383 O O . ARG A 1 712 ? 17.352 -8.140 -23.843 1.00 92.31 712 ARG A O 1
ATOM 5390 N N . ALA A 1 713 ? 18.740 -6.404 -24.100 1.00 92.56 713 ALA A N 1
ATOM 5391 C CA . ALA A 1 713 ? 19.888 -7.091 -23.535 1.00 92.56 713 ALA A CA 1
ATOM 5392 C C . ALA A 1 713 ? 19.641 -7.447 -22.060 1.00 92.56 713 ALA A C 1
ATOM 5394 O O . ALA A 1 713 ? 19.124 -6.628 -21.294 1.00 92.56 713 ALA A O 1
ATOM 5395 N N . ALA A 1 714 ? 20.050 -8.664 -21.707 1.00 94.44 714 ALA A N 1
ATOM 5396 C CA . ALA A 1 714 ? 20.274 -9.109 -20.341 1.00 94.44 714 ALA A CA 1
ATOM 5397 C C . ALA A 1 714 ? 21.763 -8.953 -19.991 1.00 94.44 714 ALA A C 1
ATOM 5399 O O . ALA A 1 714 ? 22.616 -8.837 -20.880 1.00 94.44 714 ALA A O 1
ATOM 5400 N N . VAL A 1 715 ? 22.071 -8.965 -18.698 1.00 93.12 715 VAL A N 1
ATOM 5401 C CA . VAL A 1 715 ? 23.434 -8.990 -18.171 1.00 93.12 715 VAL A CA 1
ATOM 5402 C C . VAL A 1 715 ? 24.185 -10.198 -18.748 1.00 93.12 715 VAL A C 1
ATOM 5404 O O . VAL A 1 715 ? 23.673 -11.317 -18.751 1.00 93.12 715 VAL A O 1
ATOM 5407 N N . LYS A 1 716 ? 25.398 -9.966 -19.267 1.00 83.62 716 LYS A N 1
ATOM 5408 C CA . LYS A 1 716 ? 26.280 -10.998 -19.834 1.00 83.62 716 LYS A CA 1
ATOM 5409 C C . LYS A 1 716 ? 27.564 -11.100 -19.017 1.00 83.62 716 LYS A C 1
ATOM 5411 O O . LYS A 1 716 ? 28.138 -10.072 -18.670 1.00 83.62 716 LYS A O 1
ATOM 5416 N N . GLY A 1 717 ? 28.049 -12.324 -18.823 1.00 82.75 717 GLY A N 1
ATOM 5417 C CA . GLY A 1 717 ? 29.261 -12.609 -18.054 1.00 82.75 717 GLY A CA 1
ATOM 5418 C C . GLY A 1 717 ? 28.977 -12.885 -16.578 1.00 82.75 717 GLY A C 1
ATOM 5419 O O . GLY A 1 717 ? 27.853 -12.718 -16.107 1.00 82.75 717 GLY A O 1
ATOM 5420 N N . GLU A 1 718 ? 30.002 -13.341 -15.864 1.00 88.06 718 GLU A N 1
ATOM 5421 C CA . GLU A 1 718 ? 29.916 -13.597 -14.427 1.00 88.06 718 GLU A CA 1
ATOM 5422 C C . GLU A 1 718 ? 30.012 -12.285 -13.641 1.00 88.06 718 GLU A C 1
ATOM 5424 O O . GLU A 1 718 ? 30.788 -11.390 -13.980 1.00 88.06 718 GLU A O 1
ATOM 5429 N N . LEU A 1 719 ? 29.195 -12.163 -12.595 1.00 93.06 719 LEU A N 1
ATOM 5430 C CA . LEU A 1 719 ? 29.294 -11.052 -11.653 1.00 93.06 719 LEU A CA 1
ATOM 5431 C C . LEU A 1 719 ? 30.539 -11.228 -10.788 1.00 93.06 719 LEU A C 1
ATOM 5433 O O . LEU A 1 719 ? 30.862 -12.344 -10.382 1.00 93.06 719 LEU A O 1
ATOM 5437 N N . VAL A 1 720 ? 31.197 -10.119 -10.457 1.00 93.88 720 VAL A N 1
ATOM 5438 C CA . VAL A 1 720 ? 32.368 -10.155 -9.581 1.00 93.88 720 VAL A CA 1
ATOM 5439 C C . VAL A 1 720 ? 31.930 -10.511 -8.164 1.00 93.88 720 VAL A C 1
ATOM 5441 O O . VAL A 1 720 ? 31.096 -9.821 -7.573 1.00 93.88 720 VAL A O 1
ATOM 5444 N N . ASP A 1 721 ? 32.489 -11.588 -7.623 1.00 93.38 721 ASP A N 1
ATOM 5445 C CA . ASP A 1 721 ? 32.244 -12.014 -6.250 1.00 93.38 721 ASP A CA 1
ATOM 5446 C C . ASP A 1 721 ? 33.030 -11.130 -5.275 1.00 93.38 721 ASP A C 1
ATOM 5448 O O . ASP A 1 721 ? 34.260 -11.114 -5.287 1.00 93.38 721 ASP A O 1
ATOM 5452 N N . GLN A 1 722 ? 32.311 -10.373 -4.450 1.00 92.25 722 GLN A N 1
ATOM 5453 C CA . GLN A 1 722 ? 32.877 -9.433 -3.482 1.00 92.25 722 GLN A CA 1
ATOM 5454 C C . GLN A 1 722 ? 32.753 -9.940 -2.036 1.00 92.25 722 GLN A C 1
ATOM 5456 O O . GLN A 1 722 ? 32.993 -9.185 -1.098 1.00 92.25 722 GLN A O 1
ATOM 5461 N N . THR A 1 723 ? 32.389 -11.213 -1.836 1.00 90.00 723 THR A N 1
ATOM 5462 C CA . THR A 1 723 ? 32.029 -11.762 -0.518 1.00 90.00 723 THR A CA 1
ATOM 5463 C C . THR A 1 723 ? 33.194 -11.758 0.473 1.00 90.00 723 THR A C 1
ATOM 5465 O O . THR A 1 723 ? 33.054 -11.292 1.598 1.00 90.00 723 THR A O 1
ATOM 5468 N N . ALA A 1 724 ? 34.353 -12.290 0.074 1.00 87.88 724 ALA A N 1
ATOM 5469 C CA . ALA A 1 724 ? 35.486 -12.497 0.983 1.00 87.88 724 ALA A CA 1
ATOM 5470 C C . ALA A 1 724 ? 36.570 -11.413 0.881 1.00 87.88 724 ALA A C 1
ATOM 5472 O O . ALA A 1 724 ? 37.416 -11.285 1.765 1.00 87.88 724 ALA A O 1
ATOM 5473 N N . SER A 1 725 ? 36.621 -10.674 -0.226 1.00 84.69 725 SER A N 1
ATOM 5474 C CA . SER A 1 725 ? 37.694 -9.712 -0.509 1.00 84.69 725 SER A CA 1
ATOM 5475 C C . SER A 1 725 ? 37.158 -8.554 -1.351 1.00 84.69 725 SER A C 1
ATOM 5477 O O . SER A 1 725 ? 37.441 -8.495 -2.550 1.00 84.69 725 SER A O 1
ATOM 5479 N N . PRO A 1 726 ? 36.359 -7.656 -0.743 1.00 85.69 726 PRO A N 1
ATOM 5480 C CA . PRO A 1 726 ? 35.722 -6.569 -1.463 1.00 85.69 726 PRO A CA 1
ATOM 5481 C C . PRO A 1 726 ? 36.764 -5.619 -2.063 1.00 85.69 726 PRO A C 1
ATOM 5483 O O . PRO A 1 726 ? 37.651 -5.113 -1.374 1.00 85.69 726 PRO A O 1
ATOM 5486 N N . GLN A 1 727 ? 36.651 -5.364 -3.361 1.00 84.19 727 GLN A N 1
ATOM 5487 C CA . GLN A 1 727 ? 37.465 -4.406 -4.094 1.00 84.19 727 GLN A CA 1
ATOM 5488 C C . GLN A 1 727 ? 36.796 -3.031 -4.095 1.00 84.19 727 GLN A C 1
ATOM 5490 O O . GLN A 1 727 ? 35.591 -2.909 -4.300 1.00 84.19 727 GLN A O 1
ATOM 5495 N N . GLU A 1 728 ? 37.592 -1.968 -3.965 1.00 81.44 728 GLU A N 1
ATOM 5496 C CA . GLU A 1 728 ? 37.083 -0.588 -4.017 1.00 81.44 728 GLU A CA 1
ATOM 5497 C C . GLU A 1 728 ? 36.538 -0.187 -5.400 1.00 81.44 728 GLU A C 1
ATOM 5499 O O . GLU A 1 728 ? 35.798 0.792 -5.524 1.00 81.44 728 GLU A O 1
ATOM 5504 N N . LYS A 1 729 ? 36.939 -0.893 -6.467 1.00 81.62 729 LYS A N 1
ATOM 5505 C CA . LYS A 1 729 ? 36.548 -0.608 -7.854 1.00 81.62 729 LYS A CA 1
ATOM 5506 C C . LYS A 1 729 ? 36.367 -1.896 -8.642 1.00 81.62 729 LYS A C 1
ATOM 5508 O O . LYS A 1 729 ? 37.187 -2.799 -8.540 1.00 81.62 729 LYS A O 1
ATOM 5513 N N . LEU A 1 730 ? 35.350 -1.905 -9.496 1.00 84.12 730 LEU A N 1
ATOM 5514 C CA . LEU A 1 730 ? 35.181 -2.910 -10.542 1.00 84.12 730 LEU A CA 1
ATOM 5515 C C . LEU A 1 730 ? 35.939 -2.513 -11.810 1.00 84.12 730 LEU A C 1
ATOM 5517 O O . LEU A 1 730 ? 36.129 -1.321 -12.086 1.00 84.12 730 LEU A O 1
ATOM 5521 N N . LEU A 1 731 ? 36.329 -3.500 -12.613 1.00 85.62 731 LEU A N 1
ATOM 5522 C CA . LEU A 1 731 ? 36.886 -3.261 -13.936 1.00 85.62 731 LEU A CA 1
ATOM 5523 C C . LEU A 1 731 ? 35.805 -2.662 -14.858 1.00 85.62 731 LEU A C 1
ATOM 5525 O O . LEU A 1 731 ? 34.609 -2.940 -14.705 1.00 85.62 731 LEU A O 1
ATOM 5529 N N . PRO A 1 732 ? 36.185 -1.840 -15.856 1.00 78.31 732 PRO A N 1
ATOM 5530 C CA . PRO A 1 732 ? 35.216 -1.180 -16.735 1.00 78.31 732 PRO A CA 1
ATOM 5531 C C . PRO A 1 732 ? 34.234 -2.139 -17.429 1.00 78.31 732 PRO A C 1
ATOM 5533 O O . PRO A 1 732 ? 33.062 -1.796 -17.586 1.00 78.31 732 PRO A O 1
ATOM 5536 N N . GLY A 1 733 ? 34.701 -3.337 -17.802 1.00 82.12 733 GLY A N 1
ATOM 5537 C CA . GLY A 1 733 ? 33.909 -4.370 -18.476 1.00 82.12 733 GLY A CA 1
ATOM 5538 C C . GLY A 1 733 ? 33.040 -5.229 -17.556 1.00 82.12 733 GLY A C 1
ATOM 5539 O O . GLY A 1 733 ? 32.230 -5.998 -18.067 1.00 82.12 733 GLY A O 1
ATOM 5540 N N . ASP A 1 734 ? 33.174 -5.097 -16.235 1.00 89.81 734 ASP A N 1
ATOM 5541 C CA . ASP A 1 734 ? 32.444 -5.959 -15.311 1.00 89.81 734 ASP A CA 1
ATOM 5542 C C . ASP A 1 734 ? 30.946 -5.637 -15.354 1.00 89.81 734 ASP A C 1
ATOM 5544 O O . ASP A 1 734 ? 30.570 -4.460 -15.235 1.00 89.81 734 ASP A O 1
ATOM 5548 N N . PRO A 1 735 ? 30.077 -6.650 -15.493 1.00 91.44 735 PRO A N 1
ATOM 5549 C CA . PRO A 1 735 ? 28.630 -6.455 -15.538 1.00 91.44 735 PRO A CA 1
ATOM 5550 C C . PRO A 1 735 ? 28.039 -5.978 -14.205 1.00 91.44 735 PRO A C 1
ATOM 5552 O O . PRO A 1 735 ? 26.953 -5.400 -14.176 1.00 91.44 735 PRO A O 1
ATOM 5555 N N . GLY A 1 736 ? 28.741 -6.215 -13.100 1.00 93.50 736 GLY A N 1
ATOM 5556 C CA . GLY A 1 736 ? 28.288 -5.909 -11.752 1.00 93.50 736 GLY A CA 1
ATOM 5557 C C . GLY A 1 736 ? 28.999 -6.768 -10.716 1.00 93.50 736 GLY A C 1
ATOM 5558 O O . GLY A 1 736 ? 30.021 -7.391 -11.008 1.00 93.50 736 GLY A O 1
ATOM 5559 N N . TRP A 1 737 ? 28.438 -6.811 -9.514 1.00 93.94 737 TRP A N 1
ATOM 5560 C CA . TRP A 1 737 ? 28.964 -7.561 -8.382 1.00 93.94 737 TRP A CA 1
ATOM 5561 C C . TRP A 1 737 ? 27.868 -8.334 -7.646 1.00 93.94 737 TRP A C 1
ATOM 5563 O O . TRP A 1 737 ? 26.681 -8.000 -7.738 1.00 93.94 737 TRP A O 1
ATOM 5573 N N . ARG A 1 738 ? 28.294 -9.349 -6.889 1.00 93.88 738 ARG A N 1
ATOM 5574 C CA . ARG A 1 738 ? 27.478 -10.056 -5.896 1.00 93.88 738 ARG A CA 1
ATOM 5575 C C . ARG A 1 738 ? 28.216 -10.158 -4.560 1.00 93.88 738 ARG A C 1
ATOM 5577 O O . ARG A 1 738 ? 29.443 -10.245 -4.542 1.00 93.88 738 ARG A O 1
ATOM 5584 N N . ILE A 1 739 ? 27.468 -10.165 -3.465 1.00 93.00 739 ILE A N 1
ATOM 5585 C CA . ILE A 1 739 ? 27.951 -10.479 -2.117 1.00 93.00 739 ILE A CA 1
ATOM 5586 C C . ILE A 1 739 ? 27.044 -11.572 -1.577 1.00 93.00 739 ILE A C 1
ATOM 5588 O O . ILE A 1 739 ? 25.852 -11.336 -1.381 1.00 93.00 739 ILE A O 1
ATOM 5592 N N . ASP A 1 740 ? 27.594 -12.756 -1.350 1.00 91.62 740 ASP A N 1
ATOM 5593 C CA . ASP A 1 740 ? 26.830 -13.843 -0.765 1.00 91.62 740 ASP A CA 1
ATOM 5594 C C . ASP A 1 740 ? 26.608 -13.591 0.732 1.00 91.62 740 ASP A C 1
ATOM 5596 O O . ASP A 1 740 ? 27.536 -13.263 1.472 1.00 91.62 740 ASP A O 1
ATOM 5600 N N . LEU A 1 741 ? 25.376 -13.799 1.184 1.00 87.25 741 LEU A N 1
ATOM 5601 C CA . LEU A 1 741 ? 25.015 -13.792 2.596 1.00 87.25 741 LEU A CA 1
ATOM 5602 C C . LEU A 1 741 ? 25.449 -15.099 3.261 1.00 87.25 741 LEU A C 1
ATOM 5604 O O . LEU A 1 741 ? 25.747 -16.096 2.593 1.00 87.25 741 LEU A O 1
ATOM 5608 N N . ASP A 1 742 ? 25.482 -15.106 4.587 1.00 82.38 742 ASP A N 1
ATOM 5609 C CA . ASP A 1 742 ? 25.762 -16.326 5.333 1.00 82.38 742 ASP A CA 1
ATOM 5610 C C . ASP A 1 742 ? 24.728 -17.417 5.004 1.00 82.38 742 ASP A C 1
ATOM 5612 O O . ASP A 1 742 ? 23.563 -17.116 4.709 1.00 82.38 742 ASP A O 1
ATOM 5616 N N . PRO A 1 743 ? 25.144 -18.695 4.973 1.00 73.50 743 PRO A N 1
ATOM 5617 C CA . PRO A 1 743 ? 24.206 -19.789 4.785 1.00 73.50 743 PRO A CA 1
ATOM 5618 C C . PRO A 1 743 ? 23.162 -19.778 5.908 1.00 73.50 743 PRO A C 1
ATOM 5620 O O . PRO A 1 743 ? 23.484 -19.490 7.060 1.00 73.50 743 PRO A O 1
ATOM 5623 N N . ALA A 1 744 ? 21.916 -20.113 5.565 1.00 63.94 744 ALA A N 1
ATOM 5624 C CA . ALA A 1 744 ? 20.865 -20.307 6.558 1.00 63.94 744 ALA A CA 1
ATOM 5625 C C . ALA A 1 744 ? 21.303 -21.409 7.539 1.00 63.94 744 ALA A C 1
ATOM 5627 O O . ALA A 1 744 ? 21.670 -22.503 7.099 1.00 63.94 744 ALA A O 1
ATOM 5628 N N . THR A 1 745 ? 21.319 -21.087 8.834 1.00 55.12 745 THR A N 1
ATOM 5629 C CA . THR A 1 745 ? 21.704 -21.998 9.925 1.00 55.12 745 THR A CA 1
ATOM 5630 C C . THR A 1 745 ? 20.558 -22.880 10.369 1.00 55.12 745 THR A C 1
ATOM 5632 O O . THR A 1 745 ? 19.443 -22.326 10.513 1.00 55.12 745 THR A O 1
#

Foldseek 3Di:
DQQPDDQQLDRPDPDCPDPSNVVQVVQVVVVHHDHDPSHVVSVVVVVVVVVLQLPFDPQWDWDWADPPVFQKIKIKTKGWGQKDAAPSRPDMDGQAMKIFIWMWGHQPPCPPPCNQQTFTWAPQQLAQFQFLQRTWGWDWDQDPVRSAIWTWTFGDHPSSSHGDDHTDTDHPVQGRTNDMQLLVVQVDDCVVPFAFEKEAAFVVFDDDPPQSIGTLALVRQVRQQVLLVHDPPPPCSSVLSVVLSQDADPPPLQFAAQKDAHDQDPDDPNHPRRGGIGGRNFGHARQEHKDWQALDDPACQCPDPPRHVVQPQQVLQSPDPLSHVGAWIWTDHQLQKIWIFGAAHWDADPDSRTGIGGDDPRHSDTLHIYGYSLQNNVNVLNTGNPRPGAQHQHEYKDKDKAQQAQPDDPPGDNVPQQQDKRHSRSIFIKIKTWSARFWWFACDDDFFGHAPFQRPVDPVSPHGGNHTWMWMWGCSPVNDIGGQDIDDDRLQAHQHAFWDKWFFADDDDPNIGGRTWIKTKGKRWAGADQPPVVRFGPRWHDDDPVPDDKRFIWMFIAGPRRRDGLDIGTDPAIRKIWAHQVNQWDQQQCDPPDDRHPGTFKGKIWMWHQDPVRARWWTAIKIWGCNSDSRSVLIDIAGQDIRQTGFRDGWDWDAPQDDLLWIKTKGKHADPRDPPGDPWDWIKIWIFTRQQRQHDDPPDDGDGRDRDSPDRDYQDDDAAECAPPHDPDDDSPHRTHMHIDDTDD

Radius of gyration: 27.62 Å; Cα contacts (8 Å, |Δi|>4): 1857; chains: 1; bounding box: 72×73×84 Å